Protein AF-0000000070118672 (afdb_homodimer)

Radius of gyration: 28.62 Å; Cα contacts (8 Å, |Δi|>4): 640; chains: 2; bounding box: 71×83×108 Å

InterPro domains:
  IPR000462 CDP-alcohol phosphatidyltransferase [PF01066] (76-223)
  IPR043130 CDP-alcohol phosphatidyltransferase, transmembrane domain [G3DSA:1.20.120.1760] (70-243)
  IPR048254 CDP-alcohol phosphatidyltransferase, conserved site [PS00379] (115-137)

Solvent-accessible surface area (backbone atoms only — not comparable to full-atom values): 31379 Å² total; per-residue (Å²): 139,83,81,76,79,78,76,77,76,77,78,76,77,72,78,74,76,73,74,79,69,78,72,79,78,81,70,87,67,77,70,75,74,67,85,78,58,77,68,66,70,72,69,71,68,62,79,86,73,78,71,71,72,79,75,78,73,63,64,62,79,73,81,89,44,71,66,57,50,50,53,40,48,51,32,49,46,33,39,50,48,20,31,45,30,13,53,47,16,41,55,35,20,54,72,71,36,26,46,64,15,19,52,30,44,50,51,23,53,53,28,54,57,45,24,57,52,45,21,60,75,68,69,51,70,32,70,36,54,52,40,39,46,52,49,26,44,42,42,27,34,21,43,26,37,33,50,25,49,39,47,48,38,55,73,56,78,36,59,61,69,61,42,50,50,34,29,42,44,30,28,52,26,34,44,53,37,52,20,51,58,71,65,41,75,80,69,79,78,74,66,63,22,51,53,52,64,57,54,26,46,54,52,24,47,42,50,51,64,54,55,96,57,60,41,68,57,51,49,50,49,48,40,51,53,21,52,42,22,62,30,76,37,52,43,79,52,68,66,53,61,66,64,42,62,68,73,65,54,44,52,52,51,53,32,38,72,75,40,43,54,61,30,49,52,49,53,49,51,50,55,61,49,45,14,60,51,48,38,53,50,53,65,71,94,138,85,82,76,78,77,77,78,76,76,77,74,77,73,75,72,78,73,72,79,69,78,73,80,77,82,69,88,69,78,70,75,75,68,87,77,60,76,69,64,71,72,68,70,68,60,79,85,74,77,72,71,73,78,76,77,75,64,66,62,80,72,81,89,43,72,67,56,50,51,52,41,49,50,32,50,48,33,39,48,47,20,30,44,30,13,54,47,16,42,56,36,20,55,72,73,35,27,46,64,16,19,52,30,43,50,51,23,55,53,29,54,56,44,25,58,53,46,22,61,74,70,68,53,72,31,71,37,55,52,40,40,46,53,48,26,44,42,43,28,34,20,43,25,36,33,50,28,49,37,46,47,38,57,71,54,77,34,60,60,69,60,43,49,50,34,28,41,44,30,27,50,27,33,43,53,37,52,19,51,57,71,65,41,74,82,69,80,78,76,67,63,23,50,54,53,65,58,54,26,46,54,53,26,47,43,49,52,66,53,55,95,57,59,42,66,58,51,47,52,50,48,38,50,51,21,52,42,22,61,30,74,38,51,44,78,53,68,66,55,60,66,64,41,62,69,72,64,56,46,50,53,50,53,30,39,73,74,39,44,57,60,30,47,53,50,52,50,51,51,56,62,49,43,14,60,52,48,38,53,50,53,66,70,96

pLDDT: mean 72.66, std 26.88, range [19.74, 98.78]

Structure (mmCIF, N/CA/C/O backbone):
data_AF-0000000070118672-model_v1
#
loop_
_entity.id
_entity.type
_entity.pdbx_description
1 polymer 'CDP-diacylglycerol--serine O-phosphatidyltransferase'
#
loop_
_atom_site.group_PDB
_atom_site.id
_atom_site.type_symbol
_atom_site.label_atom_id
_atom_site.label_alt_id
_atom_site.label_comp_id
_atom_site.label_asym_id
_atom_site.label_entity_id
_atom_site.label_seq_id
_atom_site.pdbx_PDB_ins_code
_atom_site.Cartn_x
_atom_site.Cartn_y
_atom_site.Cartn_z
_atom_site.occupancy
_atom_site.B_iso_or_equiv
_atom_site.auth_seq_id
_atom_site.auth_comp_id
_atom_site.auth_asym_id
_atom_site.auth_atom_id
_atom_site.pdbx_PDB_model_num
ATOM 1 N N . MET A 1 1 ? -29.368 8.472 68.771 1 24.08 1 MET A N 1
ATOM 2 C CA . MET A 1 1 ? -28.007 8.943 68.526 1 24.08 1 MET A CA 1
ATOM 3 C C . MET A 1 1 ? -27.726 9.04 67.03 1 24.08 1 MET A C 1
ATOM 5 O O . MET A 1 1 ? -27.89 8.062 66.298 1 24.08 1 MET A O 1
ATOM 9 N N . GLY A 1 2 ? -27.858 10.247 66.351 1 26.93 2 GLY A N 1
ATOM 10 C CA . GLY A 1 2 ? -28.009 10.871 65.047 1 26.93 2 GLY A CA 1
ATOM 11 C C . GLY A 1 2 ? -26.738 10.839 64.219 1 26.93 2 GLY A C 1
ATOM 12 O O . GLY A 1 2 ? -25.72 11.413 64.613 1 26.93 2 GLY A O 1
ATOM 13 N N . ARG A 1 3 ? -26.344 9.704 63.585 1 30.65 3 ARG A N 1
ATOM 14 C CA . ARG A 1 3 ? -25.136 9.368 62.838 1 30.65 3 ARG A CA 1
ATOM 15 C C . ARG A 1 3 ? -24.852 10.408 61.759 1 30.65 3 ARG A C 1
ATOM 17 O O . ARG A 1 3 ? -25.649 10.586 60.836 1 30.65 3 ARG A O 1
ATOM 24 N N . ARG A 1 4 ? -24.224 11.55 62.179 1 28.44 4 ARG A N 1
ATOM 25 C CA . ARG A 1 4 ? -23.786 12.702 61.398 1 28.44 4 ARG A CA 1
ATOM 26 C C . ARG A 1 4 ? -22.956 12.265 60.195 1 28.44 4 ARG A C 1
ATOM 28 O O . ARG A 1 4 ? -21.974 11.534 60.344 1 28.44 4 ARG A O 1
ATOM 35 N N . SER A 1 5 ? -23.577 12.098 59.038 1 27.58 5 SER A N 1
ATOM 36 C CA . SER A 1 5 ? -23.085 11.779 57.702 1 27.58 5 SER A CA 1
ATOM 37 C C . SER A 1 5 ? -22.001 12.758 57.263 1 27.58 5 SER A C 1
ATOM 39 O O . SER A 1 5 ? -22.251 13.96 57.153 1 27.58 5 SER A O 1
ATOM 41 N N . ALA A 1 6 ? -20.736 12.649 57.811 1 25.91 6 ALA A N 1
ATOM 42 C CA . ALA A 1 6 ? -19.555 13.472 57.566 1 25.91 6 ALA A CA 1
ATOM 43 C C . ALA A 1 6 ? -19.308 13.646 56.07 1 25.91 6 ALA A C 1
ATOM 45 O O . ALA A 1 6 ? -19.171 12.663 55.339 1 25.91 6 ALA A O 1
ATOM 46 N N . GLU A 1 7 ? -19.86 14.674 55.406 1 24.67 7 GLU A N 1
ATOM 47 C CA . GLU A 1 7 ? -19.735 15.202 54.05 1 24.67 7 GLU A CA 1
ATOM 48 C C . GLU A 1 7 ? -18.288 15.568 53.732 1 24.67 7 GLU A C 1
ATOM 50 O O . GLU A 1 7 ? -17.735 16.5 54.318 1 24.67 7 GLU A O 1
ATOM 55 N N . THR A 1 8 ? -17.315 14.66 53.814 1 23.3 8 THR A N 1
ATOM 56 C CA . THR A 1 8 ? -15.922 14.978 53.519 1 23.3 8 THR A CA 1
ATOM 57 C C . THR A 1 8 ? -15.805 15.718 52.19 1 23.3 8 THR A C 1
ATOM 59 O O . THR A 1 8 ? -16.222 15.205 51.149 1 23.3 8 THR A O 1
ATOM 62 N N . SER A 1 9 ? -15.825 17.031 52.175 1 22.62 9 SER A N 1
ATOM 63 C CA . SER A 1 9 ? -15.643 18.019 51.117 1 22.62 9 SER A CA 1
ATOM 64 C C . SER A 1 9 ? -14.308 17.827 50.405 1 22.62 9 SER A C 1
ATOM 66 O O . SER A 1 9 ? -13.247 17.974 51.015 1 22.62 9 SER A O 1
ATOM 68 N N . ARG A 1 10 ? -14.098 16.735 49.646 1 23.12 10 ARG A N 1
ATOM 69 C CA . ARG A 1 10 ? -12.876 16.475 48.892 1 23.12 10 ARG A CA 1
ATOM 70 C C . ARG A 1 10 ? -12.467 17.696 48.074 1 23.12 10 ARG A C 1
ATOM 72 O O . ARG A 1 10 ? -13.249 18.197 47.264 1 23.12 10 ARG A O 1
ATOM 79 N N . ALA A 1 11 ? -11.658 18.544 48.621 1 22.66 11 ALA A N 1
ATOM 80 C CA . ALA A 1 11 ? -10.996 19.742 48.11 1 22.66 11 ALA A CA 1
ATOM 81 C C . ALA A 1 11 ? -10.363 19.48 46.747 1 22.66 11 ALA A C 1
ATOM 83 O O . ALA A 1 11 ? -9.537 18.576 46.602 1 22.66 11 ALA A O 1
ATOM 84 N N . ALA A 1 12 ? -11.068 19.595 45.682 1 23.49 12 ALA A N 1
ATOM 85 C CA . ALA A 1 12 ? -10.657 19.51 44.283 1 23.49 12 ALA A CA 1
ATOM 86 C C . ALA A 1 12 ? -9.537 20.502 43.979 1 23.49 12 ALA A C 1
ATOM 88 O O . ALA A 1 12 ? -9.739 21.716 44.05 1 23.49 12 ALA A O 1
ATOM 89 N N . THR A 1 13 ? -8.405 20.265 44.475 1 19.74 13 THR A N 1
ATOM 90 C CA . THR A 1 13 ? -7.258 21.117 44.184 1 19.74 13 THR A CA 1
ATOM 91 C C . THR A 1 13 ? -7.12 21.346 42.682 1 19.74 13 THR A C 1
ATOM 93 O O . THR A 1 13 ? -6.934 20.396 41.918 1 19.74 13 THR A O 1
ATOM 96 N N . ALA A 1 14 ? -7.777 22.212 42.116 1 22.31 14 ALA A N 1
ATOM 97 C CA . ALA A 1 14 ? -7.723 22.679 40.733 1 22.31 14 ALA A CA 1
ATOM 98 C C . ALA A 1 14 ? -6.35 23.258 40.403 1 22.31 14 ALA A C 1
ATOM 100 O O . ALA A 1 14 ? -5.958 24.291 40.95 1 22.31 14 ALA A O 1
ATOM 101 N N . THR A 1 15 ? -5.358 22.426 40.338 1 20.83 15 THR A N 1
ATOM 102 C CA . THR A 1 15 ? -4.039 22.926 39.965 1 20.83 15 THR A CA 1
ATOM 103 C C . THR A 1 15 ? -4.126 23.807 38.722 1 20.83 15 THR A C 1
ATOM 105 O O . THR A 1 15 ? -4.616 23.371 37.679 1 20.83 15 THR A O 1
ATOM 108 N N . ARG A 1 16 ? -4.237 25.051 38.865 1 21.9 16 ARG A N 1
ATOM 109 C CA . ARG A 1 16 ? -4.224 26.131 37.883 1 21.9 16 ARG A CA 1
ATOM 110 C C . ARG A 1 16 ? -2.989 26.046 36.992 1 21.9 16 ARG A C 1
ATOM 112 O O . ARG A 1 16 ? -1.859 26.12 37.479 1 21.9 16 ARG A O 1
ATOM 119 N N . ALA A 1 17 ? -3.025 25.194 36.023 1 21.96 17 ALA A N 1
ATOM 120 C CA . ALA A 1 17 ? -1.924 25.196 35.064 1 21.96 17 ALA A CA 1
ATOM 121 C C . ALA A 1 17 ? -1.626 26.609 34.572 1 21.96 17 ALA A C 1
ATOM 123 O O . ALA A 1 17 ? -2.512 27.291 34.051 1 21.96 17 ALA A O 1
ATOM 124 N N . GLU A 1 18 ? -0.852 27.351 35.274 1 20.96 18 GLU A N 1
ATOM 125 C CA . GLU A 1 18 ? -0.297 28.65 34.904 1 20.96 18 GLU A CA 1
ATOM 126 C C . GLU A 1 18 ? 0.214 28.642 33.466 1 20.96 18 GLU A C 1
ATOM 128 O O . GLU A 1 18 ? 1.06 27.82 33.107 1 20.96 18 GLU A O 1
ATOM 133 N N . VAL A 1 19 ? -0.593 28.855 32.588 1 23.08 19 VAL A N 1
ATOM 134 C CA . VAL A 1 19 ? -0.236 29.141 31.202 1 23.08 19 VAL A CA 1
ATOM 135 C C . VAL A 1 19 ? 0.861 30.202 31.16 1 23.08 19 VAL A C 1
ATOM 137 O O . VAL A 1 19 ? 0.662 31.329 31.619 1 23.08 19 VAL A O 1
ATOM 140 N N . LEU A 1 20 ? 2.115 29.831 31.394 1 21.81 20 LEU A N 1
ATOM 141 C CA . LEU A 1 20 ? 3.228 30.769 31.29 1 21.81 20 LEU A CA 1
ATOM 142 C C . LEU A 1 20 ? 3.102 31.623 30.033 1 21.81 20 LEU A C 1
ATOM 144 O O . LEU A 1 20 ? 3.125 31.1 28.917 1 21.81 20 LEU A O 1
ATOM 148 N N . TYR A 1 21 ? 2.327 32.629 30.079 1 22.49 21 TYR A N 1
ATOM 149 C CA . TYR A 1 21 ? 2.279 33.746 29.142 1 22.49 21 TYR A C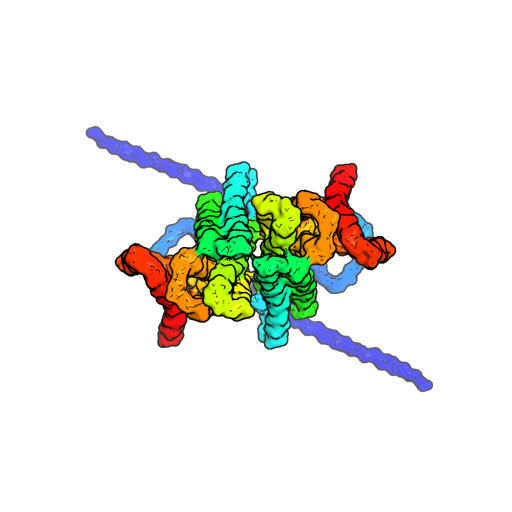A 1
ATOM 150 C C . TYR A 1 21 ? 3.659 34.366 28.961 1 22.49 21 TYR A C 1
ATOM 152 O O . TYR A 1 21 ? 4.213 34.947 29.898 1 22.49 21 TYR A O 1
ATOM 160 N N . THR A 1 22 ? 4.549 33.665 28.318 1 24.46 22 THR A N 1
ATOM 161 C CA . THR A 1 22 ? 5.793 34.386 28.069 1 24.46 22 THR A CA 1
ATOM 162 C C . THR A 1 22 ? 5.508 35.795 27.555 1 24.46 22 THR A C 1
ATOM 164 O O . THR A 1 22 ? 4.635 35.987 26.706 1 24.46 22 THR A O 1
ATOM 167 N N . GLY A 1 23 ? 5.704 36.779 28.264 1 22.53 23 GLY A N 1
ATOM 168 C CA . GLY A 1 23 ? 5.668 38.229 28.156 1 22.53 23 GLY A CA 1
ATOM 169 C C . GLY A 1 23 ? 6.225 38.743 26.842 1 22.53 23 GLY A C 1
ATOM 170 O O . GLY A 1 23 ? 7.006 38.055 26.181 1 22.53 23 GLY A O 1
ATOM 171 N N . SER A 1 24 ? 5.562 39.708 26.204 1 24.92 24 SER A N 1
ATOM 172 C CA . SER A 1 24 ? 5.686 40.526 25.002 1 24.92 24 SER A CA 1
ATOM 173 C C . SER A 1 24 ? 7.054 41.195 24.927 1 24.92 24 SER A C 1
ATOM 175 O O . SER A 1 24 ? 7.21 42.349 25.333 1 24.92 24 SER A O 1
ATOM 177 N N . GLU A 1 25 ? 8.156 40.6 25.311 1 27.49 25 GLU A N 1
ATOM 178 C CA . GLU A 1 25 ? 9.208 41.592 25.109 1 27.49 25 GLU A CA 1
ATOM 179 C C . GLU A 1 25 ? 9.159 42.169 23.697 1 27.49 25 GLU A C 1
ATOM 181 O O . GLU A 1 25 ? 8.962 41.434 22.727 1 27.49 25 GLU A O 1
ATOM 186 N N . PRO A 1 26 ? 8.909 43.476 23.357 1 28.42 26 PRO A N 1
ATOM 187 C CA . PRO A 1 26 ? 8.616 44.308 22.188 1 28.42 26 PRO A CA 1
ATOM 188 C C . PRO A 1 26 ? 9.553 44.028 21.015 1 28.42 26 PRO A C 1
ATOM 190 O O . PRO A 1 26 ? 9.19 44.265 19.86 1 28.42 26 PRO A O 1
ATOM 193 N N . GLY A 1 27 ? 10.818 43.978 21.174 1 26.04 27 GLY A N 1
ATOM 194 C CA . GLY A 1 27 ? 11.814 44.496 20.25 1 26.04 27 GLY A CA 1
ATOM 195 C C . GLY A 1 27 ? 11.945 43.667 18.987 1 26.04 27 GLY A C 1
ATOM 196 O O . GLY A 1 27 ? 12.097 44.214 17.892 1 26.04 27 GLY A O 1
ATOM 197 N N . LEU A 1 28 ? 12.443 42.382 19.095 1 27.79 28 LEU A N 1
ATOM 198 C CA . LEU A 1 28 ? 13.195 41.935 17.928 1 27.79 28 LEU A CA 1
ATOM 199 C C . LEU A 1 28 ? 12.254 41.508 16.806 1 27.79 28 LEU A C 1
ATOM 201 O O . LEU A 1 28 ? 11.616 40.457 16.891 1 27.79 28 LEU A O 1
ATOM 205 N N . SER A 1 29 ? 11.481 42.428 16.289 1 26.11 29 SER A N 1
ATOM 206 C CA . SER A 1 29 ? 10.673 42.337 15.077 1 26.11 29 SER A CA 1
ATOM 207 C C . SER A 1 29 ? 11.448 41.671 13.945 1 26.11 29 SER A C 1
ATOM 209 O O . SER A 1 29 ? 12.262 42.316 13.28 1 26.11 29 SER A O 1
ATOM 211 N N . ARG A 1 30 ? 11.942 40.495 14.084 1 29.78 30 ARG A N 1
ATOM 212 C CA . ARG A 1 30 ? 12.694 39.997 12.937 1 29.78 30 ARG A CA 1
ATOM 213 C C . ARG A 1 30 ? 11.823 39.958 11.685 1 29.78 30 ARG A C 1
ATOM 215 O O . ARG A 1 30 ? 10.866 39.185 11.613 1 29.78 30 ARG A O 1
ATOM 222 N N . THR A 1 31 ? 11.646 41.146 11.072 1 27.23 31 THR A N 1
ATOM 223 C CA . THR A 1 31 ? 11.036 41.369 9.766 1 27.23 31 THR A CA 1
ATOM 224 C C . THR A 1 31 ? 11.615 40.411 8.728 1 27.23 31 THR A C 1
ATOM 226 O O . THR A 1 31 ? 12.826 40.397 8.497 1 27.23 31 THR A O 1
ATOM 229 N N . ILE A 1 32 ? 11.051 39.36 8.648 1 27.38 32 ILE A N 1
ATOM 230 C CA . ILE A 1 32 ? 11.558 38.485 7.597 1 27.38 32 ILE A CA 1
ATOM 231 C C . ILE A 1 32 ? 11.507 39.209 6.253 1 27.38 32 ILE A C 1
ATOM 233 O O . ILE A 1 32 ? 10.446 39.678 5.834 1 27.38 32 ILE A O 1
ATOM 237 N N . PRO A 1 33 ? 12.579 39.741 5.782 1 26.98 33 PRO A N 1
ATOM 238 C CA . PRO A 1 33 ? 12.662 40.632 4.622 1 26.98 33 PRO A CA 1
ATOM 239 C C . PRO A 1 33 ? 11.903 40.097 3.411 1 26.98 33 PRO A C 1
ATOM 241 O O . PRO A 1 33 ? 11.705 38.885 3.287 1 26.98 33 PRO A O 1
ATOM 244 N N . ALA A 1 34 ? 11.226 40.934 2.806 1 26.04 34 ALA A N 1
ATOM 245 C CA . ALA A 1 34 ? 10.417 40.786 1.598 1 26.04 34 ALA A CA 1
ATOM 246 C C . ALA A 1 34 ? 11.221 40.133 0.477 1 26.04 34 ALA A C 1
ATOM 248 O O . ALA A 1 34 ? 12.416 40.398 0.325 1 26.04 34 ALA A O 1
ATOM 249 N N . PRO A 1 35 ? 10.924 39.138 -0.188 1 25.59 35 PRO A N 1
ATOM 250 C CA . PRO A 1 35 ? 11.77 38.305 -1.046 1 25.59 35 PRO A CA 1
ATOM 251 C C . PRO A 1 35 ? 12.437 39.099 -2.167 1 25.59 35 PRO A C 1
ATOM 253 O O . PRO A 1 35 ? 13.138 38.524 -3.003 1 25.59 35 PRO A O 1
ATOM 256 N N . GLY A 1 36 ? 12.049 40.308 -2.484 1 27.54 36 GLY A N 1
ATOM 257 C CA . GLY A 1 36 ? 12.633 40.954 -3.648 1 27.54 36 GLY A CA 1
ATOM 258 C C . GLY A 1 36 ? 14.098 41.302 -3.465 1 27.54 36 GLY A C 1
ATOM 259 O O . GLY A 1 36 ? 14.675 42.031 -4.275 1 27.54 36 GLY A O 1
ATOM 260 N N . VAL A 1 37 ? 14.421 41.632 -2.251 1 28.38 37 VAL A N 1
ATOM 261 C CA . VAL A 1 37 ? 15.724 42.27 -2.097 1 28.38 37 VAL A CA 1
ATOM 262 C C . VAL A 1 37 ? 16.817 41.352 -2.641 1 28.38 37 VAL A C 1
ATOM 264 O O . VAL A 1 37 ? 16.763 40.134 -2.455 1 28.38 37 VAL A O 1
ATOM 267 N N . PRO A 1 38 ? 17.68 41.912 -3.536 1 27.62 38 PRO A N 1
ATOM 268 C CA . PRO A 1 38 ? 18.822 41.164 -4.066 1 27.62 38 PRO A CA 1
ATOM 269 C C . PRO A 1 38 ? 19.6 40.425 -2.978 1 27.62 38 PRO A C 1
ATOM 271 O O . PRO A 1 38 ? 20.007 41.033 -1.985 1 27.62 38 PRO A O 1
ATOM 274 N N . LEU A 1 39 ? 19.079 39.31 -2.616 1 26.74 39 LEU A N 1
ATOM 275 C CA . LEU A 1 39 ? 19.885 38.664 -1.586 1 26.74 39 LEU A CA 1
ATOM 276 C C . LEU A 1 39 ? 21.373 38.813 -1.886 1 26.74 39 LEU A C 1
ATOM 278 O O . LEU A 1 39 ? 21.827 38.473 -2.98 1 26.74 39 LEU A O 1
ATOM 282 N N . ASP A 1 40 ? 21.836 39.835 -1.39 1 27.9 40 ASP A N 1
ATOM 283 C CA . ASP A 1 40 ? 23.289 39.956 -1.46 1 27.9 40 ASP A CA 1
ATOM 284 C C . ASP A 1 40 ? 23.964 38.603 -1.244 1 27.9 40 ASP A C 1
ATOM 286 O O . ASP A 1 40 ? 23.83 38 -0.178 1 27.9 40 ASP A O 1
ATOM 290 N N . THR A 1 41 ? 24.077 37.791 -2.293 1 28.51 41 THR A N 1
ATOM 291 C CA . THR A 1 41 ? 24.725 36.493 -2.45 1 28.51 41 THR A CA 1
ATOM 292 C C . THR A 1 41 ? 26.058 36.461 -1.708 1 28.51 41 THR A C 1
ATOM 294 O O . THR A 1 41 ? 26.77 35.456 -1.744 1 28.51 41 THR A O 1
ATOM 297 N N . THR A 1 42 ? 26.532 37.631 -1.365 1 29.33 42 THR A N 1
ATOM 298 C CA . THR A 1 42 ? 27.849 37.696 -0.742 1 29.33 42 THR A CA 1
ATOM 299 C C . THR A 1 42 ? 27.823 37.061 0.646 1 29.33 42 THR A C 1
ATOM 301 O O . THR A 1 42 ? 28.869 36.694 1.186 1 29.33 42 THR A O 1
ATOM 304 N N . ALA A 1 43 ? 26.677 37.267 1.368 1 31.18 43 ALA A N 1
ATOM 305 C CA . ALA A 1 43 ? 26.691 36.791 2.749 1 31.18 43 ALA A CA 1
ATOM 306 C C . ALA A 1 43 ? 26.521 35.276 2.808 1 31.18 43 ALA A C 1
ATOM 308 O O . ALA A 1 43 ? 26.336 34.707 3.886 1 31.18 43 ALA A O 1
ATOM 309 N N . PHE A 1 44 ? 26.341 34.59 1.743 1 28.47 44 PHE A N 1
ATOM 310 C CA . PHE A 1 44 ? 26.296 33.14 1.592 1 28.47 44 PHE A CA 1
ATOM 311 C C . PHE A 1 44 ? 27.584 32.503 2.099 1 28.47 44 PHE A C 1
ATOM 313 O O . PHE A 1 44 ? 27.727 31.279 2.078 1 28.47 44 PHE A O 1
ATOM 320 N N . ASP A 1 45 ? 28.616 33.223 2.17 1 28.57 45 ASP A N 1
ATOM 321 C CA . ASP A 1 45 ? 29.959 32.73 2.458 1 28.57 45 ASP A CA 1
ATOM 322 C C . ASP A 1 45 ? 30.106 32.367 3.934 1 28.57 45 ASP A C 1
ATOM 324 O O . ASP A 1 45 ? 31.184 31.965 4.376 1 28.57 45 ASP A O 1
ATOM 328 N N . GLN A 1 46 ? 29.368 33.077 4.856 1 30.73 46 GLN A N 1
ATOM 329 C CA . GLN A 1 46 ? 29.773 32.68 6.2 1 30.73 46 GLN A CA 1
ATOM 330 C C . GLN A 1 46 ? 29.195 31.316 6.568 1 30.73 46 GLN A C 1
ATOM 332 O O . GLN A 1 46 ? 28.024 31.039 6.298 1 30.73 46 GLN A O 1
ATOM 337 N N . PRO A 1 47 ? 29.928 30.209 6.914 1 31.35 47 PRO A N 1
ATOM 338 C CA . PRO A 1 47 ? 29.598 28.867 7.4 1 31.35 47 PRO A CA 1
ATOM 339 C C . PRO A 1 47 ? 28.521 28.88 8.482 1 31.35 47 PRO A C 1
ATOM 341 O O . PRO A 1 47 ? 28.733 29.436 9.563 1 31.35 47 PRO A O 1
ATOM 344 N N . VAL A 1 48 ? 27.326 29.35 8.255 1 34.37 48 VAL A N 1
ATOM 345 C CA . VAL A 1 48 ? 26.404 29.315 9.386 1 34.37 48 VAL A CA 1
ATOM 346 C C . VAL A 1 48 ? 26.499 27.963 10.089 1 34.37 48 VAL A C 1
ATOM 348 O O . VAL A 1 48 ? 26.035 26.949 9.562 1 34.37 48 VAL A O 1
ATOM 351 N N . LEU A 1 49 ? 27.567 27.492 10.766 1 32.91 49 LEU A N 1
ATOM 352 C CA . LEU A 1 49 ? 28.055 26.42 11.627 1 32.91 49 LEU A CA 1
ATOM 353 C C . LEU A 1 49 ? 26.936 25.885 12.516 1 32.91 49 LEU A C 1
ATOM 355 O O . LEU A 1 49 ? 26.737 24.672 12.608 1 32.91 49 LEU A O 1
ATOM 359 N N . ASP A 1 50 ? 26.614 26.542 13.702 1 31.38 50 ASP A N 1
ATOM 360 C CA . ASP A 1 50 ? 26.119 26.038 14.98 1 31.38 50 ASP A CA 1
ATOM 361 C C . ASP A 1 50 ? 24.6 25.891 14.961 1 31.38 50 ASP A C 1
ATOM 363 O O . ASP A 1 50 ? 23.946 26.015 15.999 1 31.38 50 ASP A O 1
ATOM 367 N N . GLU A 1 51 ? 23.869 26.274 13.957 1 37.07 51 GLU A N 1
ATOM 368 C CA . GLU A 1 51 ? 22.444 26.113 14.234 1 37.07 51 GLU A CA 1
ATOM 369 C C . GLU A 1 51 ? 22.119 24.677 14.634 1 37.07 51 GLU A C 1
ATOM 371 O O . GLU A 1 51 ? 22.553 23.73 13.975 1 37.07 51 GLU A O 1
ATOM 376 N N . PRO A 1 52 ? 21.738 24.427 15.923 1 36.85 52 PRO A N 1
ATOM 377 C CA . PRO A 1 52 ? 21.509 23.073 16.431 1 36.85 52 PRO A CA 1
ATOM 378 C C . PRO A 1 52 ? 20.787 22.179 15.426 1 36.85 52 PRO A C 1
ATOM 380 O O . PRO A 1 52 ? 20.082 22.679 14.545 1 36.85 52 PRO A O 1
ATOM 383 N N . ALA A 1 53 ? 21.283 21.074 15.105 1 39.04 53 ALA A N 1
ATOM 384 C CA . ALA A 1 53 ? 20.676 19.977 14.357 1 39.04 53 ALA A CA 1
ATOM 385 C C . ALA A 1 53 ? 19.154 20.026 14.45 1 39.04 53 ALA A C 1
ATOM 387 O O . ALA A 1 53 ? 18.598 20.238 15.53 1 39.04 53 ALA A O 1
ATOM 388 N N . PRO A 1 54 ? 18.416 20.563 13.536 1 42.07 54 PRO A N 1
ATOM 389 C CA . PRO A 1 54 ? 16.96 20.598 13.686 1 42.07 54 PRO A CA 1
ATOM 390 C C . PRO A 1 54 ? 16.427 19.451 14.542 1 42.07 54 PRO A C 1
ATOM 392 O O . PRO A 1 54 ? 16.936 18.33 14.465 1 42.07 54 PRO A O 1
ATOM 395 N N . ALA A 1 55 ? 15.901 19.626 15.685 1 43.23 55 ALA A N 1
ATOM 396 C CA . ALA A 1 55 ? 15.391 18.69 16.683 1 43.23 55 ALA A CA 1
ATOM 397 C C . ALA A 1 55 ? 14.476 17.65 16.043 1 43.23 55 ALA A C 1
ATOM 399 O O . ALA A 1 55 ? 13.678 17.975 15.16 1 43.23 55 ALA A O 1
ATOM 400 N N . SER A 1 56 ? 14.858 16.365 15.89 1 53.02 56 SER A N 1
ATOM 401 C CA . SER A 1 56 ? 14.053 15.212 15.501 1 53.02 56 SER A CA 1
ATOM 402 C C . SER A 1 56 ? 12.633 15.32 16.046 1 53.02 56 SER A C 1
ATOM 404 O O . SER A 1 56 ? 12.437 15.535 17.244 1 53.02 56 SER A O 1
ATOM 406 N N . ILE A 1 57 ? 11.639 15.805 15.311 1 58.38 57 ILE A N 1
ATOM 407 C CA . ILE A 1 57 ? 10.261 15.826 15.788 1 58.38 57 ILE A CA 1
ATOM 408 C C . ILE A 1 57 ? 9.891 14.459 16.359 1 58.38 57 ILE A C 1
ATOM 410 O O . ILE A 1 57 ? 10.008 13.441 15.674 1 58.38 57 ILE A O 1
ATOM 414 N N . PRO A 1 58 ? 9.606 14.457 17.561 1 70.69 58 PRO A N 1
ATOM 415 C CA . PRO A 1 58 ? 9.246 13.177 18.176 1 70.69 58 PRO A CA 1
ATOM 416 C C . PRO A 1 58 ? 8.068 12.498 17.48 1 70.69 58 PRO A C 1
ATOM 418 O O . PRO A 1 58 ? 7.11 13.168 17.085 1 70.69 58 PRO A O 1
ATOM 421 N N . LEU A 1 59 ? 8.177 11.345 17.139 1 75.49 59 LEU A N 1
ATOM 422 C CA . LEU A 1 59 ? 7.14 10.529 16.518 1 75.49 59 LEU A CA 1
ATOM 423 C C . LEU A 1 59 ? 5.885 10.494 17.383 1 75.49 59 LEU A C 1
ATOM 425 O O . LEU A 1 59 ? 4.776 10.328 16.87 1 75.49 59 LEU A O 1
ATOM 429 N N . LEU A 1 60 ? 6.097 10.58 18.728 1 78.44 60 LEU A N 1
ATOM 430 C CA . LEU A 1 60 ? 5.011 10.612 19.701 1 78.44 60 LEU A CA 1
ATOM 431 C C . LEU A 1 60 ? 4.996 11.938 20.455 1 78.44 60 LEU A C 1
ATOM 433 O O . LEU A 1 60 ? 5.836 12.172 21.326 1 78.44 60 LEU A O 1
ATOM 437 N N . PRO A 1 61 ? 4.054 12.817 20.06 1 72.31 61 PRO A N 1
ATOM 438 C CA . PRO A 1 61 ? 4.001 14.09 20.783 1 72.31 61 PRO A CA 1
ATOM 439 C C . PRO A 1 61 ? 3.548 13.926 22.232 1 72.31 61 PRO A C 1
ATOM 441 O O . PRO A 1 61 ? 2.745 13.041 22.536 1 72.31 61 PRO A O 1
ATOM 444 N N . GLY A 1 62 ? 4.138 14.705 23.078 1 75.91 62 GLY A N 1
ATOM 445 C CA . GLY A 1 62 ? 3.747 14.696 24.478 1 75.91 62 GLY A CA 1
ATOM 446 C C . GLY A 1 62 ? 4.872 14.284 25.409 1 75.91 62 GLY A C 1
ATOM 447 O O . GLY A 1 62 ? 6.049 14.435 25.074 1 75.91 62 GLY A O 1
ATOM 448 N N . GLU A 1 63 ? 4.418 13.825 26.599 1 77.42 63 GLU A N 1
ATOM 449 C CA . GLU A 1 63 ? 5.371 13.441 27.636 1 77.42 63 GLU A CA 1
ATOM 450 C C . GLU A 1 63 ? 6.177 12.214 27.218 1 77.42 63 GLU A C 1
ATOM 452 O O . GLU A 1 63 ? 5.638 11.292 26.602 1 77.42 63 GLU A O 1
ATOM 457 N N . ARG A 1 64 ? 7.395 12.232 27.449 1 83.15 64 ARG A N 1
ATOM 458 C CA . ARG A 1 64 ? 8.28 11.131 27.085 1 83.15 64 ARG A CA 1
ATOM 459 C C . ARG A 1 64 ? 8.499 10.19 28.265 1 83.15 64 ARG A C 1
ATOM 461 O O . ARG A 1 64 ? 9.479 10.325 29 1 83.15 64 ARG A O 1
ATOM 468 N N . THR A 1 65 ? 7.458 9.366 28.502 1 88.34 65 THR A N 1
ATOM 469 C CA . THR A 1 65 ? 7.582 8.333 29.524 1 88.34 65 THR A CA 1
ATOM 470 C C . THR A 1 65 ? 7.797 6.964 28.885 1 88.34 65 THR A C 1
ATOM 472 O O . THR A 1 65 ? 7.429 6.748 27.728 1 88.34 65 THR A O 1
ATOM 475 N N . MET A 1 66 ? 8.489 6.172 29.585 1 90.02 66 MET A N 1
ATOM 476 C CA . MET A 1 66 ? 8.74 4.824 29.084 1 90.02 66 MET A CA 1
ATOM 477 C C . MET A 1 66 ? 7.431 4.08 28.841 1 90.02 66 MET A C 1
ATOM 479 O O . MET A 1 66 ? 7.314 3.318 27.88 1 90.02 66 MET A O 1
ATOM 483 N N . ALA A 1 67 ? 6.472 4.296 29.674 1 91.28 67 ALA A N 1
ATOM 484 C CA . ALA A 1 67 ? 5.176 3.637 29.536 1 91.28 67 ALA A CA 1
ATOM 485 C C . ALA A 1 67 ? 4.489 4.044 28.236 1 91.28 67 ALA A C 1
ATOM 487 O O . ALA A 1 67 ? 3.921 3.202 27.536 1 91.28 67 ALA A O 1
ATOM 488 N N . ARG A 1 68 ? 4.527 5.296 27.959 1 91.83 68 ARG A N 1
ATOM 489 C CA . ARG A 1 68 ? 3.896 5.795 26.742 1 91.83 68 ARG A CA 1
ATOM 490 C C . ARG A 1 68 ? 4.614 5.276 25.5 1 91.83 68 ARG A C 1
ATOM 492 O O . ARG A 1 68 ? 3.976 4.967 24.492 1 91.83 68 ARG A O 1
ATOM 499 N N . ARG A 1 69 ? 5.868 5.15 25.633 1 92.33 69 ARG A N 1
ATOM 500 C CA . ARG A 1 69 ? 6.663 4.626 24.526 1 92.33 69 ARG A CA 1
ATOM 501 C C . ARG A 1 69 ? 6.332 3.161 24.261 1 92.33 69 ARG A C 1
ATOM 503 O O . ARG A 1 69 ? 6.249 2.737 23.106 1 92.33 69 ARG A O 1
ATOM 510 N N . VAL A 1 70 ? 6.175 2.466 25.304 1 93.67 70 VAL A N 1
ATOM 511 C CA . VAL A 1 70 ? 5.839 1.051 25.184 1 93.67 70 VAL A CA 1
ATOM 512 C C . VAL A 1 70 ? 4.444 0.9 24.582 1 93.67 70 VAL A C 1
ATOM 514 O O . VAL A 1 70 ? 4.225 0.055 23.711 1 93.67 70 VAL A O 1
ATOM 517 N N . ARG A 1 71 ? 3.535 1.708 25.019 1 94.52 71 ARG A N 1
ATOM 518 C CA . ARG A 1 71 ? 2.181 1.678 24.477 1 94.52 71 ARG A CA 1
ATOM 519 C C . ARG A 1 71 ? 2.175 2.05 22.998 1 94.52 71 ARG A C 1
ATOM 521 O O . ARG A 1 71 ? 1.475 1.425 22.198 1 94.52 71 ARG A O 1
ATOM 528 N N . PHE A 1 72 ? 2.981 3.05 22.688 1 94.51 72 PHE A N 1
ATOM 529 C CA . PHE A 1 72 ? 3.124 3.473 21.3 1 94.51 72 PHE A CA 1
ATOM 530 C C . PHE A 1 72 ? 3.705 2.35 20.449 1 94.51 72 PHE A C 1
ATOM 532 O O . PHE A 1 72 ? 3.238 2.103 19.335 1 94.51 72 PHE A O 1
ATOM 539 N N . GLY A 1 73 ? 4.648 1.663 20.958 1 94.75 73 GLY A N 1
ATOM 540 C CA . GLY A 1 73 ? 5.246 0.525 20.278 1 94.75 73 GLY A CA 1
ATOM 541 C C . GLY A 1 73 ? 4.274 -0.62 20.063 1 94.75 73 GLY A C 1
ATOM 542 O O . GLY A 1 73 ? 4.284 -1.26 19.01 1 94.75 73 GLY A O 1
ATOM 543 N N . LEU A 1 74 ? 3.47 -0.825 20.991 1 95.28 74 LEU A N 1
ATOM 544 C CA . LEU A 1 74 ? 2.485 -1.898 20.915 1 95.28 74 LEU A CA 1
ATOM 545 C C . LEU A 1 74 ? 1.459 -1.618 19.821 1 95.28 74 LEU A C 1
ATOM 547 O O . LEU A 1 74 ? 1.116 -2.51 19.043 1 95.28 74 LEU A O 1
ATOM 551 N N . VAL A 1 75 ? 0.977 -0.384 19.809 1 96.05 75 VAL A N 1
ATOM 552 C CA . VAL A 1 75 ? -0.028 -0.003 18.821 1 96.05 75 VAL A CA 1
ATOM 553 C C . VAL A 1 75 ? 0.562 -0.107 17.417 1 96.05 75 VAL A C 1
ATOM 555 O O . VAL A 1 75 ? -0.067 -0.66 16.512 1 96.05 75 VAL A O 1
ATOM 558 N N . ASN A 1 76 ? 1.769 0.345 17.265 1 95.81 76 ASN A N 1
ATOM 559 C CA . ASN A 1 76 ? 2.409 0.279 15.955 1 95.81 76 ASN A CA 1
ATOM 560 C C . ASN A 1 76 ? 2.744 -1.158 15.567 1 95.81 76 ASN A C 1
ATOM 562 O O . ASN A 1 76 ? 2.752 -1.5 14.383 1 95.81 76 ASN A O 1
ATOM 566 N N . ALA A 1 77 ? 3.004 -1.958 16.549 1 96.15 77 ALA A N 1
ATOM 567 C CA . ALA A 1 77 ? 3.219 -3.376 16.275 1 96.15 77 ALA A CA 1
ATOM 568 C C . ALA A 1 77 ? 1.955 -4.025 15.717 1 96.15 77 ALA A C 1
ATOM 570 O O . ALA A 1 77 ? 2.03 -4.905 14.856 1 96.15 77 ALA A O 1
ATOM 571 N N . CYS A 1 78 ? 0.854 -3.601 16.234 1 96.64 78 CYS A N 1
ATOM 572 C CA . CYS A 1 78 ? -0.416 -4.093 15.712 1 96.64 78 CYS A CA 1
ATOM 573 C C . CYS A 1 78 ? -0.599 -3.691 14.253 1 96.64 78 CYS A C 1
ATOM 575 O O . CYS A 1 78 ? -1.001 -4.511 13.425 1 96.64 78 CYS A O 1
ATOM 577 N N . THR A 1 79 ? -0.298 -2.457 13.983 1 97.74 79 THR A N 1
ATOM 578 C CA . THR A 1 79 ? -0.388 -1.963 12.614 1 97.74 79 THR A CA 1
ATOM 579 C C . THR A 1 79 ? 0.559 -2.732 11.698 1 97.74 79 THR A C 1
ATOM 581 O O . THR A 1 79 ? 0.168 -3.158 10.609 1 97.74 79 THR A O 1
ATOM 584 N N . LEU A 1 80 ? 1.78 -3.008 12.168 1 97.54 80 LEU A N 1
ATOM 585 C CA . LEU A 1 80 ? 2.771 -3.744 11.39 1 97.54 80 LEU A CA 1
ATOM 586 C C . LEU A 1 80 ? 2.341 -5.193 11.194 1 97.54 80 LEU A C 1
ATOM 588 O O . LEU A 1 80 ? 2.642 -5.801 10.164 1 97.54 80 LEU A O 1
ATOM 592 N N . SER A 1 81 ? 1.685 -5.714 12.184 1 97.66 81 SER A N 1
ATOM 593 C CA . SER A 1 81 ? 1.168 -7.071 12.049 1 97.66 81 SER A CA 1
ATOM 594 C C . SER A 1 81 ? 0.135 -7.16 10.93 1 97.66 81 SER A C 1
ATOM 596 O O . SER A 1 81 ? 0.124 -8.127 10.165 1 97.66 81 SER A O 1
ATOM 598 N N . SER A 1 82 ? -0.743 -6.162 10.889 1 97.83 82 SER A N 1
ATOM 599 C CA . SER A 1 82 ? -1.709 -6.126 9.796 1 97.83 82 SER A CA 1
ATOM 600 C C . SER A 1 82 ? -1.01 -6.072 8.441 1 97.83 82 SER A C 1
ATOM 602 O O . SER A 1 82 ? -1.388 -6.79 7.513 1 97.83 82 SER A O 1
ATOM 604 N N . LEU A 1 83 ? -0.008 -5.256 8.317 1 98.08 83 LEU A N 1
ATOM 605 C CA . LEU A 1 83 ? 0.775 -5.141 7.092 1 98.08 83 LEU A CA 1
ATOM 606 C C . LEU A 1 83 ? 1.434 -6.471 6.741 1 98.08 83 LEU A C 1
ATOM 608 O O . LEU A 1 83 ? 1.369 -6.917 5.593 1 98.08 83 LEU A O 1
ATOM 612 N N . GLY A 1 84 ? 2.058 -7.115 7.726 1 98.14 84 GLY A N 1
ATOM 613 C CA . GLY A 1 84 ? 2.692 -8.408 7.52 1 98.14 84 GLY A CA 1
ATOM 614 C C . GLY A 1 84 ? 1.719 -9.487 7.085 1 98.14 84 GLY A C 1
ATOM 615 O O . GLY A 1 84 ? 2.042 -10.314 6.23 1 98.14 84 GLY A O 1
ATOM 616 N N . LEU A 1 85 ? 0.563 -9.472 7.712 1 98.21 85 LEU A N 1
ATOM 617 C CA . LEU A 1 85 ? -0.471 -10.431 7.339 1 98.21 85 LEU A CA 1
ATOM 618 C C . LEU A 1 85 ? -0.936 -10.2 5.906 1 98.21 85 LEU A C 1
ATOM 620 O O . LEU A 1 85 ? -1.242 -11.153 5.186 1 98.21 85 LEU A O 1
ATOM 624 N N . GLY A 1 86 ? -1.088 -8.913 5.541 1 98.47 86 GLY A N 1
ATOM 625 C CA . GLY A 1 86 ? -1.406 -8.613 4.154 1 98.47 86 GLY A CA 1
ATOM 626 C C . GLY A 1 86 ? -0.393 -9.174 3.174 1 98.47 86 GLY A C 1
ATOM 627 O O . GLY A 1 86 ? -0.764 -9.773 2.163 1 98.47 86 GLY A O 1
ATOM 628 N N . LEU A 1 87 ? 0.853 -8.986 3.445 1 98.61 87 LEU A N 1
ATOM 629 C CA . LEU A 1 87 ? 1.912 -9.524 2.6 1 98.61 87 LEU A CA 1
ATOM 630 C C . LEU A 1 87 ? 1.875 -11.048 2.585 1 98.61 87 LEU A C 1
ATOM 632 O O . LEU A 1 87 ? 2.042 -11.668 1.532 1 98.61 87 LEU A O 1
ATOM 636 N N . LEU A 1 88 ? 1.67 -11.63 3.742 1 98.41 88 LEU A N 1
ATOM 637 C CA . LEU A 1 88 ? 1.543 -13.081 3.824 1 98.41 88 LEU A CA 1
ATOM 638 C C . LEU A 1 88 ? 0.385 -13.575 2.963 1 98.41 88 LEU A C 1
ATOM 640 O O . LEU A 1 88 ? 0.494 -14.612 2.304 1 98.41 88 LEU A O 1
ATOM 644 N N . ALA A 1 89 ? -0.696 -12.839 3.013 1 98.77 89 ALA A N 1
ATOM 645 C CA . ALA A 1 89 ? -1.837 -13.196 2.175 1 98.77 89 ALA A CA 1
ATOM 646 C C . ALA A 1 89 ? -1.439 -13.261 0.704 1 98.77 89 ALA A C 1
ATOM 648 O O . ALA A 1 89 ? -1.864 -14.164 -0.022 1 98.77 89 ALA A O 1
ATOM 649 N N . ILE A 1 90 ? -0.632 -12.364 0.261 1 98.78 90 ILE A N 1
ATOM 650 C CA . ILE A 1 90 ? -0.172 -12.344 -1.123 1 98.78 90 ILE A CA 1
ATOM 651 C C . ILE A 1 90 ? 0.683 -13.579 -1.401 1 98.78 90 ILE A C 1
ATOM 653 O O . ILE A 1 90 ? 0.497 -14.255 -2.415 1 98.78 90 ILE A O 1
ATOM 657 N N . PHE A 1 91 ? 1.606 -13.943 -0.493 1 98.5 91 PHE A N 1
ATOM 658 C CA . PHE A 1 91 ? 2.475 -15.099 -0.677 1 98.5 91 PHE A CA 1
ATOM 659 C C . PHE A 1 91 ? 1.66 -16.385 -0.734 1 98.5 91 PHE A C 1
ATOM 661 O O . PHE A 1 91 ? 1.935 -17.265 -1.553 1 98.5 91 PHE A O 1
ATOM 668 N N . VAL A 1 92 ? 0.66 -16.465 0.119 1 98.15 92 VAL A N 1
ATOM 669 C CA . VAL A 1 92 ? -0.189 -17.651 0.162 1 98.15 92 VAL A CA 1
ATOM 670 C C . VAL A 1 92 ? -1.029 -17.731 -1.111 1 98.15 92 VAL A C 1
ATOM 672 O O . VAL A 1 92 ? -1.231 -18.816 -1.661 1 98.15 92 VAL A O 1
ATOM 675 N N . ALA A 1 93 ? -1.491 -16.586 -1.566 1 98.18 93 ALA A N 1
ATOM 676 C CA . ALA A 1 93 ? -2.216 -16.55 -2.834 1 98.18 93 ALA A CA 1
ATOM 677 C C . ALA A 1 93 ? -1.322 -16.992 -3.989 1 98.18 93 ALA A C 1
ATOM 679 O O . ALA A 1 93 ? -1.772 -17.697 -4.895 1 98.18 93 ALA A O 1
ATOM 680 N N . MET A 1 94 ? -0.076 -16.596 -3.99 1 97.09 94 MET A N 1
ATOM 681 C CA . MET A 1 94 ? 0.895 -16.981 -5.01 1 97.09 94 MET A CA 1
ATOM 682 C C . MET A 1 94 ? 1.101 -18.492 -5.023 1 97.09 94 MET A C 1
ATOM 684 O O . MET A 1 94 ? 1.45 -19.066 -6.056 1 97.09 94 MET A O 1
ATOM 688 N N . ALA A 1 95 ? 0.9 -19.116 -3.886 1 95.92 95 ALA A N 1
ATOM 689 C CA . ALA A 1 95 ? 1.063 -20.562 -3.757 1 95.92 95 ALA A CA 1
ATOM 690 C C . ALA A 1 95 ? -0.201 -21.297 -4.192 1 95.92 95 ALA A C 1
ATOM 692 O O . ALA A 1 95 ? -0.289 -22.521 -4.066 1 95.92 95 ALA A O 1
ATOM 693 N N . GLY A 1 96 ? -1.248 -20.566 -4.589 1 95.79 96 GLY A N 1
ATOM 694 C CA . GLY A 1 96 ? -2.448 -21.181 -5.133 1 95.79 96 GLY A CA 1
ATOM 695 C C . GLY A 1 96 ? -3.484 -21.508 -4.073 1 95.79 96 GLY A C 1
ATOM 696 O O . GLY A 1 96 ? -4.3 -22.414 -4.254 1 95.79 96 GLY A O 1
ATOM 697 N N . LYS A 1 97 ? -3.389 -20.793 -2.89 1 97.46 97 LYS A N 1
ATOM 698 C CA . LYS A 1 97 ? -4.321 -21.053 -1.796 1 97.46 97 LYS A CA 1
ATOM 699 C C . LYS A 1 97 ? -5.08 -19.788 -1.407 1 97.46 97 LYS A C 1
ATOM 701 O O . LYS A 1 97 ? -4.954 -19.303 -0.281 1 97.46 97 LYS A O 1
ATOM 706 N N . PRO A 1 98 ? -5.985 -19.342 -2.254 1 97.4 98 PRO A N 1
ATOM 707 C CA . PRO A 1 98 ? -6.65 -18.059 -2.014 1 97.4 98 PRO A CA 1
ATOM 708 C C . PRO A 1 98 ? -7.563 -18.089 -0.79 1 97.4 98 PRO A C 1
ATOM 710 O O . PRO A 1 98 ? -7.749 -17.063 -0.129 1 97.4 98 PRO A O 1
ATOM 713 N N . GLN A 1 99 ? -8.166 -19.233 -0.46 1 97.16 99 GLN A N 1
ATOM 714 C CA . GLN A 1 99 ? -9.036 -19.293 0.71 1 97.16 99 GLN A CA 1
ATOM 715 C C . GLN A 1 99 ? -8.246 -19.068 1.996 1 97.16 99 GLN A C 1
ATOM 717 O O . GLN A 1 99 ? -8.699 -18.353 2.892 1 97.16 99 GLN A O 1
ATOM 722 N N . ILE A 1 100 ? -7.055 -19.69 2.083 1 98.13 100 ILE A N 1
ATOM 723 C CA . ILE A 1 100 ? -6.192 -19.471 3.238 1 98.13 100 ILE A CA 1
ATOM 724 C C . ILE A 1 100 ? -5.723 -18.018 3.264 1 98.13 100 ILE A C 1
ATOM 726 O O . ILE A 1 100 ? -5.626 -17.408 4.332 1 98.13 100 ILE A O 1
ATOM 730 N N . ALA A 1 101 ? -5.43 -17.534 2.074 1 98.69 101 ALA A N 1
ATOM 731 C CA . ALA A 1 101 ? -5.054 -16.127 1.966 1 98.69 101 ALA A CA 1
ATOM 732 C C . ALA A 1 101 ? -6.166 -15.221 2.487 1 98.69 101 ALA A C 1
ATOM 734 O O . ALA A 1 101 ? -5.896 -14.208 3.136 1 98.69 101 ALA A O 1
ATOM 735 N N . ALA A 1 102 ? -7.4 -15.57 2.217 1 97.71 102 ALA A N 1
ATOM 736 C CA . ALA A 1 102 ? -8.551 -14.791 2.667 1 97.71 102 ALA A CA 1
ATOM 737 C C . ALA A 1 102 ? -8.644 -14.781 4.19 1 97.71 102 ALA A C 1
ATOM 739 O O . ALA A 1 102 ? -9.073 -13.79 4.786 1 97.71 102 ALA A O 1
ATOM 740 N N . VAL A 1 103 ? -8.262 -15.854 4.857 1 97.51 103 VAL A N 1
ATOM 741 C CA . VAL A 1 103 ? -8.227 -15.903 6.315 1 97.51 103 VAL A CA 1
ATOM 742 C C . VAL A 1 103 ? -7.258 -14.849 6.845 1 97.51 103 VAL A C 1
ATOM 744 O O . VAL A 1 103 ? -7.558 -14.154 7.819 1 97.51 103 VAL A O 1
ATOM 747 N N . CYS A 1 104 ? -6.119 -14.725 6.177 1 98.52 104 CYS A N 1
ATOM 748 C CA . CYS A 1 104 ? -5.146 -13.706 6.554 1 98.52 104 CYS A CA 1
ATOM 749 C C . CYS A 1 104 ? -5.742 -12.309 6.426 1 98.52 104 CYS A C 1
ATOM 751 O O . CYS A 1 104 ? -5.506 -11.449 7.276 1 98.52 104 CYS A O 1
ATOM 753 N N . LEU A 1 105 ? -6.533 -12.118 5.391 1 97.93 105 LEU A N 1
ATOM 754 C CA . LEU A 1 105 ? -7.141 -10.81 5.173 1 97.93 105 LEU A CA 1
ATOM 755 C C . LEU A 1 105 ? -8.167 -10.5 6.257 1 97.93 105 LEU A C 1
ATOM 757 O O . LEU A 1 105 ? -8.278 -9.356 6.705 1 97.93 105 LEU A O 1
ATOM 761 N N . VAL A 1 106 ? -8.917 -11.494 6.642 1 95.46 106 VAL A N 1
ATOM 762 C CA . VAL A 1 106 ? -9.872 -11.304 7.729 1 95.46 106 VAL A CA 1
ATOM 763 C C . VAL A 1 106 ? -9.131 -10.92 9.008 1 95.46 106 VAL A C 1
ATOM 765 O O . VAL A 1 106 ? -9.579 -10.047 9.754 1 95.46 106 VAL A O 1
ATOM 768 N N . ALA A 1 107 ? -8.023 -11.549 9.251 1 97.54 107 ALA A N 1
ATOM 769 C CA . ALA A 1 107 ? -7.187 -11.198 10.396 1 97.54 107 ALA A CA 1
ATOM 770 C C . ALA A 1 107 ? -6.685 -9.761 10.288 1 97.54 107 ALA A C 1
ATOM 772 O O . ALA A 1 107 ? -6.566 -9.061 11.297 1 97.54 107 ALA A O 1
ATOM 773 N N . CYS A 1 108 ? -6.361 -9.303 9.096 1 97.85 108 CYS A N 1
ATOM 774 C CA . CYS A 1 108 ? -5.958 -7.917 8.883 1 97.85 108 CYS A CA 1
ATOM 775 C C . CYS A 1 108 ? -7.047 -6.956 9.344 1 97.85 108 CYS A C 1
ATOM 777 O O . CYS A 1 108 ? -6.756 -5.939 9.976 1 97.85 108 CYS A O 1
ATOM 779 N N . VAL A 1 109 ? -8.295 -7.279 8.971 1 93.62 109 VAL A N 1
ATOM 780 C CA . VAL A 1 109 ? -9.422 -6.435 9.353 1 93.62 109 VAL A CA 1
ATOM 781 C C . VAL A 1 109 ? -9.502 -6.336 10.875 1 93.62 109 VAL A C 1
ATOM 783 O O . VAL A 1 109 ? -9.708 -5.251 11.423 1 93.62 109 VAL A O 1
ATOM 786 N N . ALA A 1 110 ? -9.285 -7.417 11.553 1 93.74 110 ALA A N 1
ATOM 787 C CA . ALA A 1 110 ? -9.3 -7.447 13.013 1 93.74 110 ALA A CA 1
ATOM 788 C C . ALA A 1 110 ? -8.188 -6.577 13.591 1 93.74 110 ALA A C 1
ATOM 790 O O . ALA A 1 110 ? -8.422 -5.787 14.508 1 93.74 110 ALA A O 1
ATOM 791 N N . PHE A 1 111 ? -7.003 -6.633 13.077 1 96.16 111 PHE A N 1
ATOM 792 C CA . PHE A 1 111 ? -5.861 -5.876 13.578 1 96.16 111 PHE A CA 1
ATOM 793 C C . PHE A 1 111 ? -6.022 -4.391 13.277 1 96.16 111 PHE A C 1
ATOM 795 O O . PHE A 1 111 ? -5.563 -3.544 14.046 1 96.16 111 PHE A O 1
ATOM 802 N N . ASP A 1 112 ? -6.58 -4.134 12.14 1 93.12 112 ASP A N 1
ATOM 803 C CA . ASP A 1 112 ? -6.854 -2.743 11.794 1 93.12 112 ASP A CA 1
ATOM 804 C C . ASP A 1 112 ? -7.79 -2.098 12.813 1 93.12 112 ASP A C 1
ATOM 806 O O . ASP A 1 112 ? -7.545 -0.978 13.267 1 93.12 112 ASP A O 1
ATOM 810 N N . GLY A 1 113 ? -8.868 -2.761 13.134 1 89.43 113 GLY A N 1
ATOM 811 C CA . GLY A 1 113 ? -9.773 -2.27 14.161 1 89.43 113 GLY A CA 1
ATOM 812 C C . GLY A 1 113 ? -9.124 -2.168 15.529 1 89.43 113 GLY A C 1
ATOM 813 O O . GLY A 1 113 ? -9.371 -1.214 16.27 1 89.43 113 GLY A O 1
ATOM 814 N N . LEU A 1 114 ? -8.261 -3.043 15.819 1 92.93 114 LEU A N 1
ATOM 815 C CA . LEU A 1 114 ? -7.613 -3.119 17.124 1 92.93 114 LEU A CA 1
ATOM 816 C C . LEU A 1 114 ? -6.619 -1.977 17.305 1 92.93 114 LEU A C 1
ATOM 818 O O . LEU A 1 114 ? -6.569 -1.354 18.368 1 92.93 114 LEU A O 1
ATOM 822 N N . ASP A 1 115 ? -5.827 -1.698 16.331 1 93.05 115 ASP A N 1
ATOM 823 C CA . ASP A 1 115 ? -4.799 -0.677 16.506 1 93.05 115 ASP A CA 1
ATOM 824 C C . ASP A 1 115 ? -5.424 0.705 16.684 1 93.05 115 ASP A C 1
ATOM 826 O O . ASP A 1 115 ? -4.961 1.5 17.506 1 93.05 115 ASP A O 1
ATOM 830 N N . GLY A 1 116 ? -6.478 0.995 15.966 1 89.03 116 GLY A N 1
ATOM 831 C CA . GLY A 1 116 ? -7.181 2.252 16.168 1 89.03 116 GLY A CA 1
ATOM 832 C C . GLY A 1 116 ? -7.795 2.377 17.55 1 89.03 116 GLY A C 1
ATOM 833 O O . GLY A 1 116 ? -7.654 3.411 18.206 1 89.03 116 GLY A O 1
ATOM 834 N N . ALA A 1 117 ? -8.423 1.325 17.995 1 89.79 117 ALA A N 1
ATOM 835 C CA . ALA A 1 117 ? -9.058 1.315 19.311 1 89.79 117 ALA A CA 1
ATOM 836 C C . ALA A 1 117 ? -8.018 1.432 20.422 1 89.79 117 ALA A C 1
ATOM 838 O O . ALA A 1 117 ? -8.211 2.18 21.384 1 89.79 117 ALA A O 1
ATOM 839 N N . LEU A 1 118 ? -6.941 0.761 20.238 1 93.72 118 LEU A N 1
ATOM 840 C CA . LEU A 1 118 ? -5.885 0.768 21.243 1 93.72 118 LEU A CA 1
ATOM 841 C C . LEU A 1 118 ? -5.205 2.132 21.308 1 93.72 118 LEU A C 1
ATOM 843 O O . LEU A 1 118 ? -4.851 2.603 22.391 1 93.72 118 LEU A O 1
ATOM 847 N N . ALA A 1 119 ? -4.997 2.789 20.19 1 92.64 119 ALA A N 1
ATOM 848 C CA . ALA A 1 119 ? -4.366 4.106 20.157 1 92.64 119 ALA A CA 1
ATOM 849 C C . ALA A 1 119 ? -5.187 5.127 20.939 1 92.64 119 ALA A C 1
ATOM 851 O O . ALA A 1 119 ? -4.633 5.948 21.674 1 92.64 119 ALA A O 1
ATOM 852 N N . ARG A 1 120 ? -6.451 5.016 20.779 1 89.99 120 ARG A N 1
ATOM 853 C CA . ARG A 1 120 ? -7.351 5.925 21.481 1 89.99 120 ARG A CA 1
ATOM 854 C C . ARG A 1 120 ? -7.419 5.59 22.967 1 89.99 120 ARG A C 1
ATOM 856 O O . ARG A 1 120 ? -7.321 6.481 23.814 1 89.99 120 ARG A O 1
ATOM 863 N N . LYS A 1 121 ? -7.534 4.385 23.282 1 93.81 121 LYS A N 1
ATOM 864 C CA . LYS A 1 121 ? -7.684 3.934 24.662 1 93.81 121 LYS A CA 1
ATOM 865 C C . LYS A 1 121 ? -6.422 4.215 25.472 1 93.81 121 LYS A C 1
ATOM 867 O O . LYS A 1 121 ? -6.501 4.587 26.645 1 93.81 121 LYS A O 1
ATOM 872 N N . LEU A 1 122 ? -5.288 4.061 24.81 1 94.52 122 LEU A N 1
ATOM 873 C CA . LEU A 1 122 ? -4.023 4.193 25.524 1 94.52 122 LEU A CA 1
ATOM 874 C C . LEU A 1 122 ? -3.495 5.621 25.435 1 94.52 122 LEU A C 1
ATOM 876 O O . LEU A 1 122 ? -2.434 5.931 25.982 1 94.52 122 LEU A O 1
ATOM 880 N N . GLY A 1 123 ? -4.145 6.492 24.674 1 92.39 123 GLY A N 1
ATOM 881 C CA . GLY A 1 123 ? -3.791 7.9 24.581 1 92.39 123 GLY A CA 1
ATOM 882 C C . GLY A 1 123 ? -2.512 8.143 23.803 1 92.39 123 GLY A C 1
ATOM 883 O O . GLY A 1 123 ? -1.708 9.002 24.172 1 92.39 123 GLY A O 1
ATOM 884 N N . VAL A 1 124 ? -2.261 7.368 22.82 1 92.5 124 VAL A N 1
ATOM 885 C CA . VAL A 1 124 ? -1.002 7.519 22.097 1 92.5 124 VAL A CA 1
ATOM 886 C C . VAL A 1 124 ? -1.283 7.795 20.621 1 92.5 124 VAL A C 1
ATOM 888 O O . VAL A 1 124 ? -0.457 7.489 19.758 1 92.5 124 VAL A O 1
ATOM 891 N N . ALA A 1 125 ? -2.464 8.263 20.364 1 91.09 125 ALA A N 1
ATOM 892 C CA . ALA A 1 125 ? -2.748 8.697 18.998 1 91.09 125 ALA A CA 1
ATOM 893 C C . ALA A 1 125 ? -1.764 9.773 18.549 1 91.09 125 ALA A C 1
ATOM 895 O O . ALA A 1 125 ? -1.424 10.674 19.32 1 91.09 125 ALA A O 1
ATOM 896 N N . SER A 1 126 ? -1.191 9.641 17.354 1 91.26 126 SER A N 1
ATOM 897 C CA . SER A 1 126 ? -0.16 10.545 16.853 1 91.26 126 SER A CA 1
ATOM 898 C C . SER A 1 126 ? -0.251 10.702 15.339 1 91.26 126 SER A C 1
ATOM 900 O O . SER A 1 126 ? -0.838 9.861 14.656 1 91.26 126 SER A O 1
ATOM 902 N N . PRO A 1 127 ? 0.295 11.727 14.813 1 90.2 127 PRO A N 1
ATOM 903 C CA . PRO A 1 127 ? 0.353 11.878 13.357 1 90.2 127 PRO A CA 1
ATOM 904 C C . PRO A 1 127 ? 1.118 10.745 12.677 1 90.2 127 PRO A C 1
ATOM 906 O O . PRO A 1 127 ? 0.729 10.295 11.596 1 90.2 127 PRO A O 1
ATOM 909 N N . PHE A 1 128 ? 2.188 10.305 13.304 1 92.82 128 PHE A N 1
ATOM 910 C CA . PHE A 1 128 ? 2.942 9.18 12.764 1 92.82 128 PHE A CA 1
ATOM 911 C C . PHE A 1 128 ? 2.069 7.934 12.679 1 92.82 128 PHE A C 1
ATOM 913 O O . PHE A 1 128 ? 2.055 7.247 11.655 1 92.82 128 PHE A O 1
ATOM 920 N N . GLY A 1 129 ? 1.387 7.68 13.773 1 94.14 129 GLY A N 1
ATOM 921 C CA . GLY A 1 129 ? 0.501 6.528 13.805 1 94.14 129 GLY A CA 1
ATOM 922 C C . GLY A 1 129 ? -0.584 6.58 12.746 1 94.14 129 GLY A C 1
ATOM 923 O O . GLY A 1 129 ? -0.953 5.551 12.177 1 94.14 129 GLY A O 1
ATOM 924 N N . ALA A 1 130 ? -1.077 7.742 12.478 1 92.89 130 ALA A N 1
ATOM 925 C CA . ALA A 1 130 ? -2.107 7.917 11.457 1 92.89 130 ALA A CA 1
ATOM 926 C C . ALA A 1 130 ? -1.563 7.594 10.068 1 92.89 130 ALA A C 1
ATOM 928 O O . ALA A 1 130 ? -2.243 6.956 9.261 1 92.89 130 ALA A O 1
ATOM 929 N N . GLN A 1 131 ? -0.34 8.028 9.834 1 94.53 131 GLN A N 1
ATOM 930 C CA . GLN A 1 131 ? 0.299 7.718 8.559 1 94.53 131 GLN A CA 1
ATOM 931 C C . GLN A 1 131 ? 0.554 6.22 8.421 1 94.53 131 GLN A C 1
ATOM 933 O O . GLN A 1 131 ? 0.286 5.633 7.371 1 94.53 131 GLN A O 1
ATOM 938 N N . MET A 1 132 ? 1.017 5.638 9.501 1 96.48 132 MET A N 1
ATOM 939 C CA . MET A 1 132 ? 1.28 4.202 9.505 1 96.48 132 MET A CA 1
ATOM 940 C C . MET A 1 132 ? 0.006 3.415 9.218 1 96.48 132 MET A C 1
ATOM 942 O O . MET A 1 132 ? 0.027 2.448 8.453 1 96.48 132 MET A O 1
ATOM 946 N N . ASP A 1 133 ? -1.01 3.864 9.847 1 95.84 133 ASP A N 1
ATOM 947 C CA . ASP A 1 133 ? -2.301 3.203 9.683 1 95.84 133 ASP A CA 1
ATOM 948 C C . ASP A 1 133 ? -2.775 3.276 8.233 1 95.84 133 ASP A C 1
ATOM 950 O O . ASP A 1 133 ? -3.211 2.272 7.666 1 95.84 133 ASP A O 1
ATOM 954 N N . SER A 1 134 ? -2.673 4.426 7.64 1 96.17 134 SER A N 1
ATOM 955 C CA . SER A 1 134 ? -3.094 4.627 6.258 1 96.17 134 SER A CA 1
ATOM 956 C C . SER A 1 134 ? -2.278 3.766 5.3 1 96.17 134 SER A C 1
ATOM 958 O O . SER A 1 134 ? -2.828 3.166 4.374 1 96.17 134 SER A O 1
ATOM 960 N N . LEU A 1 135 ? -0.998 3.658 5.463 1 97.72 135 LEU A N 1
ATOM 961 C CA . LEU A 1 135 ? -0.114 2.868 4.613 1 97.72 135 LEU A CA 1
ATOM 962 C C . LEU A 1 135 ? -0.412 1.379 4.755 1 97.72 135 LEU A C 1
ATOM 964 O O . LEU A 1 135 ? -0.429 0.648 3.762 1 97.72 135 LEU A O 1
ATOM 968 N N . ALA A 1 136 ? -0.628 0.982 5.988 1 97.93 136 ALA A N 1
ATOM 969 C CA . ALA A 1 136 ? -0.975 -0.415 6.234 1 97.93 136 ALA A CA 1
ATOM 970 C C . ALA A 1 136 ? -2.308 -0.772 5.583 1 97.93 136 ALA A C 1
ATOM 972 O O . ALA A 1 136 ? -2.456 -1.854 5.009 1 97.93 136 ALA A O 1
ATOM 973 N N . ASP A 1 137 ? -3.254 0.139 5.724 1 97.03 137 ASP A N 1
ATOM 974 C CA . ASP A 1 137 ? -4.556 -0.074 5.1 1 97.03 137 ASP A CA 1
ATOM 975 C C . ASP A 1 137 ? -4.419 -0.246 3.589 1 97.03 137 ASP A C 1
ATOM 977 O O . ASP A 1 137 ? -5.064 -1.113 2.996 1 97.03 137 ASP A O 1
ATOM 981 N N . MET A 1 138 ? -3.638 0.574 2.984 1 98 138 MET A N 1
ATOM 982 C CA . MET A 1 138 ? -3.432 0.466 1.542 1 98 138 MET A CA 1
ATOM 983 C C . MET A 1 138 ? -2.82 -0.884 1.18 1 98 138 MET A C 1
ATOM 985 O O . MET A 1 138 ? -3.208 -1.499 0.186 1 98 138 MET A O 1
ATOM 989 N N . CYS A 1 139 ? -1.911 -1.38 1.953 1 98.09 139 CYS A N 1
ATOM 990 C CA . CYS A 1 139 ? -1.245 -2.655 1.709 1 98.09 139 CYS A CA 1
ATOM 991 C C . CYS A 1 139 ? -2.222 -3.816 1.852 1 98.09 139 CYS A C 1
ATOM 993 O O . CYS A 1 139 ? -2.336 -4.651 0.953 1 98.09 139 CYS A O 1
ATOM 995 N N . SER A 1 140 ? -2.925 -3.837 2.963 1 98.26 140 SER A N 1
ATOM 996 C CA . SER A 1 140 ? -3.764 -4.982 3.301 1 98.26 140 SER A CA 1
ATOM 997 C C . SER A 1 140 ? -5.067 -4.965 2.509 1 98.26 140 SER A C 1
ATOM 999 O O . SER A 1 140 ? -5.49 -5.994 1.977 1 98.26 140 SER A O 1
ATOM 1001 N N . PHE A 1 141 ? -5.628 -3.785 2.389 1 97.6 141 PHE A N 1
ATOM 1002 C CA . PHE A 1 141 ? -6.979 -3.718 1.847 1 97.6 141 PHE A CA 1
ATOM 1003 C C . PHE A 1 141 ? -6.965 -3.179 0.421 1 97.6 141 P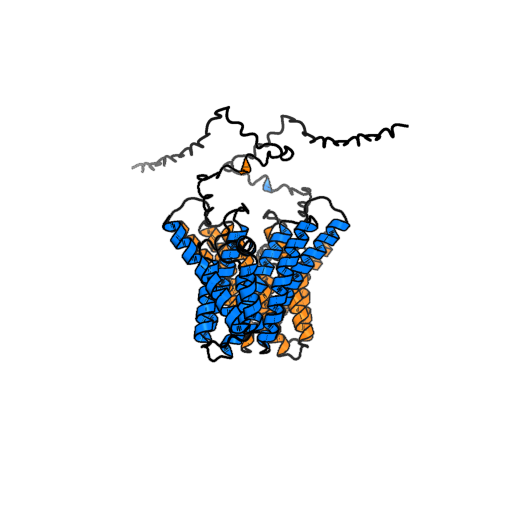HE A C 1
ATOM 1005 O O . PHE A 1 141 ? -7.813 -3.544 -0.395 1 97.6 141 PHE A O 1
ATOM 1012 N N . GLY A 1 142 ? -6.044 -2.383 0.107 1 97.65 142 GLY A N 1
ATOM 1013 C CA . GLY A 1 142 ? -5.966 -1.797 -1.221 1 97.65 142 GLY A CA 1
ATOM 1014 C C . GLY A 1 142 ? -5.218 -2.666 -2.214 1 97.65 142 GLY A C 1
ATOM 1015 O O . GLY A 1 142 ? -5.465 -2.593 -3.42 1 97.65 142 GLY A O 1
ATOM 1016 N N . LEU A 1 143 ? -4.327 -3.481 -1.706 1 98.52 143 LEU A N 1
ATOM 1017 C CA . LEU A 1 143 ? -3.508 -4.266 -2.624 1 98.52 143 LEU A CA 1
ATOM 1018 C C . LEU A 1 143 ? -3.675 -5.758 -2.36 1 98.52 143 LEU A C 1
ATOM 1020 O O . LEU A 1 143 ? -4.012 -6.52 -3.27 1 98.52 143 LEU A O 1
ATOM 1024 N N . ALA A 1 144 ? -3.461 -6.2 -1.122 1 98.76 144 ALA A N 1
ATOM 1025 C CA . ALA A 1 144 ? -3.527 -7.626 -0.815 1 98.76 144 ALA A CA 1
ATOM 1026 C C . ALA A 1 144 ? -4.909 -8.192 -1.13 1 98.76 144 ALA A C 1
ATOM 1028 O O . ALA A 1 144 ? -5.027 -9.291 -1.676 1 98.76 144 ALA A O 1
ATOM 1029 N N . ALA A 1 145 ? -5.96 -7.466 -0.774 1 98.48 145 ALA A N 1
ATOM 1030 C CA . ALA A 1 145 ? -7.32 -7.951 -0.997 1 98.48 145 ALA A CA 1
ATOM 1031 C C . ALA A 1 145 ? -7.582 -8.189 -2.481 1 98.48 145 ALA A C 1
ATOM 1033 O O . ALA A 1 145 ? -7.979 -9.286 -2.88 1 98.48 145 ALA A O 1
ATOM 1034 N N . PRO A 1 146 ? -7.317 -7.226 -3.33 1 98.56 146 PRO A N 1
ATOM 1035 C CA . PRO A 1 146 ? -7.565 -7.508 -4.746 1 98.56 146 PRO A CA 1
ATOM 1036 C C . PRO A 1 146 ? -6.639 -8.586 -5.304 1 98.56 146 PRO A C 1
ATOM 1038 O O . PRO A 1 146 ? -7.021 -9.32 -6.219 1 98.56 146 PRO A O 1
ATOM 1041 N N . VAL A 1 147 ? -5.445 -8.787 -4.828 1 98.76 147 VAL A N 1
ATOM 1042 C CA . VAL A 1 147 ? -4.552 -9.846 -5.286 1 98.76 147 VAL A CA 1
ATOM 1043 C C . VAL A 1 147 ? -5.152 -11.209 -4.951 1 98.76 147 VAL A C 1
ATOM 1045 O O . VAL A 1 147 ? -5.127 -12.125 -5.777 1 98.76 147 VAL A O 1
ATOM 1048 N N . VAL A 1 148 ? -5.693 -11.338 -3.735 1 98.51 148 VAL A N 1
ATOM 1049 C CA . VAL A 1 148 ? -6.306 -12.594 -3.315 1 98.51 148 VAL A CA 1
ATOM 1050 C C . VAL A 1 148 ? -7.546 -12.873 -4.162 1 98.51 148 VAL A C 1
ATOM 1052 O O . VAL A 1 148 ? -7.782 -14.012 -4.572 1 98.51 148 VAL A O 1
ATOM 1055 N N . VAL A 1 149 ? -8.313 -11.836 -4.428 1 97.8 149 VAL A N 1
ATOM 1056 C CA . VAL A 1 149 ? -9.491 -11.971 -5.28 1 97.8 149 VAL A CA 1
ATOM 1057 C C . VAL A 1 149 ? -9.068 -12.402 -6.682 1 97.8 149 VAL A C 1
ATOM 1059 O O . VAL A 1 149 ? -9.689 -13.283 -7.282 1 97.8 149 VAL A O 1
ATOM 1062 N N . TYR A 1 150 ? -8.029 -11.782 -7.222 1 98.22 150 TYR A N 1
ATOM 1063 C CA . TYR A 1 150 ? -7.489 -12.145 -8.527 1 98.22 150 TYR A CA 1
ATOM 1064 C C . TYR A 1 150 ? -7.129 -13.625 -8.577 1 98.22 150 TYR A C 1
ATOM 1066 O O . TYR A 1 150 ? -7.479 -14.324 -9.531 1 98.22 150 TYR A O 1
ATOM 1074 N N . ALA A 1 151 ? -6.425 -14.095 -7.539 1 97.55 151 ALA A N 1
ATOM 1075 C CA . ALA A 1 151 ? -6.027 -15.499 -7.472 1 97.55 151 ALA A CA 1
ATOM 1076 C C . ALA A 1 151 ? -7.246 -16.416 -7.495 1 97.55 151 ALA A C 1
ATOM 1078 O O . ALA A 1 151 ? -7.232 -17.46 -8.151 1 97.55 151 ALA A O 1
ATOM 1079 N N . SER A 1 152 ? -8.293 -16.014 -6.775 1 96.18 152 SER A N 1
ATOM 1080 C CA . SER A 1 152 ? -9.511 -16.817 -6.719 1 96.18 152 SER A CA 1
ATOM 1081 C C . SER A 1 152 ? -10.232 -16.82 -8.063 1 96.18 152 SER A C 1
ATOM 1083 O O . SER A 1 152 ? -10.661 -17.873 -8.541 1 96.18 152 SER A O 1
ATOM 1085 N N . LEU A 1 153 ? -10.318 -15.661 -8.731 1 95.78 153 LEU A N 1
ATOM 1086 C CA . LEU A 1 153 ? -11.046 -15.511 -9.986 1 95.78 153 LEU A CA 1
ATOM 1087 C C . LEU A 1 153 ? -10.35 -16.268 -11.112 1 95.78 153 LEU A C 1
ATOM 1089 O O . LEU A 1 153 ? -11.01 -16.825 -11.992 1 95.78 153 LEU A O 1
ATOM 1093 N N . THR A 1 154 ? -9.047 -16.263 -11.114 1 93.35 154 THR A N 1
ATOM 1094 C CA . THR A 1 154 ? -8.303 -16.878 -12.208 1 93.35 154 THR A CA 1
ATOM 1095 C C . THR A 1 154 ? -8.351 -18.4 -12.106 1 93.35 154 THR A C 1
ATOM 1097 O O . THR A 1 154 ? -8.052 -19.102 -13.074 1 93.35 154 THR A O 1
ATOM 1100 N N . GLN A 1 155 ? -8.76 -18.848 -10.941 1 90.92 155 GLN A N 1
ATOM 1101 C CA . GLN A 1 155 ? -9.001 -20.279 -10.796 1 90.92 155 GLN A CA 1
ATOM 1102 C C . GLN A 1 155 ? -10.374 -20.664 -11.341 1 90.92 155 GLN A C 1
ATOM 1104 O O . GLN A 1 155 ? -10.626 -21.835 -11.632 1 90.92 155 GLN A O 1
ATOM 1109 N N . GLU A 1 156 ? -11.434 -19.684 -11.444 1 84.89 156 GLU A N 1
ATOM 1110 C CA . GLU A 1 156 ? -12.813 -19.92 -11.861 1 84.89 156 GLU A CA 1
ATOM 1111 C C . GLU A 1 156 ? -13.013 -19.565 -13.331 1 84.89 156 GLU A C 1
ATOM 1113 O O . GLU A 1 156 ? -14.128 -19.253 -13.753 1 84.89 156 GLU A O 1
ATOM 1118 N N . ALA A 1 157 ? -12.131 -19.604 -14.249 1 84.05 157 ALA A N 1
ATOM 1119 C CA . ALA A 1 157 ? -12.201 -19.427 -15.697 1 84.05 157 ALA A CA 1
ATOM 1120 C C . ALA A 1 157 ? -12.51 -17.977 -16.057 1 84.05 157 ALA A C 1
ATOM 1122 O O . ALA A 1 157 ? -13.146 -17.707 -17.079 1 84.05 157 ALA A O 1
ATOM 1123 N N . VAL A 1 158 ? -12.403 -17.068 -15.205 1 92.12 158 VAL A N 1
ATOM 1124 C CA . VAL A 1 158 ? -12.464 -15.652 -15.555 1 92.12 158 VAL A CA 1
ATOM 1125 C C . VAL A 1 158 ? -11.204 -15.254 -16.32 1 92.12 158 VAL A C 1
ATOM 1127 O O . VAL A 1 158 ? -10.091 -15.602 -15.921 1 92.12 158 VAL A O 1
ATOM 1130 N N . PRO A 1 159 ? -11.465 -14.543 -17.505 1 94.91 159 PRO A N 1
ATOM 1131 C CA . PRO A 1 159 ? -10.277 -14.108 -18.242 1 94.91 159 PRO A CA 1
ATOM 1132 C C . PRO A 1 159 ? -9.328 -13.269 -17.39 1 94.91 159 PRO A C 1
ATOM 1134 O O . PRO A 1 159 ? -9.768 -12.361 -16.68 1 94.91 159 PRO A O 1
ATOM 1137 N N . GLN A 1 160 ? -8.065 -13.577 -17.45 1 95.7 160 GLN A N 1
ATOM 1138 C CA . GLN A 1 160 ? -7.042 -12.977 -16.6 1 95.7 160 GLN A CA 1
ATOM 1139 C C . GLN A 1 160 ? -7.015 -11.459 -16.76 1 95.7 160 GLN A C 1
ATOM 1141 O O . GLN A 1 160 ? -6.976 -10.726 -15.77 1 95.7 160 GLN A O 1
ATOM 1146 N N . PRO A 1 161 ? -7.09 -10.905 -18.002 1 96.25 161 PRO A N 1
ATOM 1147 C CA . PRO A 1 161 ? -7.039 -9.448 -18.145 1 96.25 161 PRO A CA 1
ATOM 1148 C C . PRO A 1 161 ? -8.231 -8.749 -17.494 1 96.25 161 PRO A C 1
ATOM 1150 O O . PRO A 1 161 ? -8.085 -7.652 -16.948 1 96.25 161 PRO A O 1
ATOM 1153 N N . ALA A 1 162 ? -9.414 -9.346 -17.584 1 96.91 162 ALA A N 1
ATOM 1154 C CA . ALA A 1 162 ? -10.601 -8.765 -16.963 1 96.91 162 ALA A CA 1
ATOM 1155 C C . ALA A 1 162 ? -10.475 -8.754 -15.443 1 96.91 162 ALA A C 1
ATOM 1157 O O . ALA A 1 162 ? -10.808 -7.76 -14.793 1 96.91 162 ALA A O 1
ATOM 1158 N N . ALA A 1 163 ? -10.003 -9.847 -14.938 1 97.52 163 ALA A N 1
ATOM 1159 C CA . ALA A 1 163 ? -9.787 -9.932 -13.496 1 97.52 163 ALA A CA 1
ATOM 1160 C C . ALA A 1 163 ? -8.756 -8.907 -13.035 1 97.52 163 ALA A C 1
ATOM 1162 O O . ALA A 1 163 ? -8.945 -8.243 -12.012 1 97.52 163 ALA A O 1
ATOM 1163 N N . ALA A 1 164 ? -7.692 -8.788 -13.793 1 97.75 164 ALA A N 1
ATOM 1164 C CA . ALA A 1 164 ? -6.627 -7.845 -13.463 1 97.75 164 ALA A CA 1
ATOM 1165 C C . ALA A 1 164 ? -7.146 -6.41 -13.463 1 97.75 164 ALA A C 1
ATOM 1167 O O . ALA A 1 164 ? -6.813 -5.623 -12.574 1 97.75 164 ALA A O 1
ATOM 1168 N N . LEU A 1 165 ? -7.943 -6.113 -14.423 1 97.15 165 LEU A N 1
ATOM 1169 C CA . LEU A 1 165 ? -8.485 -4.764 -14.543 1 97.15 165 LEU A CA 1
ATOM 1170 C C . LEU A 1 165 ? -9.414 -4.445 -13.376 1 97.15 165 LEU A C 1
ATOM 1172 O O . LEU A 1 165 ? -9.358 -3.35 -12.813 1 97.15 165 LEU A O 1
ATOM 1176 N N . ALA A 1 166 ? -10.279 -5.354 -13.048 1 97.31 166 ALA A N 1
ATOM 1177 C CA . ALA A 1 166 ? -11.194 -5.153 -11.928 1 97.31 166 ALA A CA 1
ATOM 1178 C C . ALA A 1 166 ? -10.429 -4.969 -10.62 1 97.31 166 ALA A C 1
ATOM 1180 O O . ALA A 1 166 ? -10.782 -4.118 -9.801 1 97.31 166 ALA A O 1
ATOM 1181 N N . CYS A 1 167 ? -9.41 -5.739 -10.449 1 97.96 167 CYS A N 1
ATOM 1182 C CA . CYS A 1 167 ? -8.606 -5.66 -9.234 1 97.96 167 CYS A CA 1
ATOM 1183 C C . CYS A 1 167 ? -7.799 -4.368 -9.198 1 97.96 167 CYS A C 1
ATOM 1185 O O . CYS A 1 167 ? -7.609 -3.78 -8.132 1 97.96 167 CYS A O 1
ATOM 1187 N N . ALA A 1 168 ? -7.345 -3.928 -10.364 1 97.93 168 ALA A N 1
ATOM 1188 C CA . ALA A 1 168 ? -6.664 -2.638 -10.452 1 97.93 168 ALA A CA 1
ATOM 1189 C C . ALA A 1 168 ? -7.607 -1.495 -10.088 1 97.93 168 ALA A C 1
ATOM 1191 O O . ALA A 1 168 ? -7.19 -0.511 -9.472 1 97.93 168 ALA A O 1
ATOM 1192 N N . LEU A 1 169 ? -8.839 -1.634 -10.477 1 97.28 169 LEU A N 1
ATOM 1193 C CA . LEU A 1 169 ? -9.848 -0.642 -10.121 1 97.28 169 LEU A CA 1
ATOM 1194 C C . LEU A 1 169 ? -10.028 -0.569 -8.609 1 97.28 169 LEU A C 1
ATOM 1196 O O . LEU A 1 169 ? -10.128 0.522 -8.043 1 97.28 169 LEU A O 1
ATOM 1200 N N . VAL A 1 170 ? -10.056 -1.69 -7.975 1 97.74 170 VAL A N 1
ATOM 1201 C CA . VAL A 1 170 ? -10.189 -1.736 -6.523 1 97.74 170 VAL A CA 1
ATOM 1202 C C . VAL A 1 170 ? -9.003 -1.026 -5.873 1 97.74 170 VAL A C 1
ATOM 1204 O O . VAL A 1 170 ? -9.183 -0.191 -4.983 1 97.74 170 VAL A O 1
ATOM 1207 N N . ALA A 1 171 ? -7.805 -1.314 -6.342 1 98.43 171 ALA A N 1
ATOM 1208 C CA . ALA A 1 171 ? -6.597 -0.713 -5.784 1 98.43 171 ALA A CA 1
ATOM 1209 C C . ALA A 1 171 ? -6.6 0.802 -5.974 1 98.43 171 ALA A C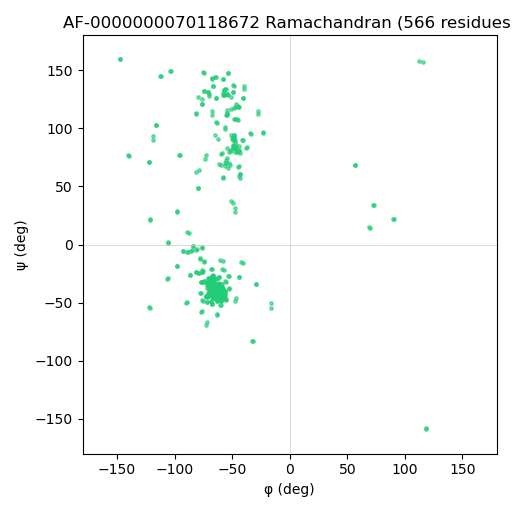 1
ATOM 1211 O O . ALA A 1 171 ? -6.298 1.551 -5.043 1 98.43 171 ALA A O 1
ATOM 1212 N N . GLY A 1 172 ? -6.928 1.217 -7.18 1 97.72 172 GLY A N 1
ATOM 1213 C CA . GLY A 1 172 ? -6.973 2.643 -7.463 1 97.72 172 GLY A CA 1
ATOM 1214 C C . GLY A 1 172 ? -8.012 3.382 -6.64 1 97.72 172 GLY A C 1
ATOM 1215 O O . GLY A 1 172 ? -7.731 4.449 -6.09 1 97.72 172 GLY A O 1
ATOM 1216 N N . CYS A 1 173 ? -9.201 2.862 -6.523 1 96.19 173 CYS A N 1
ATOM 1217 C CA . CYS A 1 173 ? -10.277 3.496 -5.768 1 96.19 173 CYS A CA 1
ATOM 1218 C C . CYS A 1 173 ? -9.958 3.517 -4.278 1 96.19 173 CYS A C 1
ATOM 1220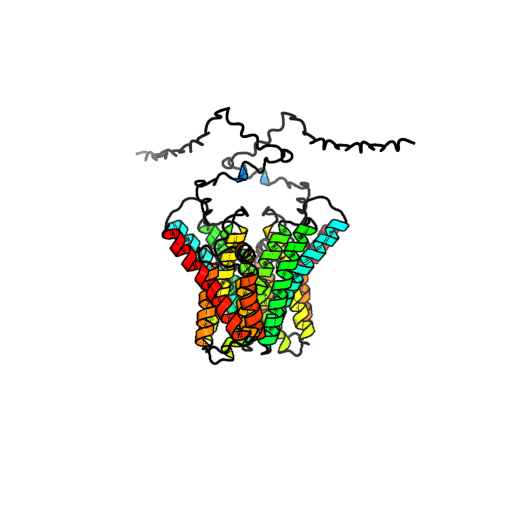 O O . CYS A 1 173 ? -10.321 4.462 -3.575 1 96.19 173 CYS A O 1
ATOM 1222 N N . ALA A 1 174 ? -9.333 2.47 -3.837 1 96.94 174 ALA A N 1
ATOM 1223 C CA . ALA A 1 174 ? -8.903 2.452 -2.441 1 96.94 174 ALA A CA 1
ATOM 1224 C C . ALA A 1 174 ? -7.906 3.573 -2.161 1 96.94 174 ALA A C 1
ATOM 1226 O O . ALA A 1 174 ? -7.998 4.252 -1.136 1 96.94 174 ALA A O 1
ATOM 1227 N N . ALA A 1 175 ? -6.941 3.748 -3.076 1 97.28 175 ALA A N 1
ATOM 1228 C CA . ALA A 1 175 ? -5.95 4.808 -2.916 1 97.28 175 ALA A CA 1
ATOM 1229 C C . ALA A 1 175 ? -6.615 6.181 -2.89 1 97.28 175 ALA A C 1
ATOM 1231 O O . ALA A 1 175 ? -6.284 7.022 -2.05 1 97.28 175 ALA A O 1
ATOM 1232 N N . ILE A 1 176 ? -7.515 6.388 -3.763 1 94.95 176 ILE A N 1
ATOM 1233 C CA . ILE A 1 176 ? -8.218 7.663 -3.847 1 94.95 176 ILE A CA 1
ATOM 1234 C C . ILE A 1 176 ? -9.012 7.9 -2.565 1 94.95 176 ILE A C 1
ATOM 1236 O O . ILE A 1 176 ? -8.963 8.989 -1.989 1 94.95 176 ILE A O 1
ATOM 1240 N N . ARG A 1 177 ? -9.688 6.924 -2.12 1 92.68 177 ARG A N 1
ATOM 1241 C CA . ARG A 1 177 ? -10.499 7.049 -0.914 1 92.68 177 ARG A CA 1
ATOM 1242 C C . ARG A 1 177 ? -9.63 7.353 0.302 1 92.68 177 ARG A C 1
ATOM 1244 O O . ARG A 1 177 ? -9.958 8.232 1.102 1 92.68 177 ARG A O 1
ATOM 1251 N N . LEU A 1 178 ? -8.611 6.628 0.481 1 94.07 178 LEU A N 1
ATOM 1252 C CA . LEU A 1 178 ? -7.725 6.82 1.624 1 94.07 178 LEU A CA 1
ATOM 1253 C C . LEU A 1 178 ? -7.071 8.197 1.579 1 94.07 178 LEU A C 1
ATOM 1255 O O . LEU A 1 178 ? -6.932 8.857 2.611 1 94.07 178 LEU A O 1
ATOM 1259 N N . ALA A 1 179 ? -6.635 8.596 0.383 1 94.01 179 ALA A N 1
ATOM 1260 C CA . ALA A 1 179 ? -6.029 9.917 0.236 1 94.01 179 ALA A CA 1
ATOM 1261 C C . ALA A 1 179 ? -7.011 11.017 0.628 1 94.01 179 ALA A C 1
ATOM 1263 O O . ALA A 1 179 ? -6.644 11.964 1.329 1 94.01 179 ALA A O 1
ATOM 1264 N N . ARG A 1 180 ? -8.257 10.9 0.2 1 89.83 180 ARG A N 1
ATOM 1265 C CA . ARG A 1 180 ? -9.294 11.866 0.548 1 89.83 180 ARG A CA 1
ATOM 1266 C C . ARG A 1 180 ? -9.543 11.885 2.052 1 89.83 180 ARG A C 1
ATOM 1268 O O . ARG A 1 180 ? -9.695 12.953 2.648 1 89.83 180 ARG A O 1
ATOM 1275 N N . PHE A 1 181 ? -9.551 10.797 2.613 1 86.35 181 PHE A N 1
ATOM 1276 C CA . PHE A 1 181 ? -9.786 10.669 4.046 1 86.35 181 PHE A CA 1
ATOM 1277 C C . PHE A 1 181 ? -8.668 11.336 4.839 1 86.35 181 PHE A C 1
ATOM 1279 O O . PHE A 1 181 ? -8.922 11.971 5.865 1 86.35 181 PHE A O 1
ATOM 1286 N N . ASN A 1 182 ? -7.489 11.19 4.359 1 88.35 182 ASN A N 1
ATOM 1287 C CA . ASN A 1 182 ? -6.324 11.713 5.065 1 88.35 182 ASN A CA 1
ATOM 1288 C C . ASN A 1 182 ? -6.285 13.238 5.028 1 88.35 182 ASN A C 1
ATOM 1290 O O . ASN A 1 182 ? -5.685 13.869 5.9 1 88.35 182 ASN A O 1
ATOM 1294 N N . VAL A 1 183 ? -6.831 13.843 4.01 1 86.75 183 VAL A N 1
ATOM 1295 C CA . VAL A 1 183 ? -6.717 15.292 3.883 1 86.75 183 VAL A CA 1
ATOM 1296 C C . VAL A 1 183 ? -7.985 15.959 4.412 1 86.75 183 VAL A C 1
ATOM 1298 O O . VAL A 1 183 ? -8.005 17.169 4.65 1 86.75 183 VAL A O 1
ATOM 1301 N N . SER A 1 184 ? -9.025 15.249 4.519 1 77.96 184 SER A N 1
ATOM 1302 C CA . SER A 1 184 ? -10.282 15.823 4.987 1 77.96 184 SER A CA 1
ATOM 1303 C C . SER A 1 184 ? -10.249 16.075 6.491 1 77.96 184 SER A C 1
ATOM 1305 O O . SER A 1 184 ? -9.704 15.271 7.249 1 77.96 184 SER A O 1
ATOM 1307 N N . PRO A 1 185 ? -10.685 17.298 6.74 1 61.3 185 PRO A N 1
ATOM 1308 C CA . PRO A 1 185 ? -10.78 17.536 8.182 1 61.3 185 PRO A CA 1
ATOM 1309 C C . PRO A 1 185 ? -11.634 16.492 8.898 1 61.3 185 PRO A C 1
ATOM 1311 O O . PRO A 1 185 ? -12.622 16.008 8.339 1 61.3 185 PRO A O 1
ATOM 1314 N N . LYS A 1 186 ? -11.074 15.718 9.692 1 56 186 LYS A N 1
ATOM 1315 C CA . LYS A 1 186 ? -11.782 14.676 10.43 1 56 186 LYS A CA 1
ATOM 1316 C C . LYS A 1 186 ? -13.045 15.228 11.084 1 56 186 LYS A C 1
ATOM 1318 O O . LYS A 1 186 ? -13.63 14.584 11.958 1 56 186 LYS A O 1
ATOM 1323 N N . ASP A 1 187 ? -13.72 16.23 10.497 1 48.62 187 ASP A N 1
ATOM 1324 C CA . ASP A 1 187 ? -14.976 16.659 11.104 1 48.62 187 ASP A CA 1
ATOM 1325 C C . ASP A 1 187 ? -16.044 15.575 10.982 1 48.62 187 ASP A C 1
ATOM 1327 O O . ASP A 1 187 ? -15.981 14.733 10.084 1 48.62 187 ASP A O 1
ATOM 1331 N N . GLY A 1 188 ? -16.552 14.886 11.889 1 43.72 188 GLY A N 1
ATOM 1332 C CA . GLY A 1 188 ? -17.469 13.804 12.21 1 43.72 188 GLY A CA 1
ATOM 1333 C C . GLY A 1 188 ? -18.412 13.463 11.072 1 43.72 188 GLY A C 1
ATOM 1334 O O . GLY A 1 188 ? -19.252 12.57 11.201 1 43.72 188 GLY A O 1
ATOM 1335 N N . ARG A 1 189 ? -19.098 14.376 10.474 1 38.37 189 ARG A N 1
ATOM 1336 C CA . ARG A 1 189 ? -20.461 14.034 10.082 1 38.37 189 ARG A CA 1
ATOM 1337 C C . ARG A 1 189 ? -20.469 13.155 8.835 1 38.37 189 ARG A C 1
ATOM 1339 O O . ARG A 1 189 ? -21.318 12.273 8.697 1 38.37 189 ARG A O 1
ATOM 1346 N N . PHE A 1 190 ? -19.939 13.456 7.638 1 43.45 190 PHE A N 1
ATOM 1347 C CA . PHE A 1 190 ? -20.319 12.632 6.496 1 43.45 190 PHE A CA 1
ATOM 1348 C C . PHE A 1 190 ? -19.101 11.933 5.904 1 43.45 190 PHE A C 1
ATOM 1350 O O . PHE A 1 190 ? -18.057 12.558 5.701 1 43.45 190 PHE A O 1
ATOM 1357 N N . PHE A 1 191 ? -18.851 10.774 6.326 1 50.24 191 PHE A N 1
ATOM 1358 C CA . PHE A 1 191 ? -17.906 9.984 5.545 1 50.24 191 PHE A CA 1
ATOM 1359 C C . PHE A 1 191 ? -18.456 9.706 4.151 1 50.24 191 PHE A C 1
ATOM 1361 O O . PHE A 1 191 ? -19.571 9.2 4.007 1 50.24 191 PHE A O 1
ATOM 1368 N N . SER A 1 192 ? -18.015 10.332 3.047 1 53.61 192 SER A N 1
ATOM 1369 C CA . SER A 1 192 ? -18.488 9.961 1.717 1 53.61 192 SER A CA 1
ATOM 1370 C C . SER A 1 192 ? -17.748 8.738 1.187 1 53.61 192 SER A C 1
ATOM 1372 O O . SER A 1 192 ? -16.517 8.683 1.232 1 53.61 192 SER A O 1
ATOM 1374 N N . GLY A 1 193 ? -18.4 7.544 0.992 1 61.05 193 GLY A N 1
ATOM 1375 C CA . GLY A 1 193 ? -17.989 6.326 0.313 1 61.05 193 GLY A CA 1
ATOM 1376 C C . GLY A 1 193 ? -17.782 5.157 1.257 1 61.05 193 GLY A C 1
ATOM 1377 O O . GLY A 1 193 ? -17.656 5.346 2.469 1 61.05 193 GLY A O 1
ATOM 1378 N N . VAL A 1 194 ? -17.843 3.923 0.804 1 72.15 194 VAL A N 1
ATOM 1379 C CA . VAL A 1 194 ? -17.62 2.705 1.576 1 72.15 194 VAL A CA 1
ATOM 1380 C C . VAL A 1 194 ? -16.175 2.663 2.07 1 72.15 194 VAL A C 1
ATOM 1382 O O . VAL A 1 194 ? -15.239 2.833 1.286 1 72.15 194 VAL A O 1
ATOM 1385 N N . PRO A 1 195 ? -16.061 2.491 3.328 1 85.2 195 PRO A N 1
ATOM 1386 C CA . PRO A 1 195 ? -14.689 2.381 3.83 1 85.2 195 PRO A CA 1
ATOM 1387 C C . PRO A 1 195 ? -13.913 1.239 3.178 1 85.2 195 PRO A C 1
ATOM 1389 O O . PRO A 1 195 ? -14.486 0.188 2.881 1 85.2 195 PRO A O 1
ATOM 1392 N N . THR A 1 196 ? -12.639 1.471 2.928 1 91.27 196 THR A N 1
ATOM 1393 C CA . THR A 1 196 ? -11.755 0.513 2.274 1 91.27 196 THR A CA 1
ATOM 1394 C C . THR A 1 196 ? -11.707 -0.798 3.053 1 91.27 196 THR A C 1
ATOM 1396 O O . THR A 1 196 ? -11.717 -1.88 2.461 1 91.27 196 THR A O 1
ATOM 1399 N N . THR A 1 197 ? -11.707 -0.726 4.383 1 91.7 197 THR A N 1
ATOM 1400 C CA . THR A 1 197 ? -11.657 -1.907 5.238 1 91.7 197 THR A CA 1
ATOM 1401 C C . THR A 1 197 ? -12.893 -2.778 5.03 1 91.7 197 THR A C 1
ATOM 1403 O O . THR A 1 197 ? -12.788 -4.003 4.941 1 91.7 197 THR A O 1
ATOM 1406 N N . MET A 1 198 ? -14.032 -2.187 4.943 1 87.88 198 MET A N 1
ATOM 1407 C CA . MET A 1 198 ? -15.28 -2.915 4.731 1 87.88 198 MET A CA 1
ATOM 1408 C C . MET A 1 198 ? -15.301 -3.572 3.355 1 87.88 198 MET A C 1
ATOM 1410 O O . MET A 1 198 ? -15.726 -4.72 3.217 1 87.88 198 MET A O 1
ATOM 1414 N N . ALA A 1 199 ? -14.91 -2.828 2.363 1 92.22 199 ALA A N 1
ATOM 1415 C CA . ALA A 1 199 ? -14.831 -3.399 1.02 1 92.22 199 ALA A CA 1
ATOM 1416 C C . ALA A 1 199 ? -13.921 -4.623 0.997 1 92.22 199 ALA A C 1
ATOM 1418 O O . ALA A 1 199 ? -14.267 -5.651 0.41 1 92.22 199 ALA A O 1
ATOM 1419 N N . ALA A 1 200 ? -12.789 -4.53 1.635 1 95 200 ALA A N 1
ATOM 1420 C CA . ALA A 1 200 ? -11.844 -5.642 1.688 1 95 200 ALA A CA 1
ATOM 1421 C C . ALA A 1 200 ? -12.433 -6.827 2.449 1 95 200 ALA A C 1
ATOM 1423 O O . ALA A 1 200 ? -12.205 -7.982 2.083 1 95 200 ALA A O 1
ATOM 1424 N N . ALA A 1 201 ? -13.144 -6.529 3.523 1 91.9 201 ALA A N 1
ATOM 1425 C CA . ALA A 1 201 ? -13.786 -7.591 4.293 1 91.9 201 ALA A CA 1
ATOM 1426 C C . ALA A 1 201 ? -14.791 -8.357 3.439 1 91.9 201 ALA A C 1
ATOM 1428 O O . ALA A 1 201 ? -14.836 -9.589 3.476 1 91.9 201 ALA A O 1
ATOM 1429 N N . VAL A 1 202 ? -15.588 -7.627 2.708 1 91.22 202 VAL A N 1
ATOM 1430 C CA . VAL A 1 202 ? -16.573 -8.24 1.824 1 91.22 202 VAL A CA 1
ATOM 1431 C C . VAL A 1 202 ? -15.868 -9.122 0.796 1 91.22 202 VAL A C 1
ATOM 1433 O O . VAL A 1 202 ? -16.273 -10.264 0.566 1 91.22 202 VAL A O 1
ATOM 1436 N N . LEU A 1 203 ? -14.839 -8.649 0.205 1 95.21 203 LEU A N 1
ATOM 1437 C CA . LEU A 1 203 ? -14.088 -9.4 -0.795 1 95.21 203 LEU A CA 1
ATOM 1438 C C . LEU A 1 203 ? -13.448 -10.639 -0.178 1 95.21 203 LEU A C 1
ATOM 1440 O O . LEU A 1 203 ? -13.509 -11.727 -0.754 1 95.21 203 LEU A O 1
ATOM 1444 N N . ALA A 1 204 ? -12.812 -10.463 0.973 1 95.26 204 ALA A N 1
ATOM 1445 C CA . ALA A 1 204 ? -12.153 -11.572 1.658 1 95.26 204 ALA A CA 1
ATOM 1446 C C . ALA A 1 204 ? -13.153 -12.67 2.012 1 95.26 204 ALA A C 1
ATOM 1448 O O . ALA A 1 204 ? -12.886 -13.854 1.797 1 95.26 204 ALA A O 1
ATOM 1449 N N . LEU A 1 205 ? -14.275 -12.298 2.538 1 90.76 205 LEU A N 1
ATOM 1450 C CA . LEU A 1 205 ? -15.287 -13.269 2.939 1 90.76 205 LEU A CA 1
ATOM 1451 C C . LEU A 1 205 ? -15.876 -13.975 1.722 1 90.76 205 LEU A C 1
ATOM 1453 O O . LEU A 1 205 ? -16.195 -15.164 1.782 1 90.76 205 LEU A O 1
ATOM 1457 N N . ALA A 1 206 ? -16.069 -13.216 0.646 1 91.64 206 ALA A N 1
ATOM 1458 C CA . ALA A 1 206 ? -16.551 -13.829 -0.589 1 91.64 206 ALA A CA 1
ATOM 1459 C C . ALA A 1 206 ? -15.625 -14.956 -1.039 1 91.64 206 ALA A C 1
ATOM 1461 O O . ALA A 1 206 ? -16.089 -16.02 -1.456 1 91.64 206 ALA A O 1
ATOM 1462 N N . VAL A 1 207 ? -14.323 -14.743 -0.956 1 94.49 207 VAL A N 1
ATOM 1463 C CA . VAL A 1 207 ? -13.344 -15.756 -1.336 1 94.49 207 VAL A CA 1
ATOM 1464 C C . VAL A 1 207 ? -13.356 -16.894 -0.318 1 94.49 207 VAL A C 1
ATOM 1466 O O . VAL A 1 207 ? -13.302 -18.069 -0.69 1 94.49 207 VAL A O 1
ATOM 1469 N N . LEU A 1 208 ? -13.456 -16.52 0.967 1 92.4 208 LEU A N 1
ATOM 1470 C CA . LEU A 1 208 ? -13.381 -17.488 2.055 1 92.4 208 LEU A CA 1
ATOM 1471 C C . LEU A 1 208 ? -14.538 -18.479 1.982 1 92.4 208 LEU A C 1
ATOM 1473 O O . LEU A 1 208 ? -14.34 -19.684 2.152 1 92.4 208 LEU A O 1
ATOM 1477 N N . ILE A 1 209 ? -15.743 -17.997 1.675 1 88.2 209 ILE A N 1
ATOM 1478 C CA . ILE A 1 209 ? -16.933 -18.84 1.699 1 88.2 209 ILE A CA 1
ATOM 1479 C C . ILE A 1 209 ? -17.126 -19.499 0.335 1 88.2 209 ILE A C 1
ATOM 1481 O O . ILE A 1 209 ? -18.032 -20.317 0.156 1 88.2 209 ILE A O 1
ATOM 1485 N N . ASP A 1 210 ? -16.287 -19.097 -0.615 1 87.22 210 ASP A N 1
ATOM 1486 C CA . ASP A 1 210 ? -16.373 -19.669 -1.955 1 87.22 210 ASP A CA 1
ATOM 1487 C C . ASP A 1 210 ? -17.771 -19.487 -2.541 1 87.22 210 ASP A C 1
ATOM 1489 O O . ASP A 1 210 ? -18.451 -20.466 -2.853 1 87.22 210 ASP A O 1
ATOM 1493 N N . LEU A 1 211 ? -18.063 -18.264 -2.803 1 81.53 211 LEU A N 1
ATOM 1494 C CA . LEU A 1 211 ? -19.39 -17.902 -3.29 1 81.53 211 LEU A CA 1
ATOM 1495 C C . LEU A 1 211 ? -19.753 -18.712 -4.53 1 81.53 211 LEU A C 1
ATOM 1497 O O . LEU A 1 211 ? -18.95 -18.827 -5.459 1 81.53 211 LEU A O 1
ATOM 1501 N N . PRO A 1 212 ? -20.95 -19.298 -4.46 1 81.82 212 PRO A N 1
ATOM 1502 C CA . PRO A 1 212 ? -21.4 -20.115 -5.589 1 81.82 212 PRO A CA 1
ATOM 1503 C C . PRO A 1 212 ? -21.946 -19.278 -6.743 1 81.82 212 PRO A C 1
ATOM 1505 O O . PRO A 1 212 ? -23.113 -19.421 -7.116 1 81.82 212 PRO A O 1
ATOM 1508 N N . LEU A 1 213 ? -21.256 -18.28 -7.154 1 85.46 213 LEU A N 1
ATOM 1509 C CA . LEU A 1 213 ? -21.627 -17.428 -8.278 1 85.46 213 LEU A CA 1
ATOM 1510 C C . LEU A 1 213 ? -20.646 -17.595 -9.434 1 85.46 213 LEU A C 1
ATOM 1512 O O . LEU A 1 213 ? -19.474 -17.915 -9.218 1 85.46 213 LEU A O 1
ATOM 1516 N N . PRO A 1 214 ? -21.31 -17.487 -10.619 1 88.98 214 PRO A N 1
ATOM 1517 C CA . PRO A 1 214 ? -20.395 -17.503 -11.762 1 88.98 214 PRO A CA 1
ATOM 1518 C C . PRO A 1 214 ? -19.284 -16.462 -11.644 1 88.98 214 PRO A C 1
ATOM 1520 O O . PRO A 1 214 ? -19.502 -15.381 -11.091 1 88.98 214 PRO A O 1
ATOM 1523 N N . GLY A 1 215 ? -18.16 -16.752 -12.154 1 90.4 215 GLY A N 1
ATOM 1524 C CA . GLY A 1 215 ? -16.986 -15.897 -12.081 1 90.4 215 GLY A CA 1
ATOM 1525 C C . GLY A 1 215 ? -17.247 -14.483 -12.566 1 90.4 215 GLY A C 1
ATOM 1526 O O . GLY A 1 215 ? -16.761 -13.518 -11.973 1 90.4 215 GLY A O 1
ATOM 1527 N N . MET A 1 216 ? -18.053 -14.413 -13.604 1 92.2 216 MET A N 1
ATOM 1528 C CA . MET A 1 216 ? -18.33 -13.104 -14.188 1 92.2 216 MET A CA 1
ATOM 1529 C C . MET A 1 216 ? -19.191 -12.262 -13.252 1 92.2 216 MET A C 1
ATOM 1531 O O . MET A 1 216 ? -19.062 -11.037 -13.218 1 92.2 216 MET A O 1
ATOM 1535 N N . ALA A 1 217 ? -20.073 -12.9 -12.511 1 91.06 217 ALA A N 1
ATOM 1536 C CA . ALA A 1 217 ? -20.887 -12.195 -11.525 1 91.06 217 ALA A CA 1
ATOM 1537 C C . ALA A 1 217 ? -20.027 -11.666 -10.381 1 91.06 217 ALA A C 1
ATOM 1539 O O . ALA A 1 217 ? -20.229 -10.543 -9.913 1 91.06 217 ALA A O 1
ATOM 1540 N N . VAL A 1 218 ? -19.128 -12.481 -9.977 1 91.76 218 VAL A N 1
ATOM 1541 C CA . VAL A 1 218 ? -18.208 -12.057 -8.926 1 91.76 218 VAL A CA 1
ATOM 1542 C C . VAL A 1 218 ? -17.365 -10.884 -9.42 1 91.76 218 VAL A C 1
ATOM 1544 O O . VAL A 1 218 ? -17.166 -9.905 -8.696 1 91.76 218 VAL A O 1
ATOM 1547 N N . LEU A 1 219 ? -16.928 -10.983 -10.647 1 94.81 219 LEU A N 1
ATOM 1548 C CA . LEU A 1 219 ? -16.149 -9.916 -11.266 1 94.81 219 LEU A CA 1
ATOM 1549 C C . LEU A 1 219 ? -16.926 -8.604 -11.261 1 94.81 219 LEU A C 1
ATOM 1551 O O . LEU A 1 219 ? -16.374 -7.553 -10.929 1 94.81 219 LEU A O 1
ATOM 1555 N N . ALA A 1 220 ? -18.152 -8.681 -11.629 1 93.2 220 ALA A N 1
ATOM 1556 C CA . ALA A 1 220 ? -19.011 -7.499 -11.623 1 93.2 220 ALA A CA 1
ATOM 1557 C C . ALA A 1 220 ? -19.15 -6.93 -10.215 1 93.2 220 ALA A C 1
ATOM 1559 O O . ALA A 1 220 ? -19.136 -5.711 -10.027 1 93.2 220 ALA A O 1
ATOM 1560 N N . GLY A 1 221 ? -19.319 -7.82 -9.251 1 92.3 221 GLY A N 1
ATOM 1561 C CA . GLY A 1 221 ? -19.4 -7.392 -7.864 1 92.3 221 GLY A CA 1
ATOM 1562 C C . GLY A 1 221 ? -18.15 -6.677 -7.386 1 92.3 221 GLY A C 1
ATOM 1563 O O . GLY A 1 221 ? -18.234 -5.688 -6.656 1 92.3 221 GLY A O 1
ATOM 1564 N N . VAL A 1 222 ? -16.998 -7.167 -7.799 1 95.19 222 VAL A N 1
ATOM 1565 C CA . VAL A 1 222 ? -15.721 -6.558 -7.442 1 95.19 222 VAL A CA 1
ATOM 1566 C C . VAL A 1 222 ? -15.649 -5.14 -8.005 1 95.19 222 VAL A C 1
ATOM 1568 O O . VAL A 1 222 ? -15.285 -4.201 -7.294 1 95.19 222 VAL A O 1
ATOM 1571 N N . ALA A 1 223 ? -16.009 -4.975 -9.236 1 94.75 223 ALA A N 1
ATOM 1572 C CA . ALA A 1 223 ? -15.998 -3.666 -9.884 1 94.75 223 ALA A CA 1
ATOM 1573 C C . ALA A 1 223 ? -16.971 -2.709 -9.202 1 94.75 223 ALA A C 1
ATOM 1575 O O . ALA A 1 223 ? -16.644 -1.542 -8.969 1 94.75 223 ALA A O 1
ATOM 1576 N N . LEU A 1 224 ? -18.102 -3.2 -8.856 1 91.05 224 LEU A N 1
ATOM 1577 C CA . LEU A 1 224 ? -19.117 -2.38 -8.203 1 91.05 224 LEU A CA 1
ATOM 1578 C C . LEU A 1 224 ? -18.636 -1.906 -6.836 1 91.05 224 LEU A C 1
ATOM 1580 O O . LEU A 1 224 ? -18.859 -0.753 -6.46 1 91.05 224 LEU A O 1
ATOM 1584 N N . LEU A 1 225 ? -18.031 -2.79 -6.152 1 91.8 225 LEU A N 1
ATOM 1585 C CA . LEU A 1 225 ? -17.503 -2.439 -4.839 1 91.8 225 LEU A CA 1
ATOM 1586 C C . LEU A 1 225 ? -16.421 -1.37 -4.956 1 91.8 225 LEU A C 1
ATOM 1588 O O . LEU A 1 225 ? -16.332 -0.476 -4.112 1 91.8 225 LEU A O 1
ATOM 1592 N N . ALA A 1 226 ? -15.586 -1.479 -5.984 1 94.66 226 ALA A N 1
ATOM 1593 C CA . ALA A 1 226 ? -14.554 -0.476 -6.231 1 94.66 226 ALA A CA 1
ATOM 1594 C C . ALA A 1 226 ? -15.169 0.906 -6.43 1 94.66 226 ALA A C 1
ATOM 1596 O O . ALA A 1 226 ? -14.75 1.877 -5.795 1 94.66 226 ALA A O 1
ATOM 1597 N N . PHE A 1 227 ? -16.175 1.016 -7.17 1 90.41 227 PHE A N 1
ATOM 1598 C CA . PHE A 1 227 ? -16.812 2.295 -7.457 1 90.41 227 PHE A CA 1
ATOM 1599 C C . PHE A 1 227 ? -17.543 2.824 -6.23 1 90.41 227 PHE A C 1
ATOM 1601 O O . PHE A 1 227 ? -17.606 4.036 -6.012 1 90.41 227 PHE A O 1
ATOM 1608 N N . ALA A 1 228 ? -18.062 1.915 -5.442 1 87.1 228 ALA A N 1
ATOM 1609 C CA . ALA A 1 228 ? -18.77 2.312 -4.228 1 87.1 228 ALA A CA 1
ATOM 1610 C C . ALA A 1 228 ? -17.832 3.016 -3.252 1 87.1 228 ALA A C 1
ATOM 1612 O O . ALA A 1 228 ? -18.261 3.878 -2.482 1 87.1 228 ALA A O 1
ATOM 1613 N N . MET A 1 229 ? -16.582 2.714 -3.25 1 88.8 229 MET A N 1
ATOM 1614 C CA . MET A 1 229 ? -15.608 3.311 -2.34 1 88.8 229 MET A CA 1
ATOM 1615 C C . MET A 1 229 ? -15.403 4.789 -2.656 1 88.8 229 MET A C 1
ATOM 1617 O O . MET A 1 229 ? -15.088 5.581 -1.766 1 88.8 229 MET A O 1
ATOM 1621 N N . VAL A 1 230 ? -15.54 5.163 -3.946 1 87.37 230 VAL A N 1
ATOM 1622 C CA . VAL A 1 230 ? -15.251 6.54 -4.332 1 87.37 230 VAL A CA 1
ATOM 1623 C C . VAL A 1 230 ? -16.556 7.287 -4.598 1 87.37 230 VAL A C 1
ATOM 1625 O O . VAL A 1 230 ? -16.541 8.461 -4.975 1 87.37 230 VAL A O 1
ATOM 1628 N N . SER A 1 231 ? -17.594 6.654 -4.415 1 80.03 231 SER A N 1
ATOM 1629 C CA . SER A 1 231 ? -18.884 7.299 -4.64 1 80.03 231 SER A CA 1
ATOM 1630 C C . SER A 1 231 ? -19.221 8.268 -3.512 1 80.03 231 SER A C 1
ATOM 1632 O O . SER A 1 231 ? -18.673 8.165 -2.413 1 80.03 231 SER A O 1
ATOM 1634 N N . SER A 1 232 ? -19.917 9.271 -3.878 1 65.91 232 SER A N 1
ATOM 1635 C CA . SER A 1 232 ? -20.354 10.274 -2.912 1 65.91 232 SER A CA 1
ATOM 1636 C C . SER A 1 232 ? -21.697 9.898 -2.295 1 65.91 232 SER A C 1
ATOM 1638 O O . SER A 1 232 ? -22.344 10.727 -1.651 1 65.91 232 SER A O 1
ATOM 1640 N N . PHE A 1 233 ? -22.035 8.697 -2.596 1 62.3 233 PHE A N 1
ATOM 1641 C CA . PHE A 1 233 ? -23.311 8.307 -2.007 1 62.3 233 PHE A CA 1
ATOM 1642 C C . PHE A 1 233 ? -23.186 8.153 -0.496 1 62.3 233 PHE A C 1
ATOM 1644 O O . PHE A 1 233 ? -22.195 7.611 -0.002 1 62.3 233 PHE A O 1
ATOM 1651 N N . PRO A 1 234 ? -24.113 8.811 0.189 1 54.5 234 PRO A N 1
ATOM 1652 C CA . PRO A 1 234 ? -24.063 8.676 1.647 1 54.5 234 PRO A CA 1
ATOM 1653 C C . PRO A 1 234 ? -24.328 7.248 2.116 1 54.5 234 PRO A C 1
ATOM 1655 O O . PRO A 1 234 ? -25.312 6.63 1.702 1 54.5 234 PRO A O 1
ATOM 1658 N N . TYR A 1 235 ? -23.455 6.468 2.328 1 55.55 235 TYR A N 1
ATOM 1659 C CA . TYR A 1 235 ? -23.693 5.154 2.915 1 55.55 235 TYR A CA 1
ATOM 1660 C C . TYR A 1 235 ? -23.849 5.252 4.428 1 55.55 235 TYR A C 1
ATOM 1662 O O . TYR A 1 235 ? -23.231 6.106 5.068 1 55.55 235 TYR A O 1
ATOM 1670 N N . ALA A 1 236 ? -25.02 4.662 4.958 1 47.92 236 ALA A N 1
ATOM 1671 C CA . ALA A 1 236 ? -25.281 4.702 6.395 1 47.92 236 ALA A CA 1
ATOM 1672 C C . ALA A 1 236 ? -24.04 4.304 7.189 1 47.92 236 ALA A C 1
ATOM 1674 O O . ALA A 1 236 ? -23.291 3.414 6.778 1 47.92 236 ALA A O 1
ATOM 1675 N N . LYS A 1 237 ? -23.605 5.238 8.023 1 46.22 237 LYS A N 1
ATOM 1676 C CA . LYS A 1 237 ? -22.511 4.893 8.926 1 46.22 237 LYS A CA 1
ATOM 1677 C C . LYS A 1 237 ? -22.742 3.532 9.576 1 46.22 237 LYS A C 1
ATOM 1679 O O . LYS A 1 237 ? -23.886 3.137 9.811 1 46.22 237 LYS A O 1
ATOM 1684 N N . LEU A 1 238 ? -21.867 2.581 9.346 1 45.29 238 LEU A N 1
ATOM 1685 C CA . LEU A 1 238 ? -21.95 1.319 10.073 1 45.29 238 LEU A CA 1
ATOM 1686 C C . LEU A 1 238 ? -22.568 1.526 11.452 1 45.29 238 LEU A C 1
ATOM 1688 O O . LEU A 1 238 ? -23.348 0.692 11.918 1 45.29 238 LEU A O 1
ATOM 1692 N N . ALA A 1 239 ? -22.309 2.616 12.031 1 42.21 239 ALA A N 1
ATOM 1693 C CA . ALA A 1 239 ? -22.814 2.908 13.37 1 42.21 239 ALA A CA 1
ATOM 1694 C C . ALA A 1 239 ? -24.336 3.017 13.371 1 42.21 239 ALA A C 1
ATOM 1696 O O . ALA A 1 239 ? -24.989 2.662 14.355 1 42.21 239 ALA A O 1
ATOM 1697 N N . ARG A 1 240 ? -24.834 3.498 12.397 1 45.43 240 ARG A N 1
ATOM 1698 C CA . ARG A 1 240 ? -26.289 3.605 12.388 1 45.43 240 ARG A CA 1
ATOM 1699 C C . ARG A 1 240 ? -26.936 2.25 12.119 1 45.43 240 ARG A C 1
ATOM 1701 O O . ARG A 1 240 ? -28.02 1.961 12.63 1 45.43 240 ARG A O 1
ATOM 1708 N N . VAL A 1 241 ? -26.24 1.507 11.368 1 50.46 241 VAL A N 1
ATOM 1709 C CA . VAL A 1 241 ? -26.743 0.156 11.139 1 50.46 241 VAL A CA 1
ATOM 1710 C C . VAL A 1 241 ? -26.716 -0.633 12.446 1 50.46 241 VAL A C 1
ATOM 1712 O O . VAL A 1 241 ? -27.613 -1.437 12.711 1 50.46 241 VAL A O 1
ATOM 1715 N N . VAL A 1 242 ? -25.693 -0.323 13.228 1 49.49 242 VAL A N 1
ATOM 1716 C CA . VAL A 1 242 ? -25.62 -0.967 14.535 1 49.49 242 VAL A CA 1
ATOM 1717 C C . VAL A 1 242 ? -26.773 -0.487 15.413 1 49.49 242 VAL A C 1
ATOM 1719 O O . VAL A 1 242 ? -27.221 -1.207 16.309 1 49.49 242 VAL A O 1
ATOM 1722 N N . LYS A 1 243 ? -27.193 0.663 15.106 1 48.24 243 LYS A N 1
ATOM 1723 C CA . LYS A 1 243 ? -28.305 1.177 15.9 1 48.24 243 LYS A CA 1
ATOM 1724 C C . LYS A 1 243 ? -29.635 0.609 15.415 1 48.24 243 LYS A C 1
ATOM 1726 O O . LYS A 1 243 ? -30.697 0.986 15.916 1 48.24 243 LYS A O 1
ATOM 1731 N N . LEU A 1 244 ? -29.533 -0.104 14.408 1 50.72 244 LEU A N 1
ATOM 1732 C CA . LEU A 1 244 ? -30.779 -0.73 13.978 1 50.72 244 LEU A CA 1
ATOM 1733 C C . LEU A 1 244 ? -31.286 -1.71 15.03 1 50.72 244 LEU A C 1
ATOM 1735 O O . LEU A 1 244 ? -30.497 -2.275 15.791 1 50.72 244 LEU A O 1
ATOM 1739 N N . PRO A 1 245 ? -32.563 -1.825 15.234 1 53.35 245 PRO A N 1
ATOM 1740 C CA . PRO A 1 245 ? -33.137 -2.744 16.219 1 53.35 245 PRO A CA 1
ATOM 1741 C C . PRO A 1 245 ? -32.568 -4.157 16.11 1 53.35 245 PRO A C 1
ATOM 1743 O O . PRO A 1 245 ? -32.235 -4.61 15.012 1 53.35 245 PRO A O 1
ATOM 1746 N N . PRO A 1 246 ? -32.177 -4.713 17.166 1 54.55 246 PRO A N 1
ATOM 1747 C CA . PRO A 1 246 ? -31.518 -6.016 17.279 1 54.55 246 PRO A CA 1
ATOM 1748 C C . PRO A 1 246 ? -32.182 -7.09 16.421 1 54.55 246 PRO A C 1
ATOM 1750 O O . PRO A 1 246 ? -31.515 -8.026 15.973 1 54.55 246 PRO A O 1
ATOM 1753 N N . TRP A 1 247 ? -33.442 -6.925 16.202 1 55.93 247 TRP A N 1
ATOM 1754 C CA . TRP A 1 247 ? -34.126 -7.977 15.457 1 55.93 247 TRP A CA 1
ATOM 1755 C C . TRP A 1 247 ? -33.642 -8.023 14.012 1 55.93 247 TRP A C 1
ATOM 1757 O O . TRP A 1 247 ? -33.697 -9.072 13.366 1 55.93 247 TRP A O 1
ATOM 1767 N N . LEU A 1 248 ? -33.109 -7.01 13.565 1 56.36 248 LEU A N 1
ATOM 1768 C CA . LEU A 1 248 ? -32.66 -6.967 12.178 1 56.36 248 LEU A CA 1
ATOM 1769 C C . LEU A 1 248 ? -31.323 -7.683 12.016 1 56.36 248 LEU A C 1
ATOM 1771 O O . LEU A 1 248 ? -31.037 -8.24 10.954 1 56.36 248 LEU A O 1
ATOM 1775 N N . TRP A 1 249 ? -30.712 -7.683 13.159 1 57.53 249 TRP A N 1
ATOM 1776 C CA . TRP A 1 249 ? -29.453 -8.42 13.118 1 57.53 249 TRP A CA 1
ATOM 1777 C C . TRP A 1 249 ? -29.701 -9.924 13.137 1 57.53 249 TRP A C 1
ATOM 1779 O O . TRP A 1 249 ? -28.805 -10.711 12.821 1 57.53 249 TRP A O 1
ATOM 1789 N N . LEU A 1 250 ? -30.803 -10.307 13.591 1 57.36 250 LEU A N 1
ATOM 1790 C CA . LEU A 1 250 ? -31.128 -11.728 13.661 1 57.36 250 LEU A CA 1
ATOM 1791 C C . LEU A 1 250 ? -31.149 -12.349 12.269 1 57.36 250 LEU A C 1
ATOM 1793 O O . LEU A 1 250 ? -30.741 -13.5 12.092 1 57.36 250 LEU A O 1
ATOM 1797 N N . LEU A 1 251 ? -31.546 -11.633 11.343 1 57.18 251 LEU A N 1
ATOM 1798 C CA . LEU A 1 251 ? -31.703 -12.217 10.015 1 57.18 251 LEU A CA 1
ATOM 1799 C C . LEU A 1 251 ? -30.348 -12.575 9.414 1 57.18 251 LE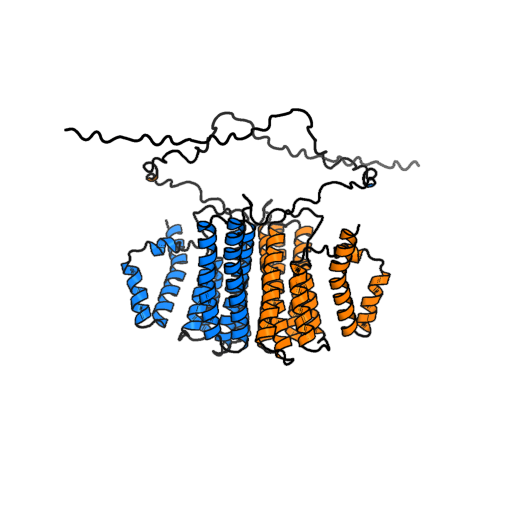U A C 1
ATOM 1801 O O . LEU A 1 251 ? -30.143 -13.704 8.963 1 57.18 251 LEU A O 1
ATOM 1805 N N . PRO A 1 252 ? -29.529 -11.684 9.482 1 59.41 252 PRO A N 1
ATOM 1806 C CA . PRO A 1 252 ? -28.249 -12.119 8.92 1 59.41 252 PRO A CA 1
ATOM 1807 C C . PRO A 1 252 ? -27.572 -13.2 9.76 1 59.41 252 PRO A C 1
ATOM 1809 O O . PRO A 1 252 ? -26.898 -14.078 9.216 1 59.41 252 PRO A O 1
ATOM 1812 N N . VAL A 1 253 ? -27.854 -13.208 11.019 1 57.47 253 VAL A N 1
ATOM 1813 C CA . VAL A 1 253 ? -27.235 -14.221 11.867 1 57.47 253 VAL A CA 1
ATOM 1814 C C . VAL A 1 253 ? -27.853 -15.586 11.577 1 57.47 253 VAL A C 1
ATOM 1816 O O . VAL A 1 253 ? -27.137 -16.577 11.415 1 57.47 253 VAL A O 1
ATOM 1819 N N . VAL A 1 254 ? -29.145 -15.601 11.58 1 56.92 254 VAL A N 1
ATOM 1820 C CA . VAL A 1 254 ? -29.83 -16.861 11.311 1 56.92 254 VAL A CA 1
ATOM 1821 C C . VAL A 1 254 ? -29.525 -17.323 9.888 1 56.92 254 VAL A C 1
ATOM 1823 O O . VAL A 1 254 ? -29.289 -18.51 9.651 1 56.92 254 VAL A O 1
ATOM 1826 N N . GLY A 1 255 ? -29.565 -16.37 9.024 1 58.56 255 GLY A N 1
ATOM 1827 C CA . GLY A 1 255 ? -29.239 -16.718 7.65 1 58.56 255 GLY A CA 1
ATOM 1828 C C . GLY A 1 255 ? -27.829 -17.256 7.49 1 58.56 255 GLY A C 1
ATOM 1829 O O . GLY A 1 255 ? -27.605 -18.213 6.746 1 58.56 255 GLY A O 1
ATOM 1830 N N . ALA A 1 256 ? -26.936 -16.673 8.266 1 61.11 256 ALA A N 1
ATOM 1831 C CA . ALA A 1 256 ? -25.54 -17.101 8.206 1 61.11 256 ALA A CA 1
ATOM 1832 C C . ALA A 1 256 ? -25.378 -18.52 8.742 1 61.11 256 ALA A C 1
ATOM 1834 O O . ALA A 1 256 ? -24.501 -19.263 8.295 1 61.11 256 ALA A O 1
ATOM 1835 N N . LEU A 1 257 ? -26.226 -18.885 9.653 1 60.65 257 LEU A N 1
ATOM 1836 C CA . LEU A 1 257 ? -26.169 -20.227 10.222 1 60.65 257 LEU A CA 1
ATOM 1837 C C . LEU A 1 257 ? -26.768 -21.25 9.262 1 60.65 257 LEU A C 1
ATOM 1839 O O . LEU A 1 257 ? -26.314 -22.395 9.206 1 60.65 257 LEU A O 1
ATOM 1843 N N . MET A 1 258 ? -27.753 -20.858 8.491 1 63.68 258 MET A N 1
ATOM 1844 C CA . MET A 1 258 ? -28.425 -21.815 7.617 1 63.68 258 MET A CA 1
ATOM 1845 C C . MET A 1 258 ? -27.735 -21.887 6.259 1 63.68 258 MET A C 1
ATOM 1847 O O . MET A 1 258 ? -27.511 -22.977 5.729 1 63.68 258 MET A O 1
ATOM 1851 N N . GLN A 1 259 ? -27.491 -20.713 5.639 1 74.44 259 GLN A N 1
ATOM 1852 C CA . GLN A 1 259 ? -26.828 -20.609 4.344 1 74.44 259 GLN A CA 1
ATOM 1853 C C . GLN A 1 259 ? -25.874 -19.418 4.308 1 74.44 259 GLN A C 1
ATOM 1855 O O . GLN A 1 259 ? -26.199 -18.373 3.742 1 74.44 259 GLN A O 1
ATOM 1860 N N . PRO A 1 260 ? -24.744 -19.66 4.944 1 72.57 260 PRO A N 1
ATOM 1861 C CA . PRO A 1 260 ? -23.815 -18.539 5.113 1 72.57 260 PRO A CA 1
ATOM 1862 C C . PRO A 1 260 ? -23.484 -17.845 3.794 1 72.57 260 PRO A C 1
ATOM 1864 O O . PRO A 1 260 ? -23.314 -16.623 3.761 1 72.57 260 PRO A O 1
ATOM 1867 N N . ARG A 1 261 ? -23.571 -18.543 2.761 1 77.8 261 ARG A N 1
ATOM 1868 C CA . ARG A 1 261 ? -23.187 -17.974 1.473 1 77.8 261 ARG A CA 1
ATOM 1869 C C . ARG A 1 261 ? -24.256 -17.017 0.956 1 77.8 261 ARG A C 1
ATOM 1871 O O . ARG A 1 261 ? -23.954 -15.879 0.591 1 77.8 261 ARG A O 1
ATOM 1878 N N . MET A 1 262 ? -25.472 -17.524 1.02 1 71.4 262 MET A N 1
ATOM 1879 C CA . MET A 1 262 ? -26.553 -16.691 0.501 1 71.4 262 MET A CA 1
ATOM 1880 C C . MET A 1 262 ? -26.792 -15.486 1.404 1 71.4 262 MET A C 1
ATOM 1882 O O . MET A 1 262 ? -27.078 -14.389 0.92 1 71.4 262 MET A O 1
ATOM 1886 N N . THR A 1 263 ? -26.677 -15.74 2.699 1 69.78 263 THR A N 1
ATOM 1887 C CA . THR A 1 263 ? -26.864 -14.644 3.642 1 69.78 263 THR A CA 1
ATOM 1888 C C . THR A 1 263 ? -25.817 -13.555 3.421 1 69.78 263 THR A C 1
ATOM 1890 O O . THR A 1 263 ? -26.139 -12.365 3.437 1 69.78 263 THR A O 1
ATOM 1893 N N . PHE A 1 264 ? -24.68 -14.014 3.178 1 74.84 264 PHE A N 1
ATOM 1894 C CA . PHE A 1 264 ? -23.602 -13.063 2.933 1 74.84 264 PHE A CA 1
ATOM 1895 C C . PHE A 1 264 ? -23.892 -12.223 1.695 1 74.84 264 PHE A C 1
ATOM 1897 O O . PHE A 1 264 ? -23.785 -10.996 1.732 1 74.84 264 PHE A O 1
ATOM 1904 N N . VAL A 1 265 ? -24.303 -12.84 0.642 1 72.83 265 VAL A N 1
ATOM 1905 C CA . VAL A 1 265 ? -24.584 -12.151 -0.612 1 72.83 265 VAL A CA 1
ATOM 1906 C C . VAL A 1 265 ? -25.708 -11.138 -0.405 1 72.83 265 VAL A C 1
ATOM 1908 O O . VAL A 1 265 ? -25.619 -9.999 -0.868 1 72.83 265 VAL A O 1
ATOM 1911 N N . LEU A 1 266 ? -26.641 -11.521 0.328 1 70.83 266 LEU A N 1
ATOM 1912 C CA . LEU A 1 266 ? -27.807 -10.668 0.529 1 70.83 266 LEU A CA 1
ATOM 1913 C C . LEU A 1 266 ? -27.451 -9.452 1.377 1 70.83 266 LEU A C 1
ATOM 1915 O O . LEU A 1 266 ? -27.887 -8.336 1.084 1 70.83 266 LEU A O 1
ATOM 1919 N N . VAL A 1 267 ? -26.691 -9.685 2.36 1 72.78 267 VAL A N 1
ATOM 1920 C CA . VAL A 1 267 ? -26.308 -8.606 3.264 1 72.78 267 VAL A CA 1
ATOM 1921 C C . VAL A 1 267 ? -25.455 -7.583 2.517 1 72.78 267 VAL A C 1
ATOM 1923 O O . VAL A 1 267 ? -25.677 -6.376 2.634 1 72.78 267 VAL A O 1
ATOM 1926 N N . VAL A 1 268 ? -24.618 -8.122 1.754 1 73.35 268 VAL A N 1
ATOM 1927 C CA . VAL A 1 268 ? -23.715 -7.245 1.017 1 73.35 268 VAL A CA 1
ATOM 1928 C C . VAL A 1 268 ? -24.492 -6.489 -0.059 1 73.35 268 VAL A C 1
ATOM 1930 O O . VAL A 1 268 ? -24.311 -5.282 -0.231 1 73.35 268 VAL A O 1
ATOM 1933 N N . ALA A 1 269 ? -25.318 -7.19 -0.725 1 72.97 269 ALA A N 1
ATOM 1934 C CA . ALA A 1 269 ? -26.127 -6.566 -1.769 1 72.97 269 ALA A CA 1
ATOM 1935 C C . ALA A 1 269 ? -27.015 -5.467 -1.191 1 72.97 269 ALA A C 1
ATOM 1937 O O . ALA A 1 269 ? -27.141 -4.39 -1.777 1 72.97 269 ALA A O 1
ATOM 1938 N N . THR A 1 270 ? -27.554 -5.736 -0.05 1 69.61 270 THR A N 1
ATOM 1939 C CA . THR A 1 270 ? -28.428 -4.769 0.605 1 69.61 270 THR A CA 1
ATOM 1940 C C . THR A 1 270 ? -27.64 -3.536 1.04 1 69.61 270 THR A C 1
ATOM 1942 O O . THR A 1 270 ? -28.104 -2.406 0.874 1 69.61 270 THR A O 1
ATOM 1945 N N . TYR A 1 271 ? -26.536 -3.803 1.519 1 70.09 271 TYR A N 1
ATOM 1946 C CA . TYR A 1 271 ? -25.688 -2.698 1.953 1 70.09 271 TYR A CA 1
ATOM 1947 C C . TYR A 1 271 ? -25.282 -1.826 0.77 1 70.09 271 TYR A C 1
ATOM 1949 O O . TYR A 1 271 ? -25.356 -0.597 0.843 1 70.09 271 TYR A O 1
ATOM 1957 N N . LEU A 1 272 ? -24.948 -2.463 -0.297 1 69.45 272 LEU A N 1
ATOM 1958 C CA . LEU A 1 272 ? -24.499 -1.735 -1.479 1 69.45 272 LEU A CA 1
ATOM 1959 C C . LEU A 1 272 ? -25.652 -0.963 -2.113 1 69.45 272 LEU A C 1
ATOM 1961 O O . LEU A 1 272 ? -25.452 0.127 -2.652 1 69.45 272 LEU A O 1
ATOM 1965 N N . ALA A 1 273 ? -26.736 -1.53 -2.044 1 70.21 273 ALA A N 1
ATOM 1966 C CA . ALA A 1 273 ? -27.91 -0.896 -2.639 1 70.21 273 ALA A CA 1
ATOM 1967 C C . ALA A 1 273 ? -28.424 0.241 -1.76 1 70.21 273 ALA A C 1
ATOM 1969 O O . ALA A 1 273 ? -29.129 1.132 -2.238 1 70.21 273 ALA A O 1
ATOM 1970 N N . SER A 1 274 ? -28.124 0.191 -0.504 1 67.63 274 SER A N 1
ATOM 1971 C CA . SER A 1 274 ? -28.64 1.177 0.441 1 67.63 274 SER A CA 1
ATOM 1972 C C . SER A 1 274 ? -28.084 2.567 0.148 1 67.63 274 SER A C 1
ATOM 1974 O O . SER A 1 274 ? -28.778 3.569 0.328 1 67.63 274 SER A O 1
ATOM 1976 N N . GLY A 1 275 ? -26.918 2.591 -0.367 1 64.35 275 GLY A N 1
ATOM 1977 C CA . GLY A 1 275 ? -26.324 3.88 -0.685 1 64.35 275 GLY A CA 1
ATOM 1978 C C . GLY A 1 275 ? -27.098 4.65 -1.738 1 64.35 275 GLY A C 1
ATOM 1979 O O . GLY A 1 275 ? -27.625 5.73 -1.462 1 64.35 275 GLY A O 1
ATOM 1980 N N . PRO A 1 276 ? -27.226 4.085 -2.871 1 66.82 276 PRO A N 1
ATOM 1981 C CA . PRO A 1 276 ? -27.974 4.754 -3.938 1 66.82 276 PRO A CA 1
ATOM 1982 C C . PRO A 1 276 ? -29.422 5.045 -3.552 1 66.82 276 PRO A C 1
ATOM 1984 O O . PRO A 1 276 ? -29.975 6.076 -3.944 1 66.82 276 PRO A O 1
ATOM 1987 N N . ILE A 1 277 ? -30.032 4.243 -2.798 1 67.07 277 ILE A N 1
ATOM 1988 C CA . ILE A 1 277 ? -31.428 4.421 -2.416 1 67.07 277 ILE A CA 1
ATOM 1989 C C . ILE A 1 277 ? -31.557 5.615 -1.473 1 67.07 277 ILE A C 1
ATOM 1991 O O . ILE A 1 277 ? -32.457 6.443 -1.629 1 67.07 277 ILE A O 1
ATOM 1995 N N . LEU A 1 278 ? -30.65 5.685 -0.571 1 63.16 278 LEU A N 1
ATOM 1996 C CA . LEU A 1 278 ? -30.67 6.803 0.366 1 63.16 278 LEU A CA 1
ATOM 1997 C C . LEU A 1 278 ? -30.352 8.114 -0.345 1 63.16 278 LEU A C 1
ATOM 1999 O O . LEU A 1 278 ? -30.931 9.155 -0.026 1 63.16 278 LEU A O 1
ATOM 2003 N N . TRP A 1 279 ? -29.484 7.982 -1.249 1 63.35 279 TRP A N 1
ATOM 2004 C CA . TRP A 1 279 ? -29.131 9.157 -2.039 1 63.35 279 TRP A CA 1
ATOM 2005 C C . TRP A 1 279 ? -30.323 9.64 -2.859 1 63.35 279 TRP A C 1
ATOM 2007 O O . TRP A 1 279 ? -30.598 10.841 -2.918 1 63.35 279 TRP A O 1
ATOM 2017 N N . MET A 1 280 ? -30.95 8.708 -3.478 1 63.93 280 MET A N 1
ATOM 2018 C CA . MET A 1 280 ? -32.114 9.05 -4.291 1 63.93 280 MET A CA 1
ATOM 2019 C C . MET A 1 280 ? -33.216 9.664 -3.434 1 63.93 280 MET A C 1
ATOM 2021 O O . MET A 1 280 ? -33.881 10.611 -3.856 1 63.93 280 MET A O 1
ATOM 2025 N N . ARG A 1 281 ? -33.336 9.156 -2.267 1 60.4 281 ARG A N 1
ATOM 2026 C CA . ARG A 1 281 ? -34.362 9.663 -1.361 1 60.4 281 ARG A CA 1
ATOM 2027 C C . ARG A 1 281 ? -34 11.051 -0.845 1 60.4 281 ARG A C 1
ATOM 2029 O O . ARG A 1 281 ? -34.871 11.911 -0.697 1 60.4 281 ARG A O 1
ATOM 2036 N N . ALA A 1 282 ? -32.792 11.183 -0.623 1 56.36 282 ALA A N 1
ATOM 2037 C CA . ALA A 1 282 ? -32.336 12.484 -0.141 1 56.36 282 ALA A CA 1
ATOM 2038 C C . ALA A 1 282 ? -32.452 13.544 -1.233 1 56.36 282 ALA A C 1
ATOM 2040 O O . ALA A 1 282 ? -32.737 14.709 -0.947 1 56.36 282 ALA A O 1
ATOM 2041 N N . LYS A 1 283 ? -32.222 13.118 -2.347 1 58.38 283 LYS A N 1
ATOM 2042 C CA . LYS A 1 283 ? -32.399 14.07 -3.44 1 58.38 283 LYS A CA 1
ATOM 2043 C C . LYS A 1 283 ? -33.877 14.365 -3.678 1 58.38 283 LYS A C 1
ATOM 2045 O O . LYS A 1 283 ? -34.237 15.472 -4.084 1 58.38 283 LYS A O 1
ATOM 2050 N N . ARG A 1 284 ? -34.638 13.428 -3.471 1 51.09 284 ARG A N 1
ATOM 2051 C CA . ARG A 1 284 ? -36.06 13.665 -3.699 1 51.09 284 ARG A CA 1
ATOM 2052 C C . ARG A 1 284 ? -36.68 14.437 -2.539 1 51.09 284 ARG A C 1
ATOM 2054 O O . ARG A 1 284 ? -37.698 15.111 -2.709 1 51.09 284 ARG A O 1
ATOM 2061 N N . ALA A 1 285 ? -36.004 14.555 -1.483 1 47.05 285 ALA A N 1
ATOM 2062 C CA . ALA A 1 285 ? -36.582 15.366 -0.414 1 47.05 285 ALA A CA 1
ATOM 2063 C C . ALA A 1 285 ? -36.067 16.801 -0.474 1 47.05 285 ALA A C 1
ATOM 2065 O O . ALA A 1 285 ? -34.933 17.043 -0.894 1 47.05 285 ALA A O 1
ATOM 2066 N N . MET B 1 1 ? 22.998 60.18 -39.462 1 23.57 1 MET B N 1
ATOM 2067 C CA . MET B 1 1 ? 21.605 60.06 -39.043 1 23.57 1 MET B CA 1
ATOM 2068 C C . MET B 1 1 ? 21.476 59.125 -37.845 1 23.57 1 MET B C 1
ATOM 2070 O O . MET B 1 1 ? 21.95 57.989 -37.885 1 23.57 1 MET B O 1
ATOM 2074 N N . GLY B 1 2 ? 21.336 59.639 -36.56 1 26.75 2 GLY B N 1
ATOM 2075 C CA . GLY B 1 2 ? 21.47 59.362 -35.139 1 26.75 2 GLY B CA 1
ATOM 2076 C C . GLY B 1 2 ? 20.385 58.447 -34.605 1 26.75 2 GLY B C 1
ATOM 2077 O O . GLY B 1 2 ? 19.207 58.81 -34.598 1 26.75 2 GLY B O 1
ATOM 2078 N N . ARG B 1 3 ? 20.371 57.108 -34.887 1 30.82 3 ARG B N 1
ATOM 2079 C CA . ARG B 1 3 ? 19.363 56.081 -34.65 1 30.82 3 ARG B CA 1
ATOM 2080 C C . ARG B 1 3 ? 18.954 56.043 -33.182 1 30.82 3 ARG B C 1
ATOM 2082 O O . ARG B 1 3 ? 19.783 55.786 -32.307 1 30.82 3 ARG B O 1
ATOM 2089 N N . ARG B 1 4 ? 17.993 56.953 -32.799 1 28.15 4 ARG B N 1
ATOM 2090 C CA . ARG B 1 4 ? 17.337 57.196 -31.518 1 28.15 4 ARG B CA 1
ATOM 2091 C C . ARG B 1 4 ? 16.805 55.898 -30.92 1 28.15 4 ARG B C 1
ATOM 2093 O O . ARG B 1 4 ? 16.001 55.204 -31.546 1 28.15 4 ARG B O 1
ATOM 2100 N N . SER B 1 5 ? 17.628 55.169 -30.199 1 27.47 5 SER B N 1
ATOM 2101 C CA . SER B 1 5 ? 17.38 53.915 -29.495 1 27.47 5 SER B CA 1
ATOM 2102 C C . SER B 1 5 ? 16.214 54.049 -28.522 1 27.47 5 SER B C 1
ATOM 2104 O O . SER B 1 5 ? 16.294 54.801 -27.548 1 27.47 5 SER B O 1
ATOM 2106 N N . ALA B 1 6 ? 14.939 54.134 -29.029 1 25.94 6 ALA B N 1
ATOM 2107 C CA . ALA B 1 6 ? 13.686 54.312 -28.301 1 25.94 6 ALA B CA 1
ATOM 2108 C C . ALA B 1 6 ? 13.585 53.332 -27.135 1 25.94 6 ALA B C 1
ATOM 2110 O O . ALA B 1 6 ? 13.699 52.119 -27.325 1 25.94 6 ALA B O 1
ATOM 2111 N N . GLU B 1 7 ? 14.013 53.685 -25.926 1 24.6 7 GLU B N 1
ATOM 2112 C CA . GLU B 1 7 ? 13.976 53.081 -24.597 1 24.6 7 GLU B CA 1
ATOM 2113 C C . GLU B 1 7 ? 12.542 52.796 -24.16 1 24.6 7 GLU B C 1
ATOM 2115 O O . GLU B 1 7 ? 11.763 53.723 -23.928 1 24.6 7 GLU B O 1
ATOM 2120 N N . THR B 1 8 ? 11.739 51.987 -24.899 1 23.59 8 THR B N 1
ATOM 2121 C CA . THR B 1 8 ? 10.353 51.712 -24.538 1 23.59 8 THR B CA 1
ATOM 2122 C C . THR B 1 8 ? 10.247 51.304 -23.072 1 23.59 8 THR B C 1
ATOM 2124 O O . THR B 1 8 ? 10.881 50.338 -22.643 1 23.59 8 THR B O 1
ATOM 2127 N N . SER B 1 9 ? 10.011 52.215 -22.159 1 22.57 9 SER B N 1
ATOM 2128 C CA . SER B 1 9 ? 9.76 52.182 -20.721 1 22.57 9 SER B CA 1
ATOM 2129 C C . SER B 1 9 ? 8.611 51.238 -20.382 1 22.57 9 SER B C 1
ATOM 2131 O O . SER B 1 9 ? 7.465 51.485 -20.763 1 22.57 9 SER B O 1
ATOM 2133 N N . ARG B 1 10 ? 8.76 49.92 -20.591 1 23.39 10 ARG B N 1
ATOM 2134 C CA . ARG B 1 10 ? 7.721 48.939 -20.295 1 23.39 10 ARG B CA 1
ATOM 2135 C C . ARG B 1 10 ? 7.175 49.129 -18.884 1 23.39 10 ARG B C 1
ATOM 2137 O O . ARG B 1 10 ? 7.93 49.099 -17.91 1 23.39 10 ARG B O 1
ATOM 2144 N N . ALA B 1 11 ? 6.154 49.912 -18.724 1 22.67 11 ALA B N 1
ATOM 2145 C CA . ALA B 1 11 ? 5.35 50.249 -17.552 1 22.67 11 ALA B CA 1
ATOM 2146 C C . ALA B 1 11 ? 4.944 48.994 -16.786 1 22.67 11 ALA B C 1
ATOM 2148 O O . ALA B 1 11 ? 4.307 48.097 -17.345 1 22.67 11 ALA B O 1
ATOM 2149 N N . ALA B 1 12 ? 5.749 48.479 -15.949 1 23.64 12 ALA B N 1
ATOM 2150 C CA . ALA B 1 12 ? 5.532 47.351 -15.046 1 23.64 12 ALA B CA 1
ATOM 2151 C C . ALA B 1 12 ? 4.317 47.589 -14.154 1 23.64 12 ALA B C 1
ATOM 2153 O O . ALA B 1 12 ? 4.316 48.504 -13.327 1 23.64 12 ALA B O 1
ATOM 2154 N N . THR B 1 13 ? 3.166 47.562 -14.715 1 19.92 13 THR B N 1
ATOM 2155 C CA . THR B 1 13 ? 1.942 47.723 -13.938 1 19.92 13 THR B CA 1
ATOM 2156 C C . THR B 1 13 ? 1.95 46.804 -12.72 1 19.92 13 THR B C 1
ATOM 2158 O O . THR B 1 13 ? 2.03 45.581 -12.859 1 19.92 13 THR B O 1
ATOM 2161 N N . ALA B 1 14 ? 2.495 47.146 -11.671 1 22.02 14 ALA B N 1
ATOM 2162 C CA . ALA B 1 14 ? 2.54 46.504 -10.36 1 22.02 14 ALA B CA 1
ATOM 2163 C C . ALA B 1 14 ? 1.137 46.331 -9.786 1 22.02 14 ALA B C 1
ATOM 2165 O O . ALA B 1 14 ? 0.457 47.314 -9.485 1 22.02 14 ALA B O 1
ATOM 2166 N N . THR B 1 15 ? 0.374 45.474 -10.402 1 20.6 15 THR B N 1
ATOM 2167 C CA . THR B 1 15 ? -0.966 45.251 -9.871 1 20.6 15 THR B CA 1
ATOM 2168 C C . THR B 1 15 ? -0.918 45.005 -8.365 1 20.6 15 THR B C 1
ATOM 2170 O O . THR B 1 15 ? -0.229 44.094 -7.902 1 20.6 15 THR B O 1
ATOM 2173 N N . ARG B 1 16 ? -1.089 45.963 -7.594 1 22.44 16 ARG B N 1
ATOM 2174 C CA . ARG B 1 16 ? -1.208 46.031 -6.142 1 22.44 16 ARG B CA 1
ATOM 2175 C C . ARG B 1 16 ? -2.253 45.045 -5.631 1 22.44 16 ARG B C 1
ATOM 2177 O O . ARG B 1 16 ? -3.428 45.133 -5.995 1 22.44 16 ARG B O 1
ATOM 2184 N N . ALA B 1 17 ? -1.883 43.818 -5.521 1 22.26 17 ALA B N 1
ATOM 2185 C CA . ALA B 1 17 ? -2.805 42.87 -4.902 1 22.26 17 ALA B CA 1
ATOM 2186 C C . ALA B 1 17 ? -3.36 43.421 -3.592 1 22.26 17 ALA B C 1
ATOM 2188 O O . ALA B 1 17 ? -2.601 43.742 -2.675 1 22.26 17 ALA B O 1
ATOM 2189 N N . GLU B 1 18 ? -4.375 44.234 -3.648 1 21.28 18 GLU B N 1
ATOM 2190 C CA . GLU B 1 18 ? -5.15 44.734 -2.516 1 21.28 18 GLU B CA 1
ATOM 2191 C C . GLU B 1 18 ? -5.467 43.615 -1.528 1 21.28 18 GLU B C 1
ATOM 2193 O O . GLU B 1 18 ? -6.085 42.613 -1.893 1 21.28 18 GLU B O 1
ATOM 2198 N N . VAL B 1 19 ? -4.588 43.286 -0.738 1 23.77 19 VAL B N 1
ATOM 2199 C CA . VAL B 1 19 ? -4.833 42.433 0.421 1 23.77 19 VAL B CA 1
ATOM 2200 C C . VAL B 1 19 ? -6.088 42.903 1.152 1 23.77 19 VAL B C 1
ATOM 2202 O O . VAL B 1 19 ? -6.145 44.036 1.637 1 23.77 19 VAL B O 1
ATOM 2205 N N . LEU B 1 20 ? -7.264 42.543 0.663 1 22.03 20 LEU B N 1
ATOM 2206 C CA . LEU B 1 20 ? -8.509 42.882 1.341 1 22.03 20 LEU B CA 1
ATOM 2207 C C . LEU B 1 20 ? -8.392 42.646 2.843 1 22.03 20 LEU B C 1
ATOM 2209 O O . LEU B 1 20 ? -8.199 41.511 3.284 1 22.03 20 LEU B O 1
ATOM 2213 N N . TYR B 1 21 ? -7.79 43.518 3.52 1 22.64 21 TYR B N 1
ATOM 2214 C CA . TYR B 1 21 ? -7.817 43.67 4.97 1 22.64 21 TYR B CA 1
ATOM 2215 C C . TYR B 1 21 ? -9.249 43.709 5.488 1 22.64 21 TYR B C 1
ATOM 2217 O O . TYR B 1 21 ? -9.99 44.656 5.211 1 22.64 21 TYR B O 1
ATOM 2225 N N . THR B 1 22 ? -9.932 42.588 5.395 1 24.47 22 THR B N 1
ATOM 2226 C CA . THR B 1 22 ? -11.242 42.663 6.032 1 24.47 22 THR B CA 1
ATOM 2227 C C . THR B 1 22 ? -11.141 43.334 7.399 1 24.47 22 THR B C 1
ATOM 2229 O O . THR B 1 22 ? -10.221 43.051 8.169 1 24.47 22 THR B O 1
ATOM 2232 N N . GLY B 1 23 ? -11.557 44.469 7.573 1 22.92 23 GLY B N 1
ATOM 2233 C CA . GLY B 1 23 ? -11.763 45.4 8.671 1 22.92 23 GLY B CA 1
ATOM 2234 C C . GLY B 1 23 ? -12.288 44.733 9.929 1 22.92 23 GLY B C 1
ATOM 2235 O O . GLY B 1 23 ? -12.887 43.657 9.863 1 22.92 23 GLY B O 1
ATOM 2236 N N . SER B 1 24 ? -11.726 45.043 11.105 1 25.12 24 SER B N 1
ATOM 2237 C CA . SER B 1 24 ? -11.881 44.746 12.525 1 25.12 24 SER B CA 1
ATOM 2238 C C . SER B 1 24 ? -13.332 44.906 12.968 1 25.12 24 SER B C 1
ATOM 2240 O O . SER B 1 24 ? -13.694 45.917 13.573 1 25.12 24 SER B O 1
ATOM 2242 N N . GLU B 1 25 ? -14.345 44.598 12.194 1 27.82 25 GLU B N 1
ATOM 2243 C CA . GLU B 1 25 ? -15.528 44.927 12.984 1 27.82 25 GLU B CA 1
ATOM 2244 C C . GLU B 1 25 ? -15.496 44.23 14.341 1 27.82 25 GLU B C 1
ATOM 2246 O O . GLU B 1 25 ? -15.143 43.053 14.433 1 27.82 25 GLU B O 1
ATOM 2251 N N . PRO B 1 26 ? -15.421 44.816 15.588 1 28.55 26 PRO B N 1
ATOM 2252 C CA . PRO B 1 26 ? -15.195 44.511 17.003 1 28.55 26 PRO B CA 1
ATOM 2253 C C . PRO B 1 26 ? -16.006 43.311 17.485 1 28.55 26 PRO B C 1
ATOM 2255 O O . PRO B 1 26 ? -15.637 42.667 18.471 1 28.55 26 PRO B O 1
ATOM 2258 N N . GLY B 1 27 ? -17.242 43.177 17.214 1 26.1 27 GLY B N 1
ATOM 2259 C CA . GLY B 1 27 ? -18.255 42.649 18.114 1 26.1 27 GLY B CA 1
ATOM 2260 C C . GLY B 1 27 ? -18.151 41.15 18.316 1 26.1 27 GLY B C 1
ATOM 2261 O O . GLY B 1 27 ? -18.283 40.658 19.439 1 26.1 27 GLY B O 1
ATOM 2262 N N . LEU B 1 28 ? -18.465 40.302 17.265 1 28.04 28 LEU B N 1
ATOM 2263 C CA . LEU B 1 28 ? -19.042 39.018 17.647 1 28.04 28 LEU B CA 1
ATOM 2264 C C . LEU B 1 28 ? -17.953 38.037 18.069 1 28.04 28 LEU B C 1
ATOM 2266 O O . LEU B 1 28 ? -17.214 37.523 17.227 1 28.04 28 LEU B O 1
ATOM 2270 N N . SER B 1 29 ? -17.227 38.342 19.125 1 26.2 29 SER B N 1
ATOM 2271 C CA . SER B 1 29 ? -16.287 37.483 19.838 1 26.2 29 SER B CA 1
ATOM 2272 C C . SER B 1 29 ? -16.863 36.086 20.045 1 26.2 29 SER B C 1
ATOM 2274 O O . SER B 1 29 ? -17.656 35.865 20.962 1 26.2 29 SER B O 1
ATOM 2276 N N . ARG B 1 30 ? -17.216 35.362 19.058 1 30.09 30 ARG B N 1
ATOM 2277 C CA . ARG B 1 30 ? -17.771 34.056 19.397 1 30.09 30 ARG B CA 1
ATOM 2278 C C . ARG B 1 30 ? -16.765 33.218 20.179 1 30.09 30 ARG B C 1
ATOM 2280 O O . ARG B 1 30 ? -15.74 32.802 19.634 1 30.09 30 ARG B O 1
ATOM 2287 N N . THR B 1 31 ? -16.629 33.54 21.488 1 27.23 31 THR B N 1
ATOM 2288 C CA . THR B 1 31 ? -15.896 32.787 22.5 1 27.23 31 THR B CA 1
ATOM 2289 C C . THR B 1 31 ? -16.263 31.307 22.444 1 27.23 31 THR B C 1
ATOM 2291 O O . THR B 1 31 ? -17.435 30.947 22.581 1 27.23 31 THR B O 1
ATOM 2294 N N . ILE B 1 32 ? -15.594 30.649 21.731 1 27.51 32 ILE B N 1
ATOM 2295 C CA . ILE B 1 32 ? -15.88 29.218 21.739 1 27.51 32 ILE B CA 1
ATOM 2296 C C . ILE B 1 32 ? -15.767 28.678 23.163 1 27.51 32 ILE B C 1
ATOM 2298 O O . ILE B 1 32 ? -14.729 28.833 23.812 1 27.51 32 ILE B O 1
ATOM 2302 N N . PRO B 1 33 ? -16.842 28.475 23.858 1 27.47 33 PRO B N 1
ATOM 2303 C CA . PRO B 1 33 ? -16.884 28.16 25.288 1 27.47 33 PRO B CA 1
ATOM 2304 C C . PRO B 1 33 ? -15.927 27.034 25.672 1 27.47 33 PRO B C 1
ATOM 2306 O O . PRO B 1 33 ? -15.581 26.199 24.832 1 27.47 33 PRO B O 1
ATOM 2309 N N . ALA B 1 34 ? -15.298 27.225 26.721 1 26.32 34 ALA B N 1
ATOM 2310 C CA . ALA B 1 34 ? -14.329 26.363 27.393 1 26.32 34 ALA B CA 1
ATOM 2311 C C . ALA B 1 34 ? -14.908 24.971 27.633 1 26.32 34 ALA B C 1
ATOM 2313 O O . ALA B 1 34 ? -16.089 24.831 27.957 1 26.32 34 ALA B O 1
ATOM 2314 N N . PRO B 1 35 ? -14.433 23.881 27.35 1 25.57 35 PRO B N 1
ATOM 2315 C CA . PRO B 1 35 ? -15.078 22.566 27.3 1 25.57 35 PRO B CA 1
ATOM 2316 C C . PRO B 1 35 ? -15.662 22.144 28.646 1 25.57 35 PRO B C 1
ATOM 2318 O O . PRO B 1 35 ? -16.188 21.036 28.775 1 25.57 35 PRO B O 1
ATOM 2321 N N . GLY B 1 36 ? -15.387 22.75 29.774 1 27.8 36 GLY B N 1
ATOM 2322 C CA . GLY B 1 36 ? -15.857 22.22 31.044 1 27.8 36 GLY B CA 1
ATOM 2323 C C . GLY B 1 36 ? -17.352 22.38 31.241 1 27.8 36 GLY B C 1
ATOM 2324 O O . GLY B 1 36 ? -17.867 22.151 32.338 1 27.8 36 GLY B O 1
ATOM 2325 N N . VAL B 1 37 ? -17.873 23.455 30.736 1 28.92 37 VAL B N 1
ATOM 2326 C CA . VAL B 1 37 ? -19.23 23.781 31.16 1 28.92 37 VAL B CA 1
ATOM 2327 C C . VAL B 1 37 ? -20.169 22.624 30.825 1 28.92 37 VAL B C 1
ATOM 2329 O O . VAL B 1 37 ? -20.04 21.998 29.771 1 28.92 37 VAL B O 1
ATOM 2332 N N . PRO B 1 38 ? -20.988 22.196 31.869 1 27.84 38 PRO B N 1
ATOM 2333 C CA . PRO B 1 38 ? -22.011 21.17 31.65 1 27.84 38 PRO B CA 1
ATOM 2334 C C . PRO B 1 38 ? -22.844 21.426 30.397 1 27.84 38 PRO B C 1
ATOM 2336 O O . PRO B 1 38 ? -23.404 22.514 30.235 1 27.84 38 PRO B O 1
ATOM 2339 N N . LEU B 1 39 ? -22.327 21.029 29.319 1 26.79 39 LEU B N 1
ATOM 2340 C CA . LEU B 1 39 ? -23.211 21.279 28.186 1 26.79 39 LEU B CA 1
ATOM 2341 C C . LEU B 1 39 ? -24.656 20.946 28.541 1 26.79 39 LEU B C 1
ATOM 2343 O O . LEU B 1 39 ? -24.945 19.846 29.02 1 26.79 39 LEU B O 1
ATOM 2347 N N . ASP B 1 40 ? -25.242 21.904 29.009 1 28.05 40 ASP B N 1
ATOM 2348 C CA . ASP B 1 40 ? -26.683 21.719 29.153 1 28.05 40 ASP B CA 1
ATOM 2349 C C . ASP B 1 40 ? -27.252 20.912 27.989 1 28.05 40 ASP B C 1
ATOM 2351 O O . ASP B 1 40 ? -27.216 21.358 26.84 1 28.05 40 ASP B O 1
ATOM 2355 N N . THR B 1 41 ? -27.18 19.593 28.062 1 28.54 41 THR B N 1
ATOM 2356 C CA . THR B 1 41 ? -27.684 18.552 27.173 1 28.54 41 THR B CA 1
ATOM 2357 C C . THR B 1 41 ? -29.093 18.886 26.692 1 28.54 41 THR B C 1
ATOM 2359 O O . THR B 1 41 ? -29.708 18.104 25.965 1 28.54 41 THR B O 1
ATOM 2362 N N . THR B 1 42 ? -29.701 19.813 27.346 1 29.56 42 THR B N 1
ATOM 2363 C CA . THR B 1 42 ? -31.077 20.135 26.986 1 29.56 42 THR B CA 1
ATOM 2364 C C . THR B 1 42 ? -31.139 20.779 25.604 1 29.56 42 THR B C 1
ATOM 2366 O O . THR B 1 42 ? -32.2 20.814 24.977 1 29.56 42 THR B O 1
ATOM 2369 N N . ALA B 1 43 ? -30.123 21.625 25.318 1 31.09 43 ALA B N 1
ATOM 2370 C CA . ALA B 1 43 ? -30.228 22.336 24.046 1 31.09 43 ALA B CA 1
ATOM 2371 C C . ALA B 1 43 ? -29.888 21.418 22.875 1 31.09 43 ALA B C 1
ATOM 2373 O O . ALA B 1 43 ? -29.775 21.874 21.735 1 31.09 43 ALA B O 1
ATOM 2374 N N . PHE B 1 44 ? -29.515 20.217 23.065 1 28.57 44 PHE B N 1
ATOM 2375 C CA . PHE B 1 44 ? -29.278 19.168 22.081 1 28.57 44 PHE B CA 1
ATOM 2376 C C . PHE B 1 44 ? -30.533 18.903 21.258 1 28.57 44 PHE B C 1
ATOM 2378 O O . PHE B 1 44 ? -30.526 18.059 20.36 1 28.57 44 PHE B O 1
ATOM 2385 N N . ASP B 1 45 ? -31.629 19.243 21.727 1 28.59 45 ASP B N 1
ATOM 2386 C CA . ASP B 1 45 ? -32.931 18.913 21.156 1 28.59 45 ASP B CA 1
ATOM 2387 C C . ASP B 1 45 ? -33.203 19.733 19.898 1 28.59 45 ASP B C 1
ATOM 2389 O O . ASP B 1 45 ? -34.269 19.613 19.29 1 28.59 45 ASP B O 1
ATOM 2393 N N . GLN B 1 46 ? -32.66 21.003 19.843 1 30.45 46 GLN B N 1
ATOM 2394 C CA . GLN B 1 46 ? -33.158 21.655 18.637 1 30.45 46 GLN B CA 1
ATOM 2395 C C . GLN B 1 46 ? -32.445 21.129 17.394 1 30.45 46 GLN B C 1
ATOM 2397 O O . GLN B 1 46 ? -31.225 20.956 17.398 1 30.45 46 GLN B O 1
ATOM 2402 N N . PRO B 1 47 ? -33.046 20.533 16.324 1 31.32 47 PRO B N 1
ATOM 2403 C CA . PRO B 1 47 ? -32.586 20.074 15.011 1 31.32 47 PRO B CA 1
ATOM 2404 C C . PRO B 1 47 ? -31.644 21.068 14.336 1 31.32 47 PRO B C 1
ATOM 2406 O O . PRO B 1 47 ? -32.044 22.194 14.03 1 31.32 47 PRO B O 1
ATOM 2409 N N . VAL B 1 48 ? -30.507 21.414 14.886 1 34.23 48 VAL B N 1
ATOM 2410 C CA . VAL B 1 48 ? -29.718 22.382 14.131 1 34.23 48 VAL B CA 1
ATOM 2411 C C . VAL B 1 48 ? -29.707 22.001 12.653 1 34.23 48 VAL B C 1
ATOM 2413 O O . VAL B 1 48 ? -29.059 21.028 12.261 1 34.23 48 VAL B O 1
ATOM 2416 N N . LEU B 1 49 ? -30.753 22.032 11.813 1 32.89 49 LEU B N 1
ATOM 2417 C CA . LEU B 1 49 ? -31.179 21.899 10.424 1 32.89 49 LEU B CA 1
ATOM 2418 C C . LEU B 1 49 ? -30.094 22.393 9.473 1 32.89 49 LEU B C 1
ATOM 2420 O O . LEU B 1 49 ? -29.749 21.706 8.508 1 32.89 49 LEU B O 1
ATOM 2424 N N . ASP B 1 50 ? -29.972 23.746 9.183 1 31.16 50 ASP B N 1
ATOM 2425 C CA . ASP B 1 50 ? -29.535 24.455 7.984 1 31.16 50 ASP B CA 1
ATOM 2426 C C . ASP B 1 50 ? -28.016 24.604 7.957 1 31.16 50 ASP B C 1
ATOM 2428 O O . ASP B 1 50 ? -27.492 25.565 7.389 1 31.16 50 ASP B O 1
ATOM 2432 N N . GLU B 1 51 ? -27.256 24.245 8.954 1 37.18 51 GLU B N 1
ATOM 2433 C CA . GLU B 1 51 ? -25.857 24.585 8.712 1 37.18 51 GLU B CA 1
ATOM 2434 C C . GLU B 1 51 ? -25.366 23.994 7.393 1 37.18 51 GLU B C 1
ATOM 2436 O O . GLU B 1 51 ? -25.593 22.816 7.112 1 37.18 51 GLU B O 1
ATOM 2441 N N . PRO B 1 52 ? -25.071 24.849 6.371 1 36.86 52 PRO B N 1
ATOM 2442 C CA . PRO B 1 52 ? -24.695 24.384 5.034 1 36.86 52 PRO B CA 1
ATOM 2443 C C . PRO B 1 52 ? -23.766 23.172 5.071 1 36.86 52 PRO B C 1
ATOM 2445 O O . PRO B 1 52 ? -23.067 22.955 6.065 1 36.86 52 PRO B O 1
ATOM 2448 N N . ALA B 1 53 ? -24.066 22.141 4.436 1 39.11 53 ALA B N 1
ATOM 2449 C CA . ALA B 1 53 ? -23.249 20.965 4.146 1 39.11 53 ALA B CA 1
ATOM 2450 C C . ALA B 1 53 ? -21.762 21.301 4.209 1 39.11 53 ALA B C 1
ATOM 2452 O O . ALA B 1 53 ? -21.327 22.324 3.674 1 39.11 53 ALA B O 1
ATOM 2453 N N . PRO B 1 54 ? -21.046 21.096 5.265 1 42.49 54 PRO B N 1
ATOM 2454 C CA . PRO B 1 54 ? -19.629 21.468 5.272 1 42.49 54 PRO B CA 1
ATOM 2455 C C . PRO B 1 54 ? -19.002 21.429 3.88 1 42.49 54 PRO B C 1
ATOM 2457 O O . PRO B 1 54 ? -19.36 20.578 3.062 1 42.49 54 PRO B O 1
ATOM 2460 N N . ALA B 1 55 ? -18.57 22.471 3.285 1 43.15 55 ALA B N 1
ATOM 2461 C CA . ALA B 1 55 ? -18.005 22.674 1.953 1 43.15 55 ALA B CA 1
ATOM 2462 C C . ALA B 1 55 ? -16.919 21.644 1.655 1 43.15 55 ALA B C 1
ATOM 2464 O O . ALA B 1 55 ? -16.112 21.313 2.527 1 43.15 55 ALA B O 1
ATOM 2465 N N . SER B 1 56 ? -17.106 20.63 0.784 1 53.22 56 SER B N 1
ATOM 2466 C CA . SER B 1 56 ? -16.131 19.697 0.228 1 53.22 56 SER B CA 1
ATOM 2467 C C . SER B 1 56 ? -14.777 20.369 0.024 1 53.22 56 SER B C 1
ATOM 2469 O O . SER B 1 56 ? -14.691 21.427 -0.602 1 53.22 56 SER B O 1
ATOM 2471 N N . ILE B 1 57 ? -13.814 20.285 0.937 1 58.44 57 ILE B N 1
ATOM 2472 C CA . ILE B 1 57 ? -12.487 20.846 0.711 1 58.44 57 ILE B CA 1
ATOM 2473 C C . ILE B 1 57 ? -11.977 20.429 -0.667 1 58.44 57 ILE B C 1
ATOM 2475 O O . ILE B 1 57 ? -11.918 19.238 -0.979 1 58.44 57 ILE B O 1
ATOM 2479 N N . PRO B 1 58 ? -11.765 21.354 -1.444 1 70.61 58 PRO B N 1
ATOM 2480 C CA . PRO B 1 58 ? -11.277 21.027 -2.786 1 70.61 58 PRO B CA 1
ATOM 2481 C C . PRO B 1 58 ? -9.98 20.222 -2.762 1 70.61 58 PRO B C 1
ATOM 2483 O O . PRO B 1 58 ? -9.092 20.5 -1.952 1 70.61 58 PRO B O 1
ATOM 2486 N N . LEU B 1 59 ? -9.919 19.209 -3.4 1 75.77 59 LEU B N 1
ATOM 2487 C CA . LEU B 1 59 ? -8.747 18.351 -3.539 1 75.77 59 LEU B CA 1
ATOM 2488 C C . LEU B 1 59 ? -7.553 19.141 -4.061 1 75.77 59 LEU B C 1
ATOM 2490 O O . LEU B 1 59 ? -6.403 18.798 -3.776 1 75.77 59 LEU B O 1
ATOM 2494 N N . LEU B 1 60 ? -7.863 20.168 -4.902 1 78.63 60 LEU B N 1
ATOM 2495 C CA . LEU B 1 60 ? -6.851 21.061 -5.455 1 78.63 60 LEU B CA 1
ATOM 2496 C C . LEU B 1 60 ? -7.056 22.489 -4.959 1 78.63 60 LEU B C 1
ATOM 2498 O O . LEU B 1 60 ? -7.972 23.181 -5.41 1 78.63 60 LEU B O 1
ATOM 2502 N N . PRO B 1 61 ? -6.212 22.893 -3.979 1 72.34 61 PRO B N 1
ATOM 2503 C CA . PRO B 1 61 ? -6.371 24.268 -3.499 1 72.34 61 PRO B CA 1
ATOM 2504 C C . PRO B 1 61 ? -5.991 25.308 -4.55 1 72.34 61 PRO B C 1
ATOM 2506 O O . PRO B 1 61 ? -5.098 25.068 -5.366 1 72.34 61 PRO B O 1
ATOM 2509 N N . GLY B 1 62 ? -6.732 26.375 -4.569 1 75.88 62 GLY B N 1
ATOM 2510 C CA . GLY B 1 62 ? -6.428 27.469 -5.478 1 75.88 62 GLY B CA 1
ATOM 2511 C C . GLY B 1 62 ? -7.54 27.744 -6.473 1 75.88 62 GLY B C 1
ATOM 2512 O O . GLY B 1 62 ? -8.703 27.428 -6.215 1 75.88 62 GLY B O 1
ATOM 2513 N N . GLU B 1 63 ? -7.102 28.406 -7.578 1 77.51 63 GLU B N 1
ATOM 2514 C CA . GLU B 1 63 ? -8.054 28.804 -8.61 1 77.51 63 GLU B CA 1
ATOM 2515 C C . GLU B 1 63 ? -8.65 27.585 -9.31 1 77.51 63 GLU B C 1
ATOM 2517 O O . GLU B 1 63 ? -7.95 26.602 -9.561 1 77.51 63 GLU B O 1
ATOM 2522 N N . ARG B 1 64 ? -9.874 27.598 -9.517 1 83.27 64 ARG B N 1
ATOM 2523 C CA . ARG B 1 64 ? -10.571 26.489 -10.162 1 83.27 64 ARG B CA 1
ATOM 2524 C C . ARG B 1 64 ? -10.727 26.737 -11.658 1 83.27 64 ARG B C 1
ATOM 2526 O O . ARG B 1 64 ? -11.76 27.241 -12.105 1 83.27 64 ARG B O 1
ATOM 2533 N N . THR B 1 65 ? -9.6 26.527 -12.366 1 88.49 65 THR B N 1
ATOM 2534 C CA . THR B 1 65 ? -9.645 26.606 -13.822 1 88.49 65 THR B CA 1
ATOM 2535 C C . THR B 1 65 ? -9.639 25.21 -14.439 1 88.49 65 THR B C 1
ATOM 2537 O O . THR B 1 65 ? -9.188 24.25 -13.811 1 88.49 65 THR B O 1
ATOM 2540 N N . MET B 1 66 ? -10.256 25.12 -15.546 1 90.02 66 MET B N 1
ATOM 2541 C CA . MET B 1 66 ? -10.297 23.836 -16.24 1 90.02 66 MET B CA 1
ATOM 2542 C C . MET B 1 66 ? -8.888 23.341 -16.552 1 90.02 66 MET B C 1
ATOM 2544 O O . MET B 1 66 ? -8.617 22.141 -16.482 1 90.02 66 MET B O 1
ATOM 2548 N N . ALA B 1 67 ? -8.015 24.241 -16.88 1 91.35 67 ALA B N 1
ATOM 2549 C CA . ALA B 1 67 ? -6.636 23.878 -17.199 1 91.35 67 ALA B CA 1
ATOM 2550 C C . ALA B 1 67 ? -5.94 23.257 -15.991 1 91.35 67 ALA B C 1
ATOM 2552 O O . ALA B 1 67 ? -5.225 22.261 -16.123 1 91.35 67 ALA B O 1
ATOM 2553 N N . ARG B 1 68 ? -6.131 23.843 -14.869 1 91.91 68 ARG B N 1
ATOM 2554 C CA . ARG B 1 68 ? -5.505 23.338 -13.652 1 91.91 68 ARG B CA 1
ATOM 2555 C C . ARG B 1 68 ? -6.077 21.978 -13.266 1 91.91 68 ARG B C 1
ATOM 2557 O O . ARG B 1 68 ? -5.348 21.105 -12.789 1 91.91 68 ARG B O 1
ATOM 2564 N N . ARG B 1 69 ? -7.308 21.835 -13.535 1 92.37 69 ARG B N 1
ATOM 2565 C CA . ARG B 1 69 ? -7.963 20.563 -13.247 1 92.37 69 ARG B CA 1
ATOM 2566 C C . ARG B 1 69 ? -7.424 19.455 -14.145 1 92.37 69 ARG B C 1
ATOM 2568 O O . ARG B 1 69 ? -7.219 18.327 -13.693 1 92.37 69 ARG B O 1
ATOM 2575 N N . VAL B 1 70 ? -7.235 19.801 -15.339 1 93.79 70 VAL B N 1
ATOM 2576 C CA . VAL B 1 70 ? -6.707 18.834 -16.296 1 93.79 70 VAL B CA 1
ATOM 2577 C C . VAL B 1 70 ? -5.273 18.467 -15.922 1 93.79 70 VAL B C 1
ATOM 2579 O O . VAL B 1 70 ? -4.895 17.294 -15.965 1 93.79 70 VAL B O 1
ATOM 2582 N N . ARG B 1 71 ? -4.509 19.441 -15.546 1 94.58 71 ARG B N 1
ATOM 2583 C CA . ARG B 1 71 ? -3.134 19.192 -15.125 1 94.58 71 ARG B CA 1
ATOM 2584 C C . ARG B 1 71 ? -3.093 18.331 -13.868 1 94.58 71 ARG B C 1
ATOM 2586 O O . ARG B 1 71 ? -2.272 17.417 -13.761 1 94.58 71 ARG B O 1
ATOM 2593 N N . PHE B 1 72 ? -4.006 18.645 -12.967 1 94.52 72 PHE B N 1
ATOM 2594 C CA . PHE B 1 72 ? -4.125 17.863 -11.742 1 94.52 72 PHE B CA 1
ATOM 2595 C C . PHE B 1 72 ? -4.499 16.419 -12.056 1 94.52 72 PHE B C 1
ATOM 2597 O O . PHE B 1 72 ? -3.941 15.487 -11.474 1 94.52 72 PHE B O 1
ATOM 2604 N N . GLY B 1 73 ? -5.365 16.225 -12.959 1 94.8 73 GLY B N 1
ATOM 2605 C CA . GLY B 1 73 ? -5.765 14.897 -13.397 1 94.8 73 GLY B CA 1
ATOM 2606 C C . GLY B 1 73 ? -4.638 14.12 -14.051 1 94.8 73 GLY B C 1
ATOM 2607 O O . GLY B 1 73 ? -4.497 12.915 -13.829 1 94.8 73 GLY B O 1
ATOM 2608 N N . LEU B 1 74 ? -3.863 14.782 -14.776 1 95.29 74 LEU B N 1
ATOM 2609 C CA . LEU B 1 74 ? -2.74 14.156 -15.467 1 95.29 74 LEU B CA 1
ATOM 2610 C C . LEU B 1 74 ? -1.699 13.657 -14.471 1 95.29 74 LEU B C 1
ATOM 2612 O O . LEU B 1 74 ? -1.192 12.541 -14.603 1 95.29 74 LEU B O 1
ATOM 2616 N N . VAL B 1 75 ? -1.395 14.516 -13.514 1 96.04 75 VAL B N 1
ATOM 2617 C CA . VAL B 1 75 ? -0.394 14.159 -12.515 1 96.04 75 VAL B CA 1
ATOM 2618 C C . VAL B 1 75 ? -0.881 12.964 -11.698 1 96.04 75 VAL B C 1
ATOM 2620 O O . VAL B 1 75 ? -0.131 12.012 -11.47 1 96.04 75 VAL B O 1
ATOM 2623 N N . ASN B 1 76 ? -2.124 12.984 -11.335 1 95.79 76 ASN B N 1
ATOM 2624 C CA . ASN B 1 76 ? -2.671 11.878 -10.557 1 95.79 76 ASN B CA 1
ATOM 2625 C C . ASN B 1 76 ? -2.789 10.608 -11.395 1 95.79 76 ASN B C 1
ATOM 2627 O O . ASN B 1 76 ? -2.676 9.499 -10.868 1 95.79 76 ASN B O 1
ATOM 2631 N N . ALA B 1 77 ? -2.993 10.787 -12.655 1 96.14 77 ALA B N 1
ATOM 2632 C CA . ALA B 1 77 ? -3.002 9.631 -13.547 1 96.14 77 ALA B CA 1
ATOM 2633 C C . ALA B 1 77 ? -1.632 8.959 -13.587 1 96.14 77 ALA B C 1
ATOM 2635 O O . ALA B 1 77 ? -1.538 7.733 -13.681 1 96.14 77 ALA B O 1
ATOM 2636 N N . CYS B 1 78 ? -0.635 9.769 -13.548 1 96.66 78 CYS B N 1
ATOM 2637 C CA . CYS B 1 78 ? 0.718 9.227 -13.495 1 96.66 78 CYS B CA 1
ATOM 2638 C C . CYS B 1 78 ? 0.934 8.421 -12.22 1 96.66 78 CYS B C 1
ATOM 2640 O O . CYS B 1 78 ? 1.491 7.323 -12.262 1 96.66 78 CYS B O 1
ATOM 2642 N N . THR B 1 79 ? 0.482 8.981 -11.131 1 97.72 79 THR B N 1
ATOM 2643 C CA . THR B 1 79 ? 0.589 8.289 -9.852 1 97.72 79 THR B CA 1
ATOM 2644 C C . THR B 1 79 ? -0.191 6.977 -9.879 1 97.72 79 THR B C 1
ATOM 2646 O O . THR B 1 79 ? 0.317 5.937 -9.455 1 97.72 79 THR B O 1
ATOM 2649 N N . LEU B 1 80 ? -1.39 6.989 -10.466 1 97.54 80 LEU B N 1
ATOM 2650 C CA . LEU B 1 80 ? -2.225 5.797 -10.562 1 97.54 80 LEU B CA 1
ATOM 2651 C C . LEU B 1 80 ? -1.595 4.764 -11.491 1 97.54 80 LEU B C 1
ATOM 2653 O O . LEU B 1 80 ? -1.749 3.559 -11.282 1 97.54 80 LEU B O 1
ATOM 2657 N N . SER B 1 81 ? -0.938 5.252 -12.5 1 97.66 81 SER B N 1
ATOM 2658 C CA . SER B 1 81 ? -0.238 4.336 -13.395 1 97.66 81 SER B CA 1
ATOM 2659 C C . SER B 1 81 ? 0.863 3.578 -12.66 1 97.66 81 SER B C 1
ATOM 2661 O O . SER B 1 81 ? 1.049 2.379 -12.877 1 97.66 81 SER B O 1
ATOM 2663 N N . SER B 1 82 ? 1.601 4.314 -11.835 1 97.84 82 SER B N 1
ATOM 2664 C CA . SER B 1 82 ? 2.618 3.648 -11.028 1 97.84 82 SER B CA 1
ATOM 2665 C C . SER B 1 82 ? 2.001 2.578 -10.133 1 97.84 82 SER B C 1
ATOM 2667 O O . SER B 1 82 ? 2.525 1.467 -10.032 1 97.84 82 SER B O 1
ATOM 2669 N N . LEU B 1 83 ? 0.908 2.885 -9.495 1 98.08 83 LEU B N 1
ATOM 2670 C CA . LEU B 1 83 ? 0.19 1.941 -8.645 1 98.08 83 LEU B CA 1
ATOM 2671 C C . LEU B 1 83 ? -0.265 0.726 -9.446 1 98.08 83 LEU B C 1
ATOM 2673 O O . LEU B 1 83 ? -0.071 -0.414 -9.017 1 98.08 83 LEU B O 1
ATOM 2677 N N . GLY B 1 84 ? -0.847 0.955 -10.621 1 98.17 84 GLY B N 1
ATOM 2678 C CA . GLY B 1 84 ? -1.292 -0.124 -11.488 1 98.17 84 GLY B CA 1
ATOM 2679 C C . GLY B 1 84 ? -0.161 -1.024 -11.95 1 98.17 84 GLY B C 1
ATOM 2680 O O . GLY B 1 84 ? -0.322 -2.244 -12.023 1 98.17 84 GLY B O 1
ATOM 2681 N N . LEU B 1 85 ? 0.942 -0.387 -12.287 1 98.23 85 LEU B N 1
ATOM 2682 C CA . LEU B 1 85 ? 2.114 -1.154 -12.695 1 98.23 85 LEU B CA 1
ATOM 2683 C C . LEU B 1 85 ? 2.629 -2.014 -11.546 1 98.23 85 LEU B C 1
ATOM 2685 O O . LEU B 1 85 ? 3.1 -3.132 -11.765 1 98.23 85 LEU B O 1
ATOM 2689 N N . GLY B 1 86 ? 2.627 -1.428 -10.33 1 98.47 86 GLY B N 1
ATOM 2690 C CA . GLY B 1 86 ? 2.983 -2.228 -9.169 1 98.47 86 GLY B CA 1
ATOM 2691 C C . GLY B 1 86 ? 2.112 -3.458 -9.002 1 98.47 86 GLY B C 1
ATOM 2692 O O . GLY B 1 86 ? 2.618 -4.556 -8.761 1 98.47 86 GLY B O 1
ATOM 2693 N N . LEU B 1 87 ? 0.84 -3.3 -9.114 1 98.62 87 LEU B N 1
ATOM 2694 C CA . LEU B 1 87 ? -0.088 -4.422 -9.02 1 98.62 87 LEU B CA 1
ATOM 2695 C C . LEU B 1 87 ? 0.151 -5.421 -10.147 1 98.62 87 LEU B C 1
ATOM 2697 O O . LEU B 1 87 ? 0.13 -6.633 -9.923 1 98.62 87 LEU B O 1
ATOM 2701 N N . LEU B 1 88 ? 0.358 -4.908 -11.338 1 98.42 88 LEU B N 1
ATOM 2702 C CA . LEU B 1 88 ? 0.671 -5.774 -12.469 1 98.42 88 LEU B CA 1
ATOM 2703 C C . LEU B 1 88 ? 1.932 -6.588 -12.197 1 98.42 88 LEU B C 1
ATOM 2705 O O . LEU B 1 88 ? 2 -7.77 -12.544 1 98.42 88 LEU B O 1
ATOM 2709 N N . ALA B 1 89 ? 2.91 -5.929 -11.616 1 98.77 89 ALA B N 1
ATOM 2710 C CA . ALA B 1 89 ? 4.136 -6.638 -11.26 1 98.77 89 ALA B CA 1
ATOM 2711 C C . ALA B 1 89 ? 3.838 -7.833 -10.359 1 98.77 89 ALA B C 1
ATOM 2713 O O . ALA B 1 89 ? 4.421 -8.906 -10.528 1 98.77 89 ALA B O 1
ATOM 2714 N N . ILE B 1 90 ? 2.942 -7.686 -9.446 1 98.78 90 ILE B N 1
ATOM 2715 C CA . ILE B 1 90 ? 2.567 -8.768 -8.543 1 98.78 90 ILE B CA 1
ATOM 2716 C C . ILE B 1 90 ? 1.899 -9.891 -9.333 1 98.78 90 ILE B C 1
ATOM 2718 O O . ILE B 1 90 ? 2.233 -11.066 -9.158 1 98.78 90 ILE B O 1
ATOM 2722 N N . PHE B 1 91 ? 0.978 -9.568 -10.258 1 98.5 91 PHE B N 1
ATOM 2723 C CA . PHE B 1 91 ? 0.282 -10.572 -11.053 1 98.5 91 PHE B CA 1
ATOM 2724 C C . PHE B 1 91 ? 1.262 -11.346 -11.926 1 98.5 91 PHE B C 1
ATOM 2726 O O . PHE B 1 91 ? 1.156 -12.568 -12.055 1 98.5 91 PHE B O 1
ATOM 2733 N N . VAL B 1 92 ? 2.209 -10.631 -12.493 1 98.16 92 VAL B N 1
ATOM 2734 C CA . VAL B 1 92 ? 3.203 -11.259 -13.357 1 98.16 92 VAL B CA 1
ATOM 2735 C C . VAL B 1 92 ? 4.12 -12.153 -12.525 1 98.16 92 VAL B C 1
ATOM 2737 O O . VAL B 1 92 ? 4.497 -13.243 -12.96 1 98.16 92 VAL B O 1
ATOM 2740 N N . ALA B 1 93 ? 4.451 -11.681 -11.336 1 98.19 93 ALA B N 1
ATOM 2741 C CA . ALA B 1 93 ? 5.237 -12.511 -10.427 1 98.19 93 ALA B CA 1
ATOM 2742 C C . ALA B 1 93 ? 4.478 -13.78 -10.047 1 98.19 93 ALA B C 1
ATOM 2744 O O . ALA B 1 93 ? 5.069 -14.858 -9.948 1 98.19 93 ALA B O 1
ATOM 2745 N N . MET B 1 94 ? 3.198 -13.692 -9.827 1 97.12 94 MET B N 1
ATOM 2746 C CA . MET B 1 94 ? 2.348 -14.833 -9.499 1 97.12 94 MET B CA 1
ATOM 2747 C C . MET B 1 94 ? 2.342 -15.852 -10.633 1 97.12 94 MET B C 1
ATOM 2749 O O . MET B 1 94 ? 2.132 -17.044 -10.402 1 97.12 94 MET B O 1
ATOM 2753 N N . ALA B 1 95 ? 2.558 -15.381 -11.838 1 95.94 95 ALA B N 1
ATOM 2754 C CA . ALA B 1 95 ? 2.578 -16.246 -13.015 1 95.94 95 ALA B CA 1
ATOM 2755 C C . ALA B 1 95 ? 3.951 -16.887 -13.2 1 95.94 95 ALA B C 1
ATOM 2757 O O . ALA B 1 95 ? 4.189 -17.583 -14.19 1 95.94 95 ALA B O 1
ATOM 2758 N N . GLY B 1 96 ? 4.912 -16.574 -12.33 1 95.83 96 GLY B N 1
ATOM 2759 C CA . GLY B 1 96 ? 6.212 -17.224 -12.358 1 95.83 96 GLY B CA 1
ATOM 2760 C C . GLY B 1 96 ? 7.217 -16.511 -13.242 1 95.83 96 GLY B C 1
ATOM 2761 O O . GLY B 1 96 ? 8.15 -17.132 -13.756 1 95.83 96 GLY B O 1
ATOM 2762 N N . LYS B 1 97 ? 6.962 -15.172 -13.495 1 97.44 97 LYS B N 1
ATOM 2763 C CA . LYS B 1 97 ? 7.854 -14.404 -14.359 1 97.44 97 LYS B CA 1
ATOM 2764 C C . LYS B 1 97 ? 8.417 -13.19 -13.626 1 97.44 97 LYS B C 1
ATOM 2766 O O . LYS B 1 97 ? 8.157 -12.048 -14.013 1 97.44 97 LYS B O 1
ATOM 2771 N N . PRO B 1 98 ? 9.306 -13.412 -12.672 1 97.36 98 PRO B N 1
ATOM 2772 C CA . PRO B 1 98 ? 9.782 -12.31 -11.834 1 97.36 98 PRO B CA 1
ATOM 2773 C C . PRO B 1 98 ? 10.617 -11.295 -12.612 1 97.36 98 PRO B C 1
ATOM 2775 O O . PRO B 1 98 ? 10.627 -10.109 -12.273 1 97.36 98 PRO B O 1
ATOM 2778 N N . GLN B 1 99 ? 11.347 -11.716 -13.651 1 97.13 99 GLN B N 1
ATOM 2779 C CA . GLN B 1 99 ? 12.147 -10.767 -14.419 1 97.13 99 GLN B CA 1
ATOM 2780 C C . GLN B 1 99 ? 11.259 -9.761 -15.146 1 97.13 99 GLN B C 1
ATOM 2782 O O . GLN B 1 99 ? 11.56 -8.566 -15.173 1 97.13 99 GLN B O 1
ATOM 2787 N N . ILE B 1 100 ? 10.155 -10.255 -15.745 1 98.13 100 ILE B N 1
ATOM 2788 C CA . ILE B 1 100 ? 9.204 -9.36 -16.396 1 98.13 100 ILE B CA 1
ATOM 2789 C C . ILE B 1 100 ? 8.546 -8.459 -15.354 1 98.13 100 ILE B C 1
ATOM 2791 O O . ILE B 1 100 ? 8.306 -7.276 -15.61 1 98.13 100 ILE B O 1
ATOM 2795 N N . ALA B 1 101 ? 8.263 -9.073 -14.224 1 98.69 101 ALA B N 1
ATOM 2796 C CA . ALA B 1 101 ? 7.713 -8.289 -13.122 1 98.69 101 ALA B CA 1
ATOM 2797 C C . ALA B 1 101 ? 8.663 -7.163 -12.722 1 98.69 101 ALA B C 1
ATOM 2799 O O . ALA B 1 101 ? 8.224 -6.054 -12.41 1 98.69 101 ALA B O 1
ATOM 2800 N N . ALA B 1 102 ? 9.942 -7.428 -12.729 1 97.67 102 ALA B N 1
ATOM 2801 C CA . ALA B 1 102 ? 10.952 -6.434 -12.375 1 97.67 102 ALA B CA 1
ATOM 2802 C C . ALA B 1 102 ? 10.955 -5.277 -13.371 1 97.67 102 ALA B C 1
ATOM 2804 O O . ALA B 1 102 ? 11.214 -4.13 -12.999 1 97.67 102 ALA B O 1
ATOM 2805 N N . VAL B 1 103 ? 10.676 -5.524 -14.64 1 97.48 103 VAL B N 1
ATOM 2806 C CA . VAL B 1 103 ? 10.56 -4.471 -15.645 1 97.48 103 VAL B CA 1
ATOM 2807 C C . VAL B 1 103 ? 9.431 -3.516 -15.264 1 97.48 103 VAL B C 1
ATOM 2809 O O . VAL B 1 103 ? 9.58 -2.296 -15.371 1 97.48 103 VAL B O 1
ATOM 2812 N N . CYS B 1 104 ? 8.332 -4.088 -14.793 1 98.52 104 CYS B N 1
ATOM 2813 C CA . CYS B 1 104 ? 7.213 -3.271 -14.339 1 98.52 104 CYS B CA 1
ATOM 2814 C C . CYS B 1 104 ? 7.627 -2.378 -13.175 1 98.52 104 CYS B C 1
ATOM 2816 O O . CYS B 1 104 ? 7.23 -1.214 -13.109 1 98.52 104 CYS B O 1
ATOM 2818 N N . LEU B 1 105 ? 8.438 -2.923 -12.303 1 97.89 105 LEU B N 1
ATOM 2819 C CA . LEU B 1 105 ? 8.882 -2.154 -11.145 1 97.89 105 LEU B CA 1
ATOM 2820 C C . LEU B 1 105 ? 9.792 -1.007 -11.57 1 97.89 105 LEU B C 1
ATOM 2822 O O . LEU B 1 105 ? 9.723 0.088 -11.006 1 97.89 105 LEU B O 1
ATOM 2826 N N . VAL B 1 106 ? 10.646 -1.27 -12.519 1 95.29 106 VAL B N 1
ATOM 2827 C CA . VAL B 1 106 ? 11.502 -0.21 -13.04 1 95.29 106 VAL B CA 1
ATOM 2828 C C . VAL B 1 106 ? 10.643 0.899 -13.643 1 95.29 106 VAL B C 1
ATOM 2830 O O . VAL B 1 106 ? 10.927 2.085 -13.456 1 95.29 106 VAL B O 1
ATOM 2833 N N . ALA B 1 107 ? 9.617 0.525 -14.347 1 97.49 107 ALA B N 1
ATOM 2834 C CA . ALA B 1 107 ? 8.676 1.5 -14.893 1 97.49 107 ALA B CA 1
ATOM 2835 C C . ALA B 1 107 ? 7.995 2.289 -13.778 1 97.49 107 ALA B C 1
ATOM 2837 O O . ALA B 1 107 ? 7.723 3.482 -13.93 1 97.49 107 ALA B O 1
ATOM 2838 N N . CYS B 1 108 ? 7.685 1.65 -12.663 1 97.8 108 CYS B N 1
ATOM 2839 C CA . CYS B 1 108 ? 7.117 2.34 -11.51 1 97.8 108 CYS B CA 1
ATOM 2840 C C . CYS B 1 108 ? 8.04 3.455 -11.033 1 97.8 108 CYS B C 1
ATOM 2842 O O . CYS B 1 108 ? 7.58 4.552 -10.71 1 97.8 108 CYS B O 1
ATOM 2844 N N . VAL B 1 109 ? 9.337 3.131 -10.944 1 93.33 109 VAL B N 1
ATOM 2845 C CA . VAL B 1 109 ? 10.318 4.115 -10.497 1 93.33 109 VAL B CA 1
ATOM 2846 C C . VAL B 1 109 ? 10.294 5.327 -11.425 1 93.33 109 VAL B C 1
ATOM 2848 O O . VAL B 1 109 ? 10.326 6.47 -10.964 1 93.33 109 VAL B O 1
ATOM 2851 N N . ALA B 1 110 ? 10.175 5.104 -12.695 1 93.52 110 ALA B N 1
ATOM 2852 C CA . ALA B 1 110 ? 10.109 6.179 -13.683 1 93.52 110 ALA B CA 1
ATOM 2853 C C . ALA B 1 110 ? 8.86 7.033 -13.481 1 93.52 110 ALA B C 1
ATOM 2855 O O . ALA B 1 110 ? 8.936 8.264 -13.48 1 93.52 110 ALA B O 1
ATOM 2856 N N . PHE B 1 111 ? 7.732 6.457 -13.262 1 96.06 111 PHE B N 1
ATOM 2857 C CA . PHE B 1 111 ? 6.473 7.174 -13.096 1 96.06 111 PHE B CA 1
ATOM 2858 C C . PHE B 1 111 ? 6.454 7.937 -11.777 1 96.06 111 PHE B C 1
ATOM 2860 O O . PHE B 1 111 ? 5.844 9.004 -11.68 1 96.06 111 PHE B O 1
ATOM 2867 N N . ASP B 1 112 ? 7.033 7.326 -10.799 1 92.86 112 ASP B N 1
ATOM 2868 C CA . ASP B 1 112 ? 7.143 8.006 -9.513 1 92.86 112 ASP B CA 1
ATOM 2869 C C . ASP B 1 112 ? 7.923 9.312 -9.647 1 92.86 112 ASP B C 1
ATOM 2871 O O . ASP B 1 112 ? 7.506 10.347 -9.123 1 92.86 112 ASP B O 1
ATOM 2875 N N . GLY B 1 113 ? 9.063 9.258 -10.292 1 88.96 113 GLY B N 1
ATOM 2876 C CA . GLY B 1 113 ? 9.833 10.465 -10.548 1 88.96 113 GLY B CA 1
ATOM 2877 C C . GLY B 1 113 ? 9.098 11.47 -11.415 1 88.96 113 GLY B C 1
ATOM 2878 O O . GLY B 1 113 ? 9.175 12.677 -11.176 1 88.96 113 GLY B O 1
ATOM 2879 N N . LEU B 1 114 ? 8.328 11.016 -12.312 1 92.81 114 LEU B N 1
ATOM 2880 C CA . LEU B 1 114 ? 7.621 11.858 -13.27 1 92.81 114 LEU B CA 1
ATOM 2881 C C . LEU B 1 114 ? 6.477 12.607 -12.594 1 92.81 114 LEU B C 1
ATOM 2883 O O . LEU B 1 114 ? 6.284 13.801 -12.834 1 92.81 114 LEU B O 1
ATOM 2887 N N . ASP B 1 115 ? 5.718 11.956 -11.787 1 92.91 115 ASP B N 1
ATOM 2888 C CA . ASP B 1 115 ? 4.556 12.617 -11.201 1 92.91 115 ASP B CA 1
ATOM 2889 C C . ASP B 1 115 ? 4.981 13.731 -10.247 1 92.91 115 ASP B C 1
ATOM 2891 O O . ASP B 1 115 ? 4.374 14.805 -10.229 1 92.91 115 ASP B O 1
ATOM 2895 N N . GLY B 1 116 ? 6.022 13.517 -9.483 1 88.77 116 GLY B N 1
ATOM 2896 C CA . GLY B 1 116 ? 6.538 14.577 -8.632 1 88.77 116 GLY B CA 1
ATOM 2897 C C . GLY B 1 116 ? 7.049 15.773 -9.412 1 88.77 116 GLY B C 1
ATOM 2898 O O . GLY B 1 116 ? 6.733 16.918 -9.081 1 88.77 116 GLY B O 1
ATOM 2899 N N . ALA B 1 117 ? 7.784 15.503 -10.451 1 89.61 117 ALA B N 1
ATOM 2900 C CA . ALA B 1 117 ? 8.338 16.564 -11.288 1 89.61 117 ALA B CA 1
ATOM 2901 C C . ALA B 1 117 ? 7.231 17.335 -12.001 1 89.61 117 ALA B C 1
ATOM 2903 O O . ALA B 1 117 ? 7.264 18.566 -12.064 1 89.61 117 ALA B O 1
ATOM 2904 N N . LEU B 1 118 ? 6.268 16.621 -12.452 1 93.68 118 LEU B N 1
ATOM 2905 C CA . LEU B 1 118 ? 5.164 17.238 -13.178 1 93.68 118 LEU B CA 1
ATOM 2906 C C . LEU B 1 118 ? 4.305 18.085 -12.245 1 93.68 118 LEU B C 1
ATOM 2908 O O . LEU B 1 118 ? 3.829 19.154 -12.632 1 93.68 118 LEU B O 1
ATOM 2912 N N . ALA B 1 119 ? 4.077 17.647 -11.025 1 92.61 119 ALA B N 1
ATOM 2913 C CA . ALA B 1 119 ? 3.277 18.397 -10.06 1 92.61 119 ALA B CA 1
ATOM 2914 C C . ALA B 1 119 ? 3.907 19.754 -9.763 1 92.61 119 ALA B C 1
ATOM 2916 O O . ALA B 1 119 ? 3.205 20.764 -9.671 1 92.61 119 ALA B O 1
ATOM 2917 N N . ARG B 1 120 ? 5.185 19.731 -9.665 1 89.92 120 ARG B N 1
ATOM 2918 C CA . ARG B 1 120 ? 5.913 20.966 -9.394 1 89.92 120 ARG B CA 1
ATOM 2919 C C . ARG B 1 120 ? 5.935 21.869 -10.623 1 89.92 120 ARG B C 1
ATOM 2921 O O . ARG B 1 120 ? 5.669 23.069 -10.523 1 89.92 120 ARG B O 1
ATOM 2928 N N . LYS B 1 121 ? 6.184 21.338 -11.719 1 93.77 121 LYS B N 1
ATOM 2929 C CA . LYS B 1 121 ? 6.309 22.096 -12.96 1 93.77 121 LYS B CA 1
ATOM 2930 C C . LYS B 1 121 ? 4.974 22.717 -13.362 1 93.77 121 LYS B C 1
ATOM 2932 O O . LYS B 1 121 ? 4.932 23.845 -13.856 1 93.77 121 LYS B O 1
ATOM 2937 N N . LEU B 1 122 ? 3.916 21.972 -13.108 1 94.58 122 LEU B N 1
ATOM 2938 C CA . LEU B 1 122 ? 2.603 22.424 -13.557 1 94.58 122 LEU B CA 1
ATOM 2939 C C . LEU B 1 122 ? 1.899 23.219 -12.463 1 94.58 122 LEU B C 1
ATOM 2941 O O . LEU B 1 122 ? 0.779 23.696 -12.66 1 94.58 122 LEU B O 1
ATOM 2945 N N . GLY B 1 123 ? 2.466 23.298 -11.275 1 92.4 123 GLY B N 1
ATOM 2946 C CA . GLY B 1 123 ? 1.936 24.1 -10.183 1 92.4 123 GLY B CA 1
ATOM 2947 C C . GLY B 1 123 ? 0.684 23.51 -9.563 1 92.4 123 GLY B C 1
ATOM 2948 O O . GLY B 1 123 ? -0.244 24.241 -9.211 1 92.4 123 GLY B O 1
ATOM 2949 N N . VAL B 1 124 ? 0.594 22.246 -9.508 1 92.56 124 VAL B N 1
ATOM 2950 C CA . VAL B 1 124 ? -0.628 21.638 -8.993 1 92.56 124 VAL B CA 1
ATOM 2951 C C . VAL B 1 124 ? -0.298 20.751 -7.794 1 92.56 124 VAL B C 1
ATOM 2953 O O . VAL B 1 124 ? -1.023 19.797 -7.502 1 92.56 124 VAL B O 1
ATOM 2956 N N . ALA B 1 125 ? 0.817 21.02 -7.197 1 90.97 125 ALA B N 1
ATOM 2957 C CA . ALA B 1 125 ? 1.121 20.32 -5.952 1 90.97 125 ALA B CA 1
ATOM 2958 C C . ALA B 1 125 ? 0.028 20.55 -4.912 1 90.97 125 ALA B C 1
ATOM 2960 O O . ALA B 1 125 ? -0.477 21.666 -4.77 1 90.97 125 ALA B O 1
ATOM 2961 N N . SER B 1 126 ? -0.44 19.498 -4.257 1 91.16 126 SER B N 1
ATOM 2962 C CA . SER B 1 126 ? -1.551 19.572 -3.314 1 91.16 126 SER B CA 1
ATOM 2963 C C . SER B 1 126 ? -1.392 18.553 -2.191 1 91.16 126 SER B C 1
ATOM 2965 O O . SER B 1 126 ? -0.659 17.572 -2.335 1 91.16 126 SER B O 1
ATOM 2967 N N . PRO B 1 127 ? -2.039 18.748 -1.105 1 90.16 127 PRO B N 1
ATOM 2968 C CA . PRO B 1 127 ? -2.03 17.749 -0.034 1 90.16 127 PRO B CA 1
ATOM 2969 C C . PRO B 1 127 ? -2.595 16.402 -0.479 1 90.16 127 PRO B C 1
ATOM 2971 O O . PRO B 1 127 ? -2.086 15.352 -0.078 1 90.16 127 PRO B O 1
ATOM 2974 N N . PHE B 1 128 ? -3.635 16.442 -1.286 1 92.84 128 PHE B N 1
ATOM 2975 C CA . PHE B 1 128 ? -4.199 15.206 -1.816 1 92.84 128 PHE B CA 1
ATOM 2976 C C . PHE B 1 128 ? -3.164 14.449 -2.64 1 92.84 128 PHE B C 1
ATOM 2978 O O . PHE B 1 128 ? -2.998 13.238 -2.476 1 92.84 128 PHE B O 1
ATOM 2985 N N . GLY B 1 129 ? -2.515 15.196 -3.512 1 94.08 129 GLY B N 1
ATOM 2986 C CA . GLY B 1 129 ? -1.485 14.589 -4.341 1 94.08 129 GLY B CA 1
ATOM 2987 C C . GLY B 1 129 ? -0.357 13.974 -3.536 1 94.08 129 GLY B C 1
ATOM 2988 O O . GLY B 1 129 ? 0.18 12.928 -3.907 1 94.08 129 GLY B O 1
ATOM 2989 N N . ALA B 1 130 ? -0.009 14.594 -2.457 1 92.78 130 ALA B N 1
ATOM 2990 C CA . ALA B 1 130 ? 1.047 14.079 -1.589 1 92.78 130 ALA B CA 1
ATOM 2991 C C . ALA B 1 130 ? 0.632 12.759 -0.945 1 92.78 130 ALA B C 1
ATOM 2993 O O . ALA B 1 130 ? 1.437 11.831 -0.844 1 92.78 130 ALA B O 1
ATOM 2994 N N . GLN B 1 131 ? -0.62 12.705 -0.544 1 94.51 131 GLN B N 1
ATOM 2995 C CA . GLN B 1 131 ? -1.135 11.466 0.029 1 94.51 131 GLN B CA 1
ATOM 2996 C C . GLN B 1 131 ? -1.179 10.354 -1.015 1 94.51 131 GLN B C 1
ATOM 2998 O O . GLN B 1 131 ? -0.771 9.223 -0.742 1 94.51 131 GLN B O 1
ATOM 3003 N N . MET B 1 132 ? -1.623 10.721 -2.191 1 96.48 132 MET B N 1
ATOM 3004 C CA . MET B 1 132 ? -1.692 9.754 -3.283 1 96.48 132 MET B CA 1
ATOM 3005 C C . MET B 1 132 ? -0.31 9.195 -3.604 1 96.48 132 MET B C 1
ATOM 3007 O O . MET B 1 132 ? -0.157 7.992 -3.822 1 96.48 132 MET B O 1
ATOM 3011 N N . ASP B 1 133 ? 0.598 10.093 -3.625 1 95.74 133 ASP B N 1
ATOM 3012 C CA . ASP B 1 133 ? 1.973 9.711 -3.931 1 95.74 133 ASP B CA 1
ATOM 3013 C C . ASP B 1 133 ? 2.517 8.736 -2.889 1 95.74 133 ASP B C 1
ATOM 3015 O O . ASP B 1 133 ? 3.114 7.716 -3.238 1 95.74 133 ASP B O 1
ATOM 3019 N N . SER B 1 134 ? 2.296 9.033 -1.642 1 96.12 134 SER B N 1
ATOM 3020 C CA . SER B 1 134 ? 2.768 8.187 -0.551 1 96.12 134 SER B CA 1
ATOM 3021 C C . SER B 1 134 ? 2.133 6.801 -0.612 1 96.12 134 SER B C 1
ATOM 3023 O O . SER B 1 134 ? 2.813 5.792 -0.418 1 96.12 134 SER B O 1
ATOM 3025 N N . LEU B 1 135 ? 0.87 6.683 -0.874 1 97.71 135 LEU B N 1
ATOM 3026 C CA . LEU B 1 135 ? 0.151 5.416 -0.956 1 97.71 135 LEU B CA 1
ATOM 3027 C C . LEU B 1 135 ? 0.633 4.593 -2.145 1 97.71 135 LEU B C 1
ATOM 3029 O O . LEU B 1 135 ? 0.807 3.377 -2.035 1 97.71 135 LEU B O 1
ATOM 3033 N N . ALA B 1 136 ? 0.827 5.28 -3.247 1 97.92 136 ALA B N 1
ATOM 3034 C CA . ALA B 1 136 ? 1.339 4.602 -4.434 1 97.92 136 ALA B CA 1
ATOM 3035 C C . ALA B 1 136 ? 2.745 4.059 -4.193 1 97.92 136 ALA B C 1
ATOM 3037 O O . ALA B 1 136 ? 3.069 2.947 -4.615 1 97.92 136 ALA B O 1
ATOM 3038 N N . ASP B 1 137 ? 3.552 4.881 -3.553 1 96.96 137 ASP B N 1
ATOM 3039 C CA . ASP B 1 137 ? 4.906 4.447 -3.222 1 96.96 137 ASP B CA 1
ATOM 3040 C C . ASP B 1 137 ? 4.883 3.186 -2.361 1 96.96 137 ASP B C 1
ATOM 3042 O O . ASP B 1 137 ? 5.672 2.264 -2.58 1 96.96 137 ASP B O 1
ATOM 3046 N N . MET B 1 138 ? 4.037 3.163 -1.396 1 97.96 138 MET B N 1
ATOM 3047 C CA . MET B 1 138 ? 3.934 1.988 -0.535 1 97.96 138 MET B CA 1
ATOM 3048 C C . MET B 1 138 ? 3.53 0.757 -1.341 1 97.96 138 MET B C 1
ATOM 3050 O O . MET B 1 138 ? 4.055 -0.335 -1.119 1 97.96 138 MET B O 1
ATOM 3054 N N . CYS B 1 139 ? 2.652 0.889 -2.274 1 98.09 139 CYS B N 1
ATOM 3055 C CA . CYS B 1 139 ? 2.178 -0.212 -3.105 1 98.09 139 CYS B CA 1
ATOM 3056 C C . CYS B 1 139 ? 3.29 -0.73 -4.009 1 98.09 139 CYS B C 1
ATOM 3058 O O . CYS B 1 139 ? 3.569 -1.931 -4.032 1 98.09 139 CYS B O 1
ATOM 3060 N N . SER B 1 140 ? 3.917 0.185 -4.722 1 98.23 140 SER B N 1
ATOM 3061 C CA . SER B 1 140 ? 4.879 -0.194 -5.752 1 98.23 140 SER B CA 1
ATOM 3062 C C . SER B 1 140 ? 6.213 -0.606 -5.138 1 98.23 140 SER B C 1
ATOM 3064 O O . SER B 1 140 ? 6.798 -1.617 -5.53 1 98.23 140 SER B O 1
ATOM 3066 N N . PHE B 1 141 ? 6.625 0.151 -4.138 1 97.53 141 PHE B N 1
ATOM 3067 C CA . PHE B 1 141 ? 7.985 -0.035 -3.646 1 97.53 141 PHE B CA 1
ATOM 3068 C C . PHE B 1 141 ? 7.981 -0.753 -2.302 1 97.53 141 PHE B C 1
ATOM 3070 O O . PHE B 1 141 ? 8.919 -1.487 -1.982 1 97.53 141 PHE B O 1
ATOM 3077 N N . GLY B 1 142 ? 6.981 -0.592 -1.554 1 97.6 142 GLY B N 1
ATOM 3078 C CA . GLY B 1 142 ? 6.903 -1.213 -0.242 1 97.6 142 GLY B CA 1
ATOM 3079 C C . GLY B 1 142 ? 6.335 -2.619 -0.281 1 97.6 142 GLY B C 1
ATOM 3080 O O . GLY B 1 142 ? 6.634 -3.44 0.589 1 97.6 142 GLY B O 1
ATOM 3081 N N . LEU B 1 143 ? 5.535 -2.891 -1.282 1 98.5 143 LEU B N 1
ATOM 3082 C CA . LEU B 1 143 ? 4.881 -4.195 -1.313 1 98.5 143 LEU B CA 1
ATOM 3083 C C . LEU B 1 143 ? 5.23 -4.946 -2.594 1 98.5 143 LEU B C 1
ATOM 3085 O O . LEU B 1 143 ? 5.712 -6.08 -2.541 1 98.5 143 LEU B O 1
ATOM 3089 N N . ALA B 1 144 ? 5.008 -4.336 -3.755 1 98.75 144 ALA B N 1
ATOM 3090 C CA . ALA B 1 144 ? 5.246 -5.024 -5.021 1 98.75 144 ALA B CA 1
ATOM 3091 C C . ALA B 1 144 ? 6.707 -5.446 -5.149 1 98.75 144 ALA B C 1
ATOM 3093 O O . ALA B 1 144 ? 7.002 -6.555 -5.603 1 98.75 144 ALA B O 1
ATOM 3094 N N . ALA B 1 145 ? 7.629 -4.565 -4.781 1 98.45 145 ALA B N 1
ATOM 3095 C CA . ALA B 1 145 ? 9.052 -4.866 -4.913 1 98.45 145 ALA B CA 1
ATOM 3096 C C . ALA B 1 145 ? 9.431 -6.097 -4.095 1 98.45 145 ALA B C 1
ATOM 3098 O O . ALA B 1 145 ? 9.993 -7.057 -4.628 1 98.45 145 ALA B O 1
ATOM 3099 N N . PRO B 1 146 ? 9.092 -6.141 -2.83 1 98.54 146 PRO B N 1
ATOM 3100 C CA . PRO B 1 146 ? 9.461 -7.351 -2.09 1 98.54 146 PRO B CA 1
ATOM 3101 C C . PRO B 1 146 ? 8.72 -8.592 -2.58 1 98.54 146 PRO B C 1
ATOM 3103 O O . PRO B 1 146 ? 9.25 -9.703 -2.503 1 98.54 146 PRO B O 1
ATOM 3106 N N . VAL B 1 147 ? 7.541 -8.525 -3.117 1 98.75 147 VAL B N 1
ATOM 3107 C CA . VAL B 1 147 ? 6.824 -9.675 -3.658 1 98.75 147 VAL B CA 1
ATOM 3108 C C . VAL B 1 147 ? 7.576 -10.234 -4.864 1 98.75 147 VAL B C 1
ATOM 3110 O O . VAL B 1 147 ? 7.721 -11.45 -5.004 1 98.75 147 VAL B O 1
ATOM 3113 N N . VAL B 1 148 ? 8.054 -9.335 -5.734 1 98.49 148 VAL B N 1
ATOM 3114 C CA . VAL B 1 148 ? 8.8 -9.758 -6.914 1 98.49 148 VAL B CA 1
ATOM 3115 C C . VAL B 1 148 ? 10.114 -10.41 -6.489 1 98.49 148 VAL B C 1
ATOM 3117 O O . VAL B 1 148 ? 10.521 -11.427 -7.056 1 98.49 148 VAL B O 1
ATOM 3120 N N . VAL B 1 149 ? 10.75 -9.836 -5.492 1 97.77 149 VAL B N 1
ATOM 3121 C CA . VAL B 1 149 ? 11.983 -10.407 -4.96 1 97.77 149 VAL B CA 1
ATOM 3122 C C . VAL B 1 149 ? 11.703 -11.792 -4.38 1 97.77 149 VAL B C 1
ATOM 3124 O O . VAL B 1 149 ? 12.469 -12.732 -4.606 1 97.77 149 VAL B O 1
ATOM 3127 N N . TYR B 1 150 ? 10.631 -11.916 -3.62 1 98.23 150 TYR B N 1
ATOM 3128 C CA . TYR B 1 150 ? 10.222 -13.199 -3.059 1 98.23 150 TYR B CA 1
ATOM 3129 C C . TYR B 1 150 ? 10.062 -14.247 -4.154 1 98.23 150 TYR B C 1
ATOM 3131 O O . TYR B 1 150 ? 10.554 -15.37 -4.024 1 98.23 150 TYR B O 1
ATOM 3139 N N . ALA B 1 151 ? 9.364 -13.876 -5.229 1 97.54 151 ALA B N 1
ATOM 3140 C CA . ALA B 1 151 ? 9.149 -14.792 -6.347 1 97.54 151 ALA B CA 1
ATOM 3141 C C . ALA B 1 151 ? 10.477 -15.249 -6.944 1 97.54 151 ALA B C 1
ATOM 3143 O O . ALA B 1 151 ? 10.638 -16.421 -7.292 1 97.54 151 ALA B O 1
ATOM 3144 N N . SER B 1 152 ? 11.421 -14.312 -7.058 1 96.12 152 SER B N 1
ATOM 3145 C CA . SER B 1 152 ? 12.728 -14.635 -7.622 1 96.12 152 SER B CA 1
ATOM 3146 C C . SER B 1 152 ? 13.521 -15.547 -6.692 1 96.12 152 SER B C 1
ATOM 3148 O O . SER B 1 152 ? 14.11 -16.535 -7.136 1 96.12 152 SER B O 1
ATOM 3150 N N . LEU B 1 153 ? 13.488 -15.281 -5.376 1 95.71 153 LEU B N 1
ATOM 3151 C CA . LEU B 1 153 ? 14.264 -16.025 -4.39 1 95.71 153 LEU B CA 1
ATOM 3152 C C . LEU B 1 153 ? 13.74 -17.45 -4.249 1 95.71 153 LEU B C 1
ATOM 3154 O O . LEU B 1 153 ? 14.517 -18.384 -4.04 1 95.71 153 LEU B O 1
ATOM 3158 N N . THR B 1 154 ? 12.453 -17.618 -4.32 1 93.37 154 THR B N 1
ATOM 3159 C CA . THR B 1 154 ? 11.863 -18.932 -4.095 1 93.37 154 THR B CA 1
ATOM 3160 C C . THR B 1 154 ? 12.098 -19.843 -5.297 1 93.37 154 THR B C 1
ATOM 3162 O O . THR B 1 154 ? 11.944 -21.062 -5.198 1 93.37 154 THR B O 1
ATOM 3165 N N . GLN B 1 155 ? 12.494 -19.216 -6.387 1 90.88 155 GLN B N 1
ATOM 3166 C CA . GLN B 1 155 ? 12.911 -20.011 -7.537 1 90.88 155 GLN B CA 1
ATOM 3167 C C . GLN B 1 155 ? 14.35 -20.493 -7.38 1 90.88 155 GLN B C 1
ATOM 3169 O O . GLN B 1 155 ? 14.768 -21.444 -8.045 1 90.88 155 GLN B O 1
ATOM 3174 N N . GLU B 1 156 ? 15.29 -19.79 -6.515 1 84.91 156 GLU B N 1
ATOM 3175 C CA . GLU B 1 156 ? 16.71 -20.074 -6.334 1 84.91 156 GLU B CA 1
ATOM 3176 C C . GLU B 1 156 ? 16.949 -20.916 -5.083 1 84.91 156 GLU B C 1
ATOM 3178 O O . GLU B 1 156 ? 18.04 -20.89 -4.51 1 84.91 156 GLU B O 1
ATOM 3183 N N . ALA B 1 157 ? 16.151 -21.752 -4.567 1 84.01 157 ALA B N 1
ATOM 3184 C CA . ALA B 1 157 ? 16.286 -22.706 -3.47 1 84.01 157 ALA B CA 1
ATOM 3185 C C . ALA B 1 157 ? 16.416 -21.987 -2.13 1 84.01 157 ALA B C 1
ATOM 3187 O O . ALA B 1 157 ? 17.07 -22.487 -1.211 1 84.01 157 ALA B O 1
ATOM 3188 N N . VAL B 1 158 ? 16.125 -20.778 -2.017 1 92.05 158 VAL B N 1
ATOM 3189 C CA . VAL B 1 158 ? 16.016 -20.103 -0.728 1 92.05 158 VAL B CA 1
ATOM 3190 C C . VAL B 1 158 ? 14.76 -20.579 -0 1 92.05 158 VAL B C 1
ATOM 3192 O O . VAL B 1 158 ? 13.681 -20.649 -0.593 1 92.05 158 VAL B O 1
ATOM 3195 N N . PRO B 1 159 ? 14.992 -20.957 1.332 1 94.87 159 PRO B N 1
ATOM 3196 C CA . PRO B 1 159 ? 13.801 -21.378 2.073 1 94.87 159 PRO B CA 1
ATOM 3197 C C . PRO B 1 159 ? 12.702 -20.319 2.075 1 94.87 159 PRO B C 1
ATOM 3199 O O . PRO B 1 159 ? 12.976 -19.139 2.306 1 94.87 159 PRO B O 1
ATOM 3202 N N . GLN B 1 160 ? 11.496 -20.728 1.81 1 95.77 160 GLN B N 1
ATOM 3203 C CA . GLN B 1 160 ? 10.355 -19.835 1.634 1 95.77 160 GLN B CA 1
ATOM 3204 C C . GLN B 1 160 ? 10.139 -18.969 2.871 1 95.77 160 GLN B C 1
ATOM 3206 O O . GLN B 1 160 ? 9.945 -17.757 2.761 1 95.77 160 GLN B O 1
ATOM 3211 N N . PRO B 1 161 ? 10.21 -19.53 4.113 1 96.26 161 PRO B N 1
ATOM 3212 C CA . PRO B 1 161 ? 9.977 -18.694 5.292 1 96.26 161 PRO B CA 1
ATOM 3213 C C . PRO B 1 161 ? 11.026 -17.596 5.455 1 96.26 161 PRO B C 1
ATOM 3215 O O . PRO B 1 161 ? 10.705 -16.492 5.902 1 96.26 161 PRO B O 1
ATOM 3218 N N . ALA B 1 162 ? 12.281 -17.901 5.144 1 96.89 162 ALA B N 1
ATOM 3219 C CA . ALA B 1 162 ? 13.343 -16.903 5.24 1 96.89 162 ALA B CA 1
ATOM 3220 C C . ALA B 1 162 ? 13.129 -15.776 4.233 1 96.89 162 ALA B C 1
ATOM 3222 O O . ALA B 1 162 ? 13.292 -14.6 4.565 1 96.89 162 ALA B O 1
ATOM 3223 N N . ALA B 1 163 ? 12.782 -16.174 3.058 1 97.5 163 ALA B N 1
ATOM 3224 C CA . ALA B 1 163 ? 12.496 -15.181 2.026 1 97.5 163 ALA B CA 1
ATOM 3225 C C . ALA B 1 163 ? 11.312 -14.303 2.423 1 97.5 163 ALA B C 1
ATOM 3227 O O . ALA B 1 163 ? 11.353 -13.082 2.254 1 97.5 163 ALA B O 1
ATOM 3228 N N . ALA B 1 164 ? 10.284 -14.932 2.949 1 97.75 164 ALA B N 1
ATOM 3229 C CA . ALA B 1 164 ? 9.087 -14.209 3.37 1 97.75 164 ALA B CA 1
ATOM 3230 C C . ALA B 1 164 ? 9.412 -13.208 4.475 1 97.75 164 ALA B C 1
ATOM 3232 O O . ALA B 1 164 ? 8.924 -12.075 4.457 1 97.75 164 ALA B O 1
ATOM 3233 N N . LEU B 1 165 ? 10.215 -13.629 5.377 1 97.13 165 LEU B N 1
ATOM 3234 C CA . LEU B 1 165 ? 10.581 -12.769 6.497 1 97.13 165 LEU B CA 1
ATOM 3235 C C . LEU B 1 165 ? 11.389 -11.567 6.018 1 97.13 165 LEU B C 1
ATOM 3237 O O . LEU B 1 165 ? 11.157 -10.441 6.463 1 97.13 165 LEU B O 1
ATOM 3241 N N . ALA B 1 166 ? 12.347 -11.802 5.172 1 97.26 166 ALA B N 1
ATOM 3242 C CA . ALA B 1 166 ? 13.16 -10.713 4.636 1 97.26 166 ALA B CA 1
ATOM 3243 C C . ALA B 1 166 ? 12.3 -9.716 3.864 1 97.26 166 ALA B C 1
ATOM 3245 O O . ALA B 1 166 ? 12.491 -8.503 3.98 1 97.26 166 ALA B O 1
ATOM 3246 N N . CYS B 1 167 ? 11.38 -10.226 3.116 1 97.94 167 CYS B N 1
ATOM 3247 C CA . CYS B 1 167 ? 10.502 -9.371 2.324 1 97.94 167 CYS B CA 1
ATOM 3248 C C . CYS B 1 167 ? 9.532 -8.608 3.218 1 97.94 167 CYS B C 1
ATOM 3250 O O . CYS B 1 167 ? 9.204 -7.453 2.941 1 97.94 167 CYS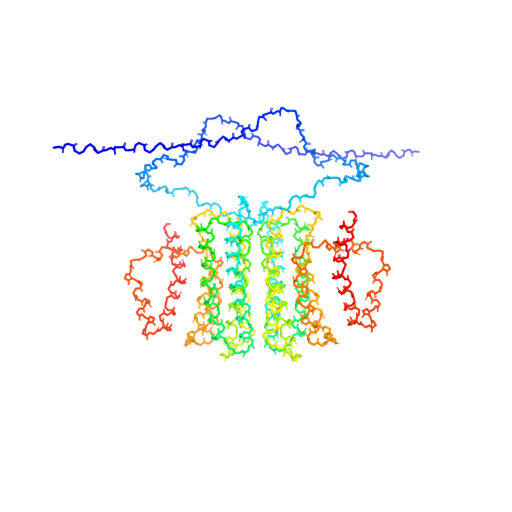 B O 1
ATOM 3252 N N . ALA B 1 168 ? 9.09 -9.248 4.285 1 97.91 168 ALA B N 1
ATOM 3253 C CA . ALA B 1 168 ? 8.252 -8.564 5.267 1 97.91 168 ALA B CA 1
ATOM 3254 C C . ALA B 1 168 ? 9.014 -7.424 5.937 1 97.91 168 ALA B C 1
ATOM 3256 O O . ALA B 1 168 ? 8.436 -6.377 6.24 1 97.91 168 ALA B O 1
ATOM 3257 N N . LEU B 1 169 ? 10.274 -7.645 6.167 1 97.21 169 LEU B N 1
ATOM 3258 C CA . LEU B 1 169 ? 11.121 -6.602 6.735 1 97.21 169 LEU B CA 1
ATOM 3259 C C . LEU B 1 169 ? 11.203 -5.399 5.801 1 97.21 169 LEU B C 1
ATOM 3261 O O . LEU B 1 169 ? 11.123 -4.253 6.249 1 97.21 169 LEU B O 1
ATOM 3265 N N . VAL B 1 170 ? 11.345 -5.652 4.548 1 97.66 170 VAL B N 1
ATOM 3266 C CA . VAL B 1 170 ? 11.398 -4.577 3.563 1 97.66 170 VAL B CA 1
ATOM 3267 C C . VAL B 1 170 ? 10.093 -3.785 3.592 1 97.66 170 VAL B C 1
ATOM 3269 O O . VAL B 1 170 ? 10.109 -2.552 3.64 1 97.66 170 VAL B O 1
ATOM 3272 N N . ALA B 1 171 ? 8.969 -4.48 3.614 1 98.41 171 ALA B N 1
ATOM 3273 C CA . ALA B 1 171 ? 7.661 -3.829 3.621 1 98.41 171 ALA B CA 1
ATOM 3274 C C . ALA B 1 171 ? 7.475 -2.986 4.88 1 98.41 171 ALA B C 1
ATOM 3276 O O . ALA B 1 171 ? 7.02 -1.842 4.807 1 98.41 171 ALA B O 1
ATOM 3277 N N . GLY B 1 172 ? 7.817 -3.571 6.002 1 97.68 172 GLY B N 1
ATOM 3278 C CA . GLY B 1 172 ? 7.691 -2.849 7.258 1 97.68 172 GLY B CA 1
ATOM 3279 C C . GLY B 1 172 ? 8.572 -1.616 7.328 1 97.68 172 GLY B C 1
ATOM 3280 O O . GLY B 1 172 ? 8.12 -0.547 7.744 1 97.68 172 GLY B O 1
ATOM 3281 N N . CYS B 1 173 ? 9.809 -1.714 6.939 1 96.09 173 CYS B N 1
ATOM 3282 C CA . CYS B 1 173 ? 10.745 -0.596 6.979 1 96.09 173 CYS B CA 1
ATOM 3283 C C . CYS B 1 173 ? 10.339 0.491 5.991 1 96.09 173 CYS B C 1
ATOM 3285 O O . CYS B 1 173 ? 10.531 1.679 6.255 1 96.09 173 CYS B O 1
ATOM 3287 N N . ALA B 1 174 ? 9.836 0.055 4.876 1 96.86 174 ALA B N 1
ATOM 3288 C CA . ALA B 1 174 ? 9.33 1.031 3.913 1 96.86 174 ALA B CA 1
ATOM 3289 C C . ALA B 1 174 ? 8.178 1.839 4.505 1 96.86 174 ALA B C 1
ATOM 3291 O O . ALA B 1 174 ? 8.12 3.06 4.342 1 96.86 174 ALA B O 1
ATOM 3292 N N . ALA B 1 175 ? 7.251 1.139 5.187 1 97.24 175 ALA B N 1
ATOM 3293 C CA . ALA B 1 175 ? 6.12 1.819 5.813 1 97.24 175 ALA B CA 1
ATOM 3294 C C . ALA B 1 175 ? 6.594 2.819 6.863 1 97.24 175 ALA B C 1
ATOM 3296 O O . ALA B 1 175 ? 6.107 3.951 6.916 1 97.24 175 ALA B O 1
ATOM 3297 N N . ILE B 1 176 ? 7.508 2.421 7.647 1 94.88 176 ILE B N 1
ATOM 3298 C CA . ILE B 1 176 ? 8.038 3.28 8.7 1 94.88 176 ILE B CA 1
ATOM 3299 C C . ILE B 1 176 ? 8.716 4.499 8.078 1 94.88 176 ILE B C 1
ATOM 3301 O O . ILE B 1 176 ? 8.486 5.632 8.509 1 94.88 176 ILE B O 1
ATOM 3305 N N . ARG B 1 177 ? 9.486 4.284 7.092 1 92.53 177 ARG B N 1
ATOM 3306 C CA . ARG B 1 177 ? 10.199 5.376 6.437 1 92.53 177 ARG B CA 1
ATOM 3307 C C . ARG B 1 177 ? 9.224 6.368 5.81 1 92.53 177 ARG B C 1
ATOM 3309 O O . ARG B 1 177 ? 9.384 7.581 5.959 1 92.53 177 ARG B O 1
ATOM 3316 N N . LEU B 1 178 ? 8.302 5.892 5.091 1 93.95 178 LEU B N 1
ATOM 3317 C CA . LEU B 1 178 ? 7.332 6.754 4.425 1 93.95 178 LEU B CA 1
ATOM 3318 C C . LEU B 1 178 ? 6.504 7.529 5.444 1 93.95 178 LEU B C 1
ATOM 3320 O O . LEU B 1 178 ? 6.217 8.712 5.246 1 93.95 178 LEU B O 1
ATOM 3324 N N . ALA B 1 179 ? 6.093 6.84 6.506 1 93.92 179 ALA B N 1
ATOM 3325 C CA . ALA B 1 179 ? 5.326 7.51 7.552 1 93.92 179 ALA B CA 1
ATOM 3326 C C . ALA B 1 179 ? 6.127 8.649 8.176 1 93.92 179 ALA B C 1
ATOM 3328 O O . ALA B 1 179 ? 5.596 9.739 8.4 1 93.92 179 ALA B O 1
ATOM 3329 N N . ARG B 1 180 ? 7.402 8.416 8.449 1 89.78 180 ARG B N 1
ATOM 3330 C CA . ARG B 1 180 ? 8.279 9.443 9.004 1 89.78 180 ARG B CA 1
ATOM 3331 C C . ARG B 1 180 ? 8.43 10.614 8.039 1 89.78 180 ARG B C 1
ATOM 3333 O O . ARG B 1 180 ? 8.404 11.774 8.454 1 89.78 180 ARG B O 1
ATOM 3340 N N . PHE B 1 181 ? 8.555 10.321 6.85 1 86.34 181 PHE B N 1
ATOM 3341 C CA . PHE B 1 181 ? 8.714 11.342 5.821 1 86.34 181 PHE B CA 1
ATOM 3342 C C . PHE B 1 181 ? 7.471 12.219 5.732 1 86.34 181 PHE B C 1
ATOM 3344 O O . PHE B 1 181 ? 7.573 13.432 5.54 1 86.34 181 PHE B O 1
ATOM 3351 N N . ASN B 1 182 ? 6.355 11.617 5.88 1 88.25 182 ASN B N 1
ATOM 3352 C CA . ASN B 1 182 ? 5.09 12.329 5.736 1 88.25 182 ASN B CA 1
ATOM 3353 C C . ASN B 1 182 ? 4.85 13.286 6.901 1 88.25 182 ASN B C 1
ATOM 3355 O O . ASN B 1 182 ? 4.114 14.265 6.764 1 88.25 182 ASN B O 1
ATOM 3359 N N . VAL B 1 183 ? 5.375 12.99 8.053 1 86.76 183 VAL B N 1
ATOM 3360 C CA . VAL B 1 183 ? 5.082 13.821 9.216 1 86.76 183 VAL B CA 1
ATOM 3361 C C . VAL B 1 183 ? 6.215 14.821 9.435 1 86.76 183 VAL B C 1
ATOM 3363 O O . VAL B 1 183 ? 6.061 15.788 10.184 1 86.76 183 VAL B O 1
ATOM 3366 N N . SER B 1 184 ? 7.325 14.588 8.886 1 77.84 184 SER B N 1
ATOM 3367 C CA . SER B 1 184 ? 8.463 15.482 9.072 1 77.84 184 SER B CA 1
ATOM 3368 C C . SER B 1 184 ? 8.294 16.767 8.269 1 77.84 184 SER B C 1
ATOM 3370 O O . SER B 1 184 ? 7.807 16.738 7.137 1 77.84 184 SER B O 1
ATOM 3372 N N . PRO B 1 185 ? 8.553 17.811 9.043 1 61.41 185 PRO B N 1
ATOM 3373 C CA . PRO B 1 185 ? 8.514 19.06 8.278 1 61.41 185 PRO B CA 1
ATOM 3374 C C . PRO B 1 185 ? 9.438 19.035 7.062 1 61.41 185 PRO B C 1
ATOM 3376 O O . PRO B 1 185 ? 10.516 18.437 7.113 1 61.41 185 PRO B O 1
ATOM 3379 N N . LYS B 1 186 ? 8.91 19.046 5.922 1 55.93 186 LYS B N 1
ATOM 3380 C CA . LYS B 1 186 ? 9.69 19.022 4.688 1 55.93 186 LYS B CA 1
ATOM 3381 C C . LYS B 1 186 ? 10.818 20.048 4.73 1 55.93 186 LYS B C 1
ATOM 3383 O O . LYS B 1 186 ? 11.398 20.384 3.695 1 55.93 186 LYS B O 1
ATOM 3388 N N . ASP B 1 187 ? 11.356 20.42 5.9 1 48.85 187 ASP B N 1
ATOM 3389 C CA . ASP B 1 187 ? 12.497 21.33 5.887 1 48.85 187 ASP B CA 1
ATOM 3390 C C . ASP B 1 187 ? 13.732 20.655 5.294 1 48.85 187 ASP B C 1
ATOM 3392 O O . ASP B 1 187 ? 13.839 19.427 5.303 1 48.85 187 ASP B O 1
ATOM 3396 N N . GLY B 1 188 ? 14.359 20.922 4.237 1 43.12 188 GLY B N 1
ATOM 3397 C CA . GLY B 1 188 ? 15.419 20.568 3.307 1 43.12 188 GLY B CA 1
ATOM 3398 C C . GLY B 1 188 ? 16.417 19.584 3.886 1 43.12 188 GLY B C 1
ATOM 3399 O O . GLY B 1 188 ? 17.369 19.187 3.211 1 43.12 188 GLY B O 1
ATOM 3400 N N . ARG B 1 189 ? 17.031 19.841 5.003 1 38.5 189 ARG B N 1
ATOM 3401 C CA . ARG B 1 189 ? 18.448 19.501 5.088 1 38.5 189 ARG B CA 1
ATOM 3402 C C . ARG B 1 189 ? 18.641 17.999 5.265 1 38.5 189 ARG B C 1
ATOM 3404 O O . ARG B 1 189 ? 19.617 17.43 4.771 1 38.5 189 ARG B O 1
ATOM 3411 N N . PHE B 1 190 ? 18.136 17.233 6.243 1 43.12 190 PHE B N 1
ATOM 3412 C CA . PHE B 1 190 ? 18.697 15.9 6.424 1 43.12 190 PHE B CA 1
ATOM 3413 C C . PHE B 1 190 ? 17.632 14.831 6.208 1 43.12 190 PHE B C 1
ATOM 3415 O O . PHE B 1 190 ? 16.528 14.928 6.748 1 43.12 190 PHE B O 1
ATOM 3422 N N . PHE B 1 191 ? 17.487 14.387 5.042 1 50.2 191 PHE B N 1
ATOM 3423 C CA . PHE B 1 191 ? 16.714 13.159 4.902 1 50.2 191 PHE B CA 1
ATOM 3424 C C . PHE B 1 191 ? 17.408 11.999 5.605 1 50.2 191 PHE B C 1
ATOM 3426 O O . PHE B 1 191 ? 18.58 11.721 5.346 1 50.2 191 PHE B O 1
ATOM 3433 N N . SER B 1 192 ? 17.006 11.493 6.787 1 52.56 192 SER B N 1
ATOM 3434 C CA . SER B 1 192 ? 17.633 10.32 7.385 1 52.56 192 SER B CA 1
ATOM 3435 C C . SER B 1 192 ? 17.08 9.031 6.786 1 52.56 192 SER B C 1
ATOM 3437 O O . SER B 1 192 ? 15.863 8.862 6.679 1 52.56 192 SER B O 1
ATOM 3439 N N . GLY B 1 193 ? 17.855 8.2 5.994 1 60.19 193 GLY B N 1
ATOM 3440 C CA . GLY B 1 193 ? 17.649 6.843 5.514 1 60.19 193 GLY B CA 1
ATOM 3441 C C . GLY B 1 193 ? 17.537 6.755 4.004 1 60.19 193 GLY B C 1
ATOM 3442 O O . GLY B 1 193 ? 17.317 7.766 3.333 1 60.19 193 GLY B O 1
ATOM 3443 N N . VAL B 1 194 ? 17.793 5.625 3.387 1 71.92 194 VAL B N 1
ATOM 3444 C CA . VAL B 1 194 ? 17.688 5.373 1.954 1 71.92 194 VAL B CA 1
ATOM 3445 C C . VAL B 1 194 ? 16.235 5.52 1.508 1 71.92 194 VAL B C 1
ATOM 3447 O O . VAL B 1 194 ? 15.334 4.919 2.098 1 71.92 194 VAL B O 1
ATOM 3450 N N . PRO B 1 195 ? 16.068 6.333 0.547 1 84.75 195 PRO B N 1
ATOM 3451 C CA . PRO B 1 195 ? 14.695 6.451 0.049 1 84.75 195 PRO B CA 1
ATOM 3452 C C . PRO B 1 195 ? 14.12 5.116 -0.418 1 84.75 195 PRO B C 1
ATOM 3454 O O . PRO B 1 195 ? 14.847 4.285 -0.97 1 84.75 195 PRO B O 1
ATOM 3457 N N . THR B 1 196 ? 12.846 4.906 -0.162 1 90.93 196 THR B N 1
ATOM 3458 C CA . THR B 1 196 ? 12.139 3.675 -0.497 1 90.93 196 THR B CA 1
ATOM 3459 C C . THR B 1 196 ? 12.218 3.397 -1.996 1 90.93 196 THR B C 1
ATOM 3461 O O . THR B 1 196 ? 12.404 2.251 -2.411 1 90.93 196 THR B O 1
ATOM 3464 N N . THR B 1 197 ? 12.126 4.429 -2.811 1 91.46 197 THR B N 1
ATOM 3465 C CA . THR B 1 197 ? 12.182 4.294 -4.262 1 91.46 197 THR B CA 1
ATOM 3466 C C . THR B 1 197 ? 13.532 3.734 -4.701 1 91.46 197 THR B C 1
ATOM 3468 O O . THR B 1 197 ? 13.596 2.856 -5.564 1 91.46 197 THR B O 1
ATOM 3471 N N . MET B 1 198 ? 14.59 4.206 -4.14 1 87.54 198 MET B N 1
ATOM 3472 C CA . MET B 1 198 ? 15.934 3.74 -4.468 1 87.54 198 MET B CA 1
ATOM 3473 C C . MET B 1 198 ? 16.123 2.286 -4.047 1 87.54 198 MET B C 1
ATOM 3475 O O . MET B 1 198 ? 16.704 1.491 -4.788 1 87.54 198 MET B O 1
ATOM 3479 N N . ALA B 1 199 ? 15.688 1.973 -2.859 1 91.92 199 ALA B N 1
ATOM 3480 C CA . ALA B 1 199 ? 15.765 0.588 -2.402 1 91.92 199 ALA B CA 1
ATOM 3481 C C . ALA B 1 199 ? 15.026 -0.346 -3.355 1 91.92 199 ALA B C 1
ATOM 3483 O O . ALA B 1 199 ? 15.538 -1.409 -3.714 1 91.92 199 ALA B O 1
ATOM 3484 N N . ALA B 1 200 ? 13.861 0.045 -3.771 1 94.8 200 ALA B N 1
ATOM 3485 C CA . ALA B 1 200 ? 13.069 -0.764 -4.693 1 94.8 200 ALA B CA 1
ATOM 3486 C C . ALA B 1 200 ? 13.762 -0.891 -6.047 1 94.8 200 ALA B C 1
ATOM 3488 O O . ALA B 1 200 ? 13.71 -1.948 -6.681 1 94.8 200 ALA B O 1
ATOM 3489 N N . ALA B 1 201 ? 14.359 0.2 -6.497 1 91.64 201 ALA B N 1
ATOM 3490 C CA . ALA B 1 201 ? 15.087 0.167 -7.763 1 91.64 201 ALA B CA 1
ATOM 3491 C C . ALA B 1 201 ? 16.234 -0.839 -7.71 1 91.64 201 ALA B C 1
ATOM 3493 O O . ALA B 1 201 ? 16.437 -1.608 -8.652 1 91.64 201 ALA B O 1
ATOM 3494 N N . VAL B 1 202 ? 16.972 -0.803 -6.631 1 90.82 202 VAL B N 1
ATOM 3495 C CA . VAL B 1 202 ? 18.08 -1.734 -6.445 1 90.82 202 VAL B CA 1
ATOM 3496 C C . VAL B 1 202 ? 17.558 -3.169 -6.466 1 90.82 202 VAL B C 1
ATOM 3498 O O . VAL B 1 202 ? 18.122 -4.031 -7.144 1 90.82 202 VAL B O 1
ATOM 3501 N N . LEU B 1 203 ? 16.506 -3.439 -5.783 1 94.93 203 LEU B N 1
ATOM 3502 C CA . LEU B 1 203 ? 15.922 -4.774 -5.726 1 94.93 203 LEU B CA 1
ATOM 3503 C C . LEU B 1 203 ? 15.415 -5.205 -7.098 1 94.93 203 LEU B C 1
ATOM 3505 O O . LEU B 1 203 ? 15.653 -6.336 -7.526 1 94.93 203 LEU B O 1
ATOM 3509 N N . ALA B 1 204 ? 14.699 -4.316 -7.763 1 95.12 204 ALA B N 1
ATOM 3510 C CA . ALA B 1 204 ? 14.152 -4.614 -9.085 1 95.12 204 ALA B CA 1
ATOM 3511 C C . ALA B 1 204 ? 15.264 -4.933 -10.079 1 95.12 204 ALA B C 1
ATOM 3513 O O . ALA B 1 204 ? 15.167 -5.897 -10.841 1 95.12 204 ALA B O 1
ATOM 3514 N N . LEU B 1 205 ? 16.292 -4.147 -10.083 1 90.54 205 LEU B N 1
ATOM 3515 C CA . LEU B 1 205 ? 17.397 -4.345 -11.015 1 90.54 205 LEU B CA 1
ATOM 3516 C C . LEU B 1 205 ? 18.145 -5.638 -10.704 1 90.54 205 LEU B C 1
ATOM 3518 O O . LEU B 1 205 ? 18.612 -6.324 -11.616 1 90.54 205 LEU B O 1
ATOM 3522 N N . ALA B 1 206 ? 18.304 -5.927 -9.408 1 91.37 206 ALA B N 1
ATOM 3523 C CA . ALA B 1 206 ? 18.935 -7.187 -9.022 1 91.37 206 ALA B CA 1
ATOM 3524 C C . ALA B 1 206 ? 18.193 -8.378 -9.621 1 91.37 206 ALA B C 1
ATOM 3526 O O . ALA B 1 206 ? 18.816 -9.323 -10.111 1 91.37 206 ALA B O 1
ATOM 3527 N N . VAL B 1 207 ? 16.876 -8.344 -9.609 1 94.33 207 VAL B N 1
ATOM 3528 C CA . VAL B 1 207 ? 16.063 -9.417 -10.173 1 94.33 207 VAL B CA 1
ATOM 3529 C C . VAL B 1 207 ? 16.163 -9.395 -11.696 1 94.33 207 VAL B C 1
ATOM 3531 O O . VAL B 1 207 ? 16.285 -10.445 -12.332 1 94.33 207 VAL B O 1
ATOM 3534 N N . LEU B 1 208 ? 16.13 -8.181 -12.257 1 92.22 208 LEU B N 1
ATOM 3535 C CA . LEU B 1 208 ? 16.117 -8.006 -13.705 1 92.22 208 LEU B CA 1
ATOM 3536 C C . LEU B 1 208 ? 17.395 -8.556 -14.331 1 92.22 208 LEU B C 1
ATOM 3538 O O . LEU B 1 208 ? 17.345 -9.239 -15.356 1 92.22 208 LEU B O 1
ATOM 3542 N N . ILE B 1 209 ? 18.541 -8.311 -13.697 1 88.08 209 ILE B N 1
ATOM 3543 C CA . ILE B 1 209 ? 19.828 -8.688 -14.272 1 88.08 209 ILE B CA 1
ATOM 3544 C C . ILE B 1 209 ? 20.181 -10.114 -13.856 1 88.08 209 ILE B C 1
ATOM 3546 O O . ILE B 1 209 ? 21.187 -10.667 -14.306 1 88.08 209 ILE B O 1
ATOM 3550 N N . ASP B 1 210 ? 19.35 -10.667 -12.969 1 86.92 210 ASP B N 1
ATOM 3551 C CA . ASP B 1 210 ? 19.588 -12.03 -12.503 1 86.92 210 ASP B CA 1
ATOM 3552 C C . ASP B 1 210 ? 20.981 -12.166 -11.892 1 86.92 210 ASP B C 1
ATOM 3554 O O . ASP B 1 210 ? 21.801 -12.951 -12.373 1 86.92 210 ASP B O 1
ATOM 3558 N N . LEU B 1 211 ? 21.123 -11.528 -10.8 1 80.89 211 LEU B N 1
ATOM 3559 C CA . LEU B 1 211 ? 22.414 -11.485 -10.124 1 80.89 211 LEU B CA 1
ATOM 3560 C C . LEU B 1 211 ? 22.945 -12.893 -9.875 1 80.89 211 LEU B C 1
ATOM 3562 O O . LEU B 1 211 ? 22.217 -13.757 -9.381 1 80.89 211 LEU B O 1
ATOM 3566 N N . PRO B 1 212 ? 24.189 -13.087 -10.284 1 81.51 212 PRO B N 1
ATOM 3567 C CA . PRO B 1 212 ? 24.798 -14.408 -10.117 1 81.51 212 PRO B CA 1
ATOM 3568 C C . PRO B 1 212 ? 25.304 -14.65 -8.697 1 81.51 212 PRO B C 1
ATOM 3570 O O . PRO B 1 212 ? 26.5 -14.878 -8.494 1 81.51 212 PRO B O 1
ATOM 3573 N N . LEU B 1 213 ? 24.536 -14.388 -7.726 1 84.89 213 LEU B N 1
ATOM 3574 C CA . LEU B 1 213 ? 24.865 -14.623 -6.324 1 84.89 213 LEU B CA 1
ATOM 3575 C C . LEU B 1 213 ? 23.989 -15.726 -5.738 1 84.89 213 LEU B C 1
ATOM 3577 O O . LEU B 1 213 ? 22.857 -15.928 -6.183 1 84.89 213 LEU B O 1
ATOM 3581 N N . PRO B 1 214 ? 24.717 -16.444 -4.834 1 88.65 214 PRO B N 1
ATOM 3582 C CA . PRO B 1 214 ? 23.885 -17.43 -4.142 1 88.65 214 PRO B CA 1
ATOM 3583 C C . PRO B 1 214 ? 22.641 -16.811 -3.508 1 88.65 214 PRO B C 1
ATOM 3585 O O . PRO B 1 214 ? 22.681 -15.665 -3.053 1 88.65 214 PRO B O 1
ATOM 3588 N N . GLY B 1 215 ? 21.595 -17.531 -3.45 1 90.15 215 GLY B N 1
ATOM 3589 C CA . GLY B 1 215 ? 20.316 -17.075 -2.931 1 90.15 215 GLY B CA 1
ATOM 3590 C C . GLY B 1 215 ? 20.415 -16.479 -1.539 1 90.15 215 GLY B C 1
ATOM 3591 O O . GLY B 1 215 ? 19.775 -15.468 -1.244 1 90.15 215 GLY B O 1
ATOM 3592 N N . MET B 1 216 ? 21.267 -17.093 -0.748 1 91.99 216 MET B N 1
ATOM 3593 C CA . MET B 1 216 ? 21.401 -16.637 0.633 1 91.99 216 MET B CA 1
ATOM 3594 C C . MET B 1 216 ? 22.086 -15.276 0.693 1 91.99 216 MET B C 1
ATOM 3596 O O . MET B 1 216 ? 21.793 -14.468 1.576 1 91.99 216 MET B O 1
ATOM 3600 N N . ALA B 1 217 ? 23.009 -15.03 -0.219 1 90.77 217 ALA B N 1
ATOM 3601 C CA . ALA B 1 217 ? 23.663 -13.727 -0.299 1 90.77 217 ALA B CA 1
ATOM 3602 C C . ALA B 1 217 ? 22.674 -12.641 -0.712 1 90.77 217 ALA B C 1
ATOM 3604 O O . ALA B 1 217 ? 22.698 -11.532 -0.171 1 90.77 217 ALA B O 1
ATOM 3605 N N . VAL B 1 218 ? 21.859 -12.995 -1.641 1 91.5 218 VAL B N 1
ATOM 3606 C CA . VAL B 1 218 ? 20.832 -12.055 -2.075 1 91.5 218 VAL B CA 1
ATOM 3607 C C . VAL B 1 218 ? 19.873 -11.768 -0.923 1 91.5 218 VAL B C 1
ATOM 3609 O O . VAL B 1 218 ? 19.503 -10.615 -0.686 1 91.5 218 VAL B O 1
ATOM 3612 N N . LEU B 1 219 ? 19.528 -12.805 -0.211 1 94.66 219 LEU B N 1
ATOM 3613 C CA . LEU B 1 219 ? 18.653 -12.673 0.948 1 94.66 219 LEU B CA 1
ATOM 3614 C C . LEU B 1 219 ? 19.248 -11.711 1.972 1 94.66 219 LEU B C 1
ATOM 3616 O O . LEU B 1 219 ? 18.544 -10.849 2.503 1 94.66 219 LEU B O 1
ATOM 3620 N N . ALA B 1 220 ? 20.499 -11.873 2.233 1 92.97 220 ALA B N 1
ATOM 3621 C CA . ALA B 1 220 ? 21.193 -10.986 3.163 1 92.97 220 ALA B CA 1
ATOM 3622 C C . ALA B 1 220 ? 21.173 -9.544 2.663 1 92.97 220 ALA B C 1
ATOM 3624 O O . ALA B 1 220 ? 20.994 -8.611 3.448 1 92.97 220 ALA B O 1
ATOM 3625 N N . GLY B 1 221 ? 21.388 -9.379 1.367 1 92.07 221 GLY B N 1
ATOM 3626 C CA . GLY B 1 221 ? 21.33 -8.054 0.771 1 92.07 221 GLY B CA 1
ATOM 3627 C C . GLY B 1 221 ? 19.971 -7.395 0.915 1 92.07 221 GLY B C 1
ATOM 3628 O O . GLY B 1 221 ? 19.883 -6.194 1.178 1 92.07 221 GLY B O 1
ATOM 3629 N N . VAL B 1 222 ? 18.924 -8.179 0.755 1 95.02 222 VAL B N 1
ATOM 3630 C CA . VAL B 1 222 ? 17.559 -7.683 0.897 1 95.02 222 VAL B CA 1
ATOM 3631 C C . VAL B 1 222 ? 17.335 -7.189 2.324 1 95.02 222 VAL B C 1
ATOM 3633 O O . VAL B 1 222 ? 16.809 -6.093 2.533 1 95.02 222 VAL B O 1
ATOM 3636 N N . ALA B 1 223 ? 17.739 -7.955 3.282 1 94.55 223 ALA B N 1
ATOM 3637 C CA . ALA B 1 223 ? 17.594 -7.589 4.688 1 94.55 223 ALA B CA 1
ATOM 3638 C C . ALA B 1 223 ? 18.39 -6.327 5.011 1 94.55 223 ALA B C 1
ATOM 3640 O O . ALA B 1 223 ? 17.898 -5.437 5.709 1 94.55 223 ALA B O 1
ATOM 3641 N N . LEU B 1 224 ? 19.555 -6.237 4.481 1 90.69 224 LEU B N 1
ATOM 3642 C CA . LEU B 1 224 ? 20.413 -5.082 4.723 1 90.69 224 LEU B CA 1
ATOM 3643 C C . LEU B 1 224 ? 19.794 -3.814 4.145 1 90.69 224 LEU B C 1
ATOM 3645 O O . LEU B 1 224 ? 19.84 -2.754 4.773 1 90.69 224 LEU B O 1
ATOM 3649 N N . LEU B 1 225 ? 19.266 -3.955 2.993 1 91.5 225 LEU B N 1
ATOM 3650 C CA . LEU B 1 225 ? 18.619 -2.813 2.357 1 91.5 225 LEU B CA 1
ATOM 3651 C C . LEU B 1 225 ? 17.415 -2.348 3.169 1 91.5 225 LEU B C 1
ATOM 3653 O O . LEU B 1 225 ? 17.159 -1.147 3.275 1 91.5 225 LEU B O 1
ATOM 3657 N N . ALA B 1 226 ? 16.665 -3.297 3.718 1 94.45 226 ALA B N 1
ATOM 3658 C CA . ALA B 1 226 ? 15.524 -2.965 4.568 1 94.45 226 ALA B CA 1
ATOM 3659 C C . ALA B 1 226 ? 15.96 -2.133 5.771 1 94.45 226 ALA B C 1
ATOM 3661 O O . ALA B 1 226 ? 15.377 -1.083 6.051 1 94.45 226 ALA B O 1
ATOM 3662 N N . PHE B 1 227 ? 16.985 -2.487 6.404 1 90.12 227 PHE B N 1
ATOM 3663 C CA . PHE B 1 227 ? 17.461 -1.785 7.59 1 90.12 227 PHE B CA 1
ATOM 3664 C C . PHE B 1 227 ? 18.042 -0.426 7.219 1 90.12 227 PHE B C 1
ATOM 3666 O O . PHE B 1 227 ? 17.93 0.533 7.985 1 90.12 227 PHE B O 1
ATOM 3673 N N . ALA B 1 228 ? 18.632 -0.359 6.045 1 86.71 228 ALA B N 1
ATOM 3674 C CA . ALA B 1 228 ? 19.21 0.901 5.583 1 86.71 228 ALA B CA 1
ATOM 3675 C C . ALA B 1 228 ? 18.132 1.967 5.406 1 86.71 228 ALA B C 1
ATOM 3677 O O . ALA B 1 228 ? 18.399 3.16 5.565 1 86.71 228 ALA B O 1
ATOM 3678 N N . MET B 1 229 ? 16.929 1.606 5.102 1 88.46 229 MET B N 1
ATOM 3679 C CA . MET B 1 229 ? 15.834 2.548 4.888 1 88.46 229 MET B CA 1
ATOM 3680 C C . MET B 1 229 ? 15.455 3.247 6.19 1 88.46 229 MET B C 1
ATOM 3682 O O . MET B 1 229 ? 14.985 4.386 6.174 1 88.46 229 MET B O 1
ATOM 3686 N N . VAL B 1 230 ? 15.62 2.543 7.33 1 87.03 230 VAL B N 1
ATOM 3687 C CA . VAL B 1 230 ? 15.176 3.113 8.598 1 87.03 230 VAL B CA 1
ATOM 3688 C C . VAL B 1 230 ? 16.386 3.573 9.409 1 87.03 230 VAL B C 1
ATOM 3690 O O . VAL B 1 230 ? 16.239 4.057 10.534 1 87.03 230 VAL B O 1
ATOM 3693 N N . SER B 1 231 ? 17.487 3.426 8.889 1 79.32 231 SER B N 1
ATOM 3694 C CA . SER B 1 231 ? 18.693 3.844 9.597 1 79.32 231 SER B CA 1
ATOM 3695 C C . SER B 1 231 ? 18.838 5.362 9.592 1 79.32 231 SER B C 1
ATOM 3697 O O . SER B 1 231 ? 18.254 6.044 8.747 1 79.32 231 SER B O 1
ATOM 3699 N N . SER B 1 232 ? 19.393 5.849 10.635 1 64.52 232 SER B N 1
ATOM 3700 C CA . SER B 1 232 ? 19.64 7.28 10.776 1 64.52 232 SER B CA 1
ATOM 3701 C C . SER B 1 232 ? 20.986 7.671 10.174 1 64.52 232 SER B C 1
ATOM 3703 O O . SER B 1 232 ? 21.479 8.777 10.407 1 64.52 232 SER B O 1
ATOM 3705 N N . PHE B 1 233 ? 21.513 6.721 9.509 1 60.98 233 PHE B N 1
ATOM 3706 C CA . PHE B 1 233 ? 22.797 7.08 8.919 1 60.98 233 PHE B CA 1
ATOM 3707 C C . PHE B 1 233 ? 22.612 8.089 7.792 1 60.98 233 PHE B C 1
ATOM 3709 O O . PHE B 1 233 ? 21.687 7.966 6.987 1 60.98 233 PHE B O 1
ATOM 3716 N N . PRO B 1 234 ? 23.374 9.178 7.898 1 52.59 234 PRO B N 1
ATOM 3717 C CA . PRO B 1 234 ? 23.26 10.173 6.829 1 52.59 234 PRO B CA 1
ATOM 3718 C C . PRO B 1 234 ? 23.684 9.627 5.467 1 52.59 234 PRO B C 1
ATOM 3720 O O . PRO B 1 234 ? 24.766 9.048 5.34 1 52.59 234 PRO B O 1
ATOM 3723 N N . TYR B 1 235 ? 22.917 9.107 4.692 1 54.39 235 TYR B N 1
ATOM 3724 C CA . TYR B 1 235 ? 23.293 8.724 3.336 1 54.39 235 TYR B CA 1
ATOM 3725 C C . TYR B 1 235 ? 23.358 9.942 2.423 1 54.39 235 TYR B C 1
ATOM 3727 O O . TYR B 1 235 ? 22.604 10.901 2.602 1 54.39 235 TYR B O 1
ATOM 3735 N N . ALA B 1 236 ? 24.58 10.134 1.719 1 46.75 236 ALA B N 1
ATOM 3736 C CA . ALA B 1 236 ? 24.761 11.271 0.821 1 46.75 236 ALA B CA 1
ATOM 3737 C C . ALA B 1 236 ? 23.537 11.467 -0.069 1 46.75 236 ALA B C 1
ATOM 3739 O O . ALA B 1 236 ? 22.926 10.495 -0.518 1 46.75 236 ALA B O 1
ATOM 3740 N N . LYS B 1 237 ? 22.945 12.635 0.074 1 45.08 237 LYS B N 1
ATOM 3741 C CA . LYS B 1 237 ? 21.854 12.972 -0.836 1 45.08 237 LYS B CA 1
ATOM 3742 C C . LYS B 1 237 ? 22.204 12.601 -2.274 1 45.08 237 LYS B C 1
ATOM 3744 O O . LYS B 1 237 ? 23.373 12.639 -2.664 1 45.08 237 LYS B O 1
ATOM 3749 N N . LEU B 1 238 ? 21.455 11.711 -2.883 1 44.49 238 LEU B N 1
ATOM 3750 C CA . LEU B 1 238 ? 21.638 11.464 -4.309 1 44.49 238 LEU B CA 1
ATOM 3751 C C . LEU B 1 238 ? 22.151 12.714 -5.016 1 44.49 238 LEU B C 1
ATOM 3753 O O . LEU B 1 238 ? 22.993 12.624 -5.912 1 44.49 238 LEU B O 1
ATOM 3757 N N . ALA B 1 239 ? 21.751 13.825 -4.584 1 41.47 239 ALA B N 1
ATOM 3758 C CA . ALA B 1 239 ? 22.145 15.087 -5.204 1 41.47 239 ALA B CA 1
ATOM 3759 C C . ALA B 1 239 ? 23.644 15.33 -5.048 1 41.47 239 ALA B C 1
ATOM 3761 O O . ALA B 1 239 ? 24.278 15.923 -5.924 1 41.47 239 ALA B O 1
ATOM 3762 N N . ARG B 1 240 ? 24.136 14.966 -4.015 1 44.82 240 ARG B N 1
ATOM 3763 C CA . ARG B 1 240 ? 25.57 15.195 -3.865 1 44.82 240 ARG B CA 1
ATOM 3764 C C . ARG B 1 240 ? 26.373 14.198 -4.692 1 44.82 240 ARG B C 1
ATOM 3766 O O . ARG B 1 240 ? 27.448 14.526 -5.198 1 44.82 240 ARG B O 1
ATOM 3773 N N . VAL B 1 241 ? 25.802 13.058 -4.794 1 49.68 241 VAL B N 1
ATOM 3774 C CA . VAL B 1 241 ? 26.459 12.081 -5.657 1 49.68 241 VAL B CA 1
ATOM 3775 C C . VAL B 1 241 ? 26.427 12.565 -7.105 1 49.68 241 VAL B C 1
ATOM 3777 O O . VAL B 1 241 ? 27.384 12.361 -7.855 1 49.68 241 VAL B O 1
ATOM 3780 N N . VAL B 1 242 ? 25.326 13.237 -7.421 1 48.7 242 VAL B N 1
ATOM 3781 C CA . VAL B 1 242 ? 25.232 13.813 -8.759 1 48.7 242 VAL B CA 1
ATOM 3782 C C . VAL B 1 242 ? 26.265 14.927 -8.915 1 48.7 242 VAL B C 1
ATOM 3784 O O . VAL B 1 242 ? 26.725 15.203 -10.025 1 48.7 242 VAL B O 1
ATOM 3787 N N . LYS B 1 243 ? 26.591 15.475 -7.825 1 47.59 243 LYS B N 1
ATOM 3788 C CA . LYS B 1 243 ? 27.589 16.538 -7.907 1 47.59 243 LYS B CA 1
ATOM 3789 C C . LYS B 1 243 ? 29 15.961 -7.976 1 47.59 243 LYS B C 1
ATOM 3791 O O . LYS B 1 243 ? 29.982 16.707 -7.966 1 47.59 243 LYS B O 1
ATOM 3796 N N . LEU B 1 244 ? 29.04 14.728 -7.865 1 50.1 244 LEU B N 1
ATOM 3797 C CA . LEU B 1 244 ? 30.371 14.152 -8.022 1 50.1 244 LEU B CA 1
ATOM 3798 C C . LEU B 1 244 ? 30.896 14.376 -9.436 1 50.1 244 LEU B C 1
ATOM 3800 O O . LEU B 1 244 ? 30.114 14.489 -10.383 1 50.1 244 LEU B O 1
ATOM 3804 N N . PRO B 1 245 ? 32.161 14.608 -9.632 1 52.68 245 PRO B N 1
ATOM 3805 C CA . PRO B 1 245 ? 32.751 14.829 -10.955 1 52.68 245 PRO B CA 1
ATOM 3806 C C . PRO B 1 245 ? 32.346 13.761 -11.968 1 52.68 245 PRO B C 1
ATOM 3808 O O . PRO B 1 245 ? 32.158 12.598 -11.602 1 52.68 245 PRO B O 1
ATOM 3811 N N . PRO B 1 246 ? 31.928 14.143 -13.083 1 54.12 246 PRO B N 1
ATOM 3812 C CA . PRO B 1 246 ? 31.405 13.303 -14.162 1 54.12 246 PRO B CA 1
ATOM 3813 C C . PRO B 1 246 ? 32.248 12.051 -14.397 1 54.12 246 PRO B C 1
ATOM 3815 O O . PRO B 1 246 ? 31.725 11.024 -14.839 1 54.12 246 PRO B O 1
ATOM 3818 N N . TRP B 1 247 ? 33.493 12.163 -14.087 1 55.63 247 TRP B N 1
ATOM 3819 C CA . TRP B 1 247 ? 34.343 11.013 -14.377 1 55.63 247 TRP B CA 1
ATOM 3820 C C . TRP B 1 247 ? 33.985 9.831 -13.481 1 55.63 247 TRP B C 1
ATOM 3822 O O . TRP B 1 247 ? 34.198 8.675 -13.853 1 55.63 247 TRP B O 1
ATOM 3832 N N . LEU B 1 248 ? 33.386 10.079 -12.435 1 55.69 248 LEU B N 1
ATOM 3833 C CA . LEU B 1 248 ? 33.048 9.002 -11.511 1 55.69 248 LEU B CA 1
ATOM 3834 C C . LEU B 1 248 ? 31.815 8.242 -11.989 1 55.69 248 LEU B C 1
ATOM 3836 O O . LEU B 1 248 ? 31.673 7.047 -11.719 1 55.69 248 LEU B O 1
ATOM 3840 N N . TRP B 1 249 ? 31.103 9.016 -12.752 1 56.88 249 TRP B N 1
ATOM 3841 C CA . TRP B 1 249 ? 29.94 8.344 -13.32 1 56.88 249 TRP B CA 1
ATOM 3842 C C . TRP B 1 249 ? 30.349 7.415 -14.458 1 56.88 249 TRP B C 1
ATOM 3844 O O . TRP B 1 249 ? 29.574 6.548 -14.87 1 56.88 249 TRP B O 1
ATOM 3854 N N . LEU B 1 250 ? 31.445 7.663 -15.031 1 56.69 250 LEU B N 1
ATOM 3855 C CA . LEU B 1 250 ? 31.921 6.832 -16.131 1 56.69 250 LEU B CA 1
ATOM 3856 C C . LEU B 1 250 ? 32.138 5.394 -15.673 1 56.69 250 LEU B C 1
ATOM 3858 O O . LEU B 1 250 ? 31.899 4.453 -16.434 1 56.69 250 LEU B O 1
ATOM 3862 N N . LEU B 1 251 ? 32.521 5.219 -14.513 1 56.46 251 LEU B N 1
ATOM 3863 C CA . LEU B 1 251 ? 32.861 3.872 -14.068 1 56.46 251 LEU B CA 1
ATOM 3864 C C . LEU B 1 251 ? 31.616 2.996 -13.985 1 56.46 251 LEU B C 1
ATOM 3866 O O . LEU B 1 251 ? 31.589 1.894 -14.538 1 56.46 251 LEU B O 1
ATOM 3870 N N . PRO B 1 252 ? 30.703 3.496 -13.383 1 58.74 252 PRO B N 1
ATOM 3871 C CA . PRO B 1 252 ? 29.539 2.608 -13.385 1 58.74 252 PRO B CA 1
ATOM 3872 C C . PRO B 1 252 ? 28.928 2.44 -14.775 1 58.74 252 PRO B C 1
ATOM 3874 O O . PRO B 1 252 ? 28.415 1.367 -15.102 1 58.74 252 PRO B O 1
ATOM 3877 N N . VAL B 1 253 ? 29.092 3.418 -15.598 1 56.89 253 VAL B N 1
ATOM 3878 C CA . VAL B 1 253 ? 28.531 3.305 -16.94 1 56.89 253 VAL B CA 1
ATOM 3879 C C . VAL B 1 253 ? 29.334 2.291 -17.751 1 56.89 253 VAL B C 1
ATOM 3881 O O . VAL B 1 253 ? 28.76 1.423 -18.414 1 56.89 253 VAL B O 1
ATOM 3884 N N . VAL B 1 254 ? 30.603 2.475 -17.719 1 56 254 VAL B N 1
ATOM 3885 C CA . VAL B 1 254 ? 31.456 1.556 -18.466 1 56 254 VAL B CA 1
ATOM 3886 C C . VAL B 1 254 ? 31.335 0.15 -17.883 1 56 254 VAL B C 1
ATOM 3888 O O . VAL B 1 254 ? 31.264 -0.833 -18.624 1 56 254 VAL B O 1
ATOM 3891 N N . GLY B 1 255 ? 31.346 0.128 -16.598 1 57.86 255 GLY B N 1
ATOM 3892 C CA . GLY B 1 255 ? 31.187 -1.172 -15.965 1 57.86 255 GLY B CA 1
ATOM 3893 C C . GLY B 1 255 ? 29.871 -1.844 -16.307 1 57.86 255 GLY B C 1
ATOM 3894 O O . GLY B 1 255 ? 29.828 -3.055 -16.537 1 57.86 255 GLY B O 1
ATOM 3895 N N . ALA B 1 256 ? 28.849 -1.007 -16.404 1 60.43 256 ALA B N 1
ATOM 3896 C CA . ALA B 1 256 ? 27.525 -1.529 -16.734 1 60.43 256 ALA B CA 1
ATOM 3897 C C . ALA B 1 256 ? 27.49 -2.071 -18.16 1 60.43 256 ALA B C 1
ATOM 3899 O O . ALA B 1 256 ? 26.747 -3.011 -18.455 1 60.43 256 ALA B O 1
ATOM 3900 N N . LEU B 1 257 ? 28.29 -1.505 -19.017 1 59.99 257 LEU B N 1
ATOM 3901 C CA . LEU B 1 257 ? 28.345 -1.961 -20.401 1 59.99 257 LEU B CA 1
ATOM 3902 C C . 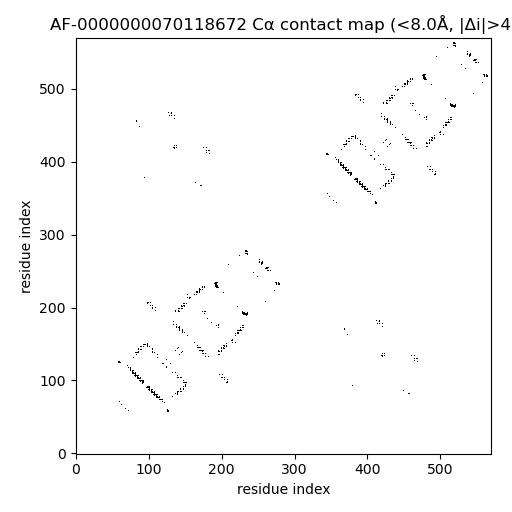LEU B 1 257 ? 29.147 -3.253 -20.517 1 59.99 257 LEU B C 1
ATOM 3904 O O . LEU B 1 257 ? 28.851 -4.099 -21.363 1 59.99 257 LEU B O 1
ATOM 3908 N N . MET B 1 258 ? 30.139 -3.438 -19.695 1 62.51 258 MET B N 1
ATOM 3909 C CA . MET B 1 258 ? 30.998 -4.613 -19.819 1 62.51 258 MET B CA 1
ATOM 3910 C C . MET B 1 258 ? 30.453 -5.774 -18.995 1 62.51 258 MET B C 1
ATOM 3912 O O . MET B 1 258 ? 30.41 -6.911 -19.469 1 62.51 258 MET B O 1
ATOM 3916 N N . GLN B 1 259 ? 30.133 -5.504 -17.698 1 73.1 259 GLN B N 1
ATOM 3917 C CA . GLN B 1 259 ? 29.585 -6.5 -16.784 1 73.1 259 GLN B CA 1
ATOM 3918 C C . GLN B 1 259 ? 28.49 -5.899 -15.908 1 73.1 259 GLN B C 1
ATOM 3920 O O . GLN B 1 259 ? 28.72 -5.603 -14.734 1 73.1 259 GLN B O 1
ATOM 3925 N N . PRO B 1 260 ? 27.357 -5.748 -16.563 1 71.33 260 PRO B N 1
ATOM 3926 C CA . PRO B 1 260 ? 26.282 -5.032 -15.872 1 71.33 260 PRO B CA 1
ATOM 3927 C C . PRO B 1 260 ? 25.974 -5.616 -14.495 1 71.33 260 PRO B C 1
ATOM 3929 O O . PRO B 1 260 ? 25.651 -4.874 -13.564 1 71.33 260 PRO B O 1
ATOM 3932 N N . ARG B 1 261 ? 26.234 -6.818 -14.342 1 76.94 261 ARG B N 1
ATOM 3933 C CA . ARG B 1 261 ? 25.89 -7.47 -13.083 1 76.94 261 ARG B CA 1
ATOM 3934 C C . ARG B 1 261 ? 26.863 -7.075 -11.977 1 76.94 261 ARG B C 1
ATOM 3936 O O . ARG B 1 261 ? 26.445 -6.659 -10.894 1 76.94 261 ARG B O 1
ATOM 3943 N N . MET B 1 262 ? 28.126 -7.18 -12.342 1 70.52 262 MET B N 1
ATOM 3944 C CA . MET B 1 262 ? 29.129 -6.867 -11.328 1 70.52 262 MET B CA 1
ATOM 3945 C C . MET B 1 262 ? 29.13 -5.376 -11.006 1 70.52 262 MET B C 1
ATOM 3947 O O . MET B 1 262 ? 29.3 -4.987 -9.849 1 70.52 262 MET B O 1
ATOM 3951 N N . THR B 1 263 ? 28.955 -4.588 -12.052 1 68.83 263 THR B N 1
ATOM 3952 C CA . THR B 1 263 ? 28.925 -3.144 -11.844 1 68.83 263 THR B CA 1
ATOM 3953 C C . THR B 1 263 ? 27.763 -2.753 -10.936 1 68.83 263 THR B C 1
ATOM 3955 O O . THR B 1 263 ? 27.921 -1.922 -10.039 1 68.83 263 THR B O 1
ATOM 3958 N N . PHE B 1 264 ? 26.728 -3.404 -11.172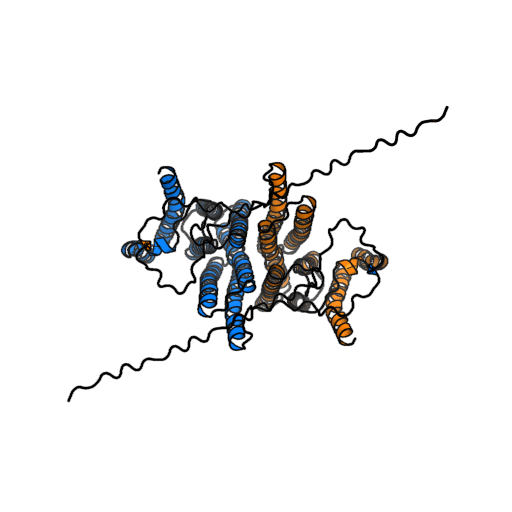 1 74.05 264 PHE B N 1
ATOM 3959 C CA . PHE B 1 264 ? 25.554 -3.122 -10.354 1 74.05 264 PHE B CA 1
ATOM 3960 C C . PHE B 1 264 ? 25.82 -3.459 -8.891 1 74.05 264 PHE B C 1
ATOM 3962 O O . PHE B 1 264 ? 25.549 -2.649 -8.003 1 74.05 264 PHE B O 1
ATOM 3969 N N . VAL B 1 265 ? 26.375 -4.59 -8.638 1 71.71 265 VAL B N 1
ATOM 3970 C CA . VAL B 1 265 ? 26.653 -5.037 -7.277 1 71.71 265 VAL B CA 1
ATOM 3971 C C . VAL B 1 265 ? 27.616 -4.064 -6.6 1 71.71 265 VAL B C 1
ATOM 3973 O O . VAL B 1 265 ? 27.412 -3.681 -5.446 1 71.71 265 VAL B O 1
ATOM 3976 N N . LEU B 1 266 ? 28.543 -3.633 -7.317 1 69.91 266 LEU B N 1
ATOM 3977 C CA . LEU B 1 266 ? 29.569 -2.763 -6.752 1 69.91 266 LEU B CA 1
ATOM 3978 C C . LEU B 1 266 ? 28.995 -1.389 -6.42 1 69.91 266 LEU B C 1
ATOM 3980 O O . LEU B 1 266 ? 29.298 -0.823 -5.368 1 69.91 266 LEU B O 1
ATOM 3984 N N . VAL B 1 267 ? 28.203 -0.915 -7.286 1 71.33 267 VAL B N 1
ATOM 3985 C CA . VAL B 1 267 ? 27.619 0.409 -7.097 1 71.33 267 VAL B CA 1
ATOM 3986 C C . VAL B 1 267 ? 26.692 0.396 -5.883 1 71.33 267 VAL B C 1
ATOM 3988 O O . VAL B 1 267 ? 26.743 1.301 -5.046 1 71.33 267 VAL B O 1
ATOM 3991 N N . VAL B 1 268 ? 25.991 -0.638 -5.829 1 72.33 268 VAL B N 1
ATOM 3992 C CA . VAL B 1 268 ? 25.034 -0.745 -4.733 1 72.33 268 VAL B CA 1
ATOM 3993 C C . VAL B 1 268 ? 25.778 -0.946 -3.414 1 72.33 268 VAL B C 1
ATOM 3995 O O . VAL B 1 268 ? 25.452 -0.313 -2.408 1 72.33 268 VAL B O 1
ATOM 3998 N N . ALA B 1 269 ? 26.731 -1.788 -3.451 1 71.7 269 ALA B N 1
ATOM 3999 C CA . ALA B 1 269 ? 27.522 -2.048 -2.251 1 71.7 269 ALA B CA 1
ATOM 4000 C C . ALA B 1 269 ? 28.216 -0.778 -1.766 1 71.7 269 ALA B C 1
ATOM 4002 O O . ALA B 1 269 ? 28.239 -0.496 -0.565 1 71.7 269 ALA B O 1
ATOM 4003 N N . THR B 1 270 ? 28.708 -0.029 -2.701 1 68.6 270 THR B N 1
ATOM 4004 C CA . THR B 1 270 ? 29.399 1.211 -2.366 1 68.6 270 THR B CA 1
ATOM 4005 C C . THR B 1 270 ? 28.428 2.229 -1.774 1 68.6 270 THR B C 1
ATOM 4007 O O . THR B 1 270 ? 28.75 2.904 -0.794 1 68.6 270 THR B O 1
ATOM 4010 N N . TYR B 1 271 ? 27.337 2.254 -2.345 1 69.11 271 TYR B N 1
ATOM 4011 C CA . TYR B 1 271 ? 26.324 3.181 -1.853 1 69.11 271 TYR B CA 1
ATOM 4012 C C . TYR B 1 271 ? 25.885 2.81 -0.441 1 69.11 271 TYR B C 1
ATOM 4014 O O . TYR B 1 271 ? 25.792 3.674 0.434 1 69.11 271 TYR B O 1
ATOM 4022 N N . LEU B 1 272 ? 25.707 1.553 -0.229 1 68.87 272 LEU B N 1
ATOM 4023 C CA . LEU B 1 272 ? 25.247 1.082 1.073 1 68.87 272 LEU B CA 1
ATOM 4024 C C . LEU B 1 272 ? 26.328 1.269 2.132 1 68.87 272 LEU B C 1
ATOM 4026 O O . LEU B 1 272 ? 26.023 1.548 3.294 1 68.87 272 LEU B O 1
ATOM 4030 N N . ALA B 1 273 ? 27.471 1.091 1.714 1 69.05 273 ALA B N 1
ATOM 4031 C CA . ALA B 1 273 ? 28.588 1.218 2.645 1 69.05 273 ALA B CA 1
ATOM 4032 C C . ALA B 1 273 ? 28.887 2.684 2.946 1 69.05 273 ALA B C 1
ATOM 4034 O O . ALA B 1 273 ? 29.495 3.003 3.97 1 69.05 273 ALA B O 1
ATOM 4035 N N . SER B 1 274 ? 28.515 3.553 2.064 1 66.46 274 SER B N 1
ATOM 4036 C CA . SER B 1 274 ? 28.832 4.97 2.208 1 66.46 274 SER B CA 1
ATOM 4037 C C . SER B 1 274 ? 28.114 5.578 3.407 1 66.46 274 SER B C 1
ATOM 4039 O O . SER B 1 274 ? 28.651 6.465 4.075 1 66.46 274 SER B O 1
ATOM 4041 N N . GLY B 1 275 ? 26.994 5.042 3.692 1 63.7 275 GLY B N 1
ATOM 4042 C CA . GLY B 1 275 ? 26.252 5.561 4.829 1 63.7 275 GLY B CA 1
ATOM 4043 C C . GLY B 1 275 ? 26.983 5.388 6.148 1 63.7 275 GLY B C 1
ATOM 4044 O O . GLY B 1 275 ? 27.344 6.372 6.797 1 63.7 275 GLY B O 1
ATOM 4045 N N . PRO B 1 276 ? 27.242 4.182 6.496 1 65.28 276 PRO B N 1
ATOM 4046 C CA . PRO B 1 276 ? 27.963 3.929 7.746 1 65.28 276 PRO B CA 1
ATOM 4047 C C . PRO B 1 276 ? 29.332 4.604 7.784 1 65.28 276 PRO B C 1
ATOM 4049 O O . PRO B 1 276 ? 29.77 5.062 8.843 1 65.28 276 PRO B O 1
ATOM 4052 N N . ILE B 1 277 ? 29.999 4.721 6.72 1 65.17 277 ILE B N 1
ATOM 4053 C CA . ILE B 1 277 ? 31.332 5.312 6.677 1 65.17 277 ILE B CA 1
ATOM 4054 C C . ILE B 1 277 ? 31.24 6.812 6.949 1 65.17 277 ILE B C 1
ATOM 4056 O O . ILE B 1 277 ? 32.032 7.359 7.72 1 65.17 277 ILE B O 1
ATOM 4060 N N . LEU B 1 278 ? 30.275 7.406 6.347 1 61.71 278 LEU B N 1
ATOM 4061 C CA . LEU B 1 278 ? 30.087 8.837 6.559 1 61.71 278 LEU B CA 1
ATOM 4062 C C . LEU B 1 278 ? 29.644 9.121 7.99 1 61.71 278 LEU B C 1
ATOM 4064 O O . LEU B 1 278 ? 30.059 10.117 8.587 1 61.71 278 LEU B O 1
ATOM 4068 N N . TRP B 1 279 ? 28.856 8.242 8.437 1 62.36 279 TRP B N 1
ATOM 4069 C CA . TRP B 1 279 ? 28.403 8.371 9.818 1 62.36 279 TRP B CA 1
ATOM 4070 C C . TRP B 1 279 ? 29.571 8.238 10.789 1 62.36 279 TRP B C 1
ATOM 4072 O O . TRP B 1 279 ? 29.689 9.017 11.738 1 62.36 279 TRP B O 1
ATOM 4082 N N . MET B 1 280 ? 30.359 7.246 10.541 1 62.36 280 MET B N 1
ATOM 4083 C CA . MET B 1 280 ? 31.517 7.023 11.402 1 62.36 280 MET B CA 1
ATOM 4084 C C . MET B 1 280 ? 32.469 8.213 11.352 1 62.36 280 MET B C 1
ATOM 4086 O O . MET B 1 280 ? 33.028 8.61 12.376 1 62.36 280 MET B O 1
ATOM 4090 N N . ARG B 1 281 ? 32.583 8.757 10.203 1 58.72 281 ARG B N 1
ATOM 4091 C CA . ARG B 1 281 ? 33.474 9.901 10.038 1 58.72 281 ARG B CA 1
ATOM 4092 C C . ARG B 1 281 ? 32.899 11.144 10.71 1 58.72 281 ARG B C 1
ATOM 4094 O O . ARG B 1 281 ? 33.638 11.934 11.301 1 58.72 281 ARG B O 1
ATOM 4101 N N . ALA B 1 282 ? 31.67 11.226 10.587 1 55.25 282 ALA B N 1
ATOM 4102 C CA . ALA B 1 282 ? 31.016 12.373 11.212 1 55.25 282 ALA B CA 1
ATOM 4103 C C . ALA B 1 282 ? 31.061 12.268 12.734 1 55.25 282 ALA B C 1
ATOM 4105 O O . ALA B 1 282 ? 31.172 13.281 13.429 1 55.25 282 ALA B O 1
ATOM 4106 N N . LYS B 1 283 ? 30.966 11.134 13.144 1 57.41 283 LYS B N 1
ATOM 4107 C CA . LYS B 1 283 ? 31.095 10.966 14.589 1 57.41 283 LYS B CA 1
ATOM 4108 C C . LYS B 1 283 ? 32.535 11.187 15.042 1 57.41 283 LYS B C 1
ATOM 4110 O O . LYS B 1 283 ? 32.775 11.662 16.154 1 57.41 283 LYS B O 1
ATOM 4115 N N . ARG B 1 284 ? 33.394 10.82 14.243 1 50.36 284 ARG B N 1
ATOM 4116 C CA . ARG B 1 284 ? 34.784 11.001 14.648 1 50.36 284 ARG B CA 1
ATOM 4117 C C . ARG B 1 284 ? 35.217 12.454 14.483 1 50.36 284 ARG B C 1
ATOM 4119 O O . ARG B 1 284 ? 36.142 12.912 15.158 1 50.36 284 ARG B O 1
ATOM 4126 N N . ALA B 1 285 ? 34.45 13.232 13.83 1 46.91 285 ALA B N 1
ATOM 4127 C CA . ALA B 1 285 ? 34.844 14.637 13.756 1 46.91 285 ALA B CA 1
ATOM 4128 C C . ALA B 1 285 ? 34.147 15.459 14.836 1 46.91 285 ALA B C 1
ATOM 4130 O O . ALA B 1 285 ? 33.021 15.148 15.233 1 46.91 285 ALA B O 1
#

Nearest PDB structures (foldseek):
  4o6m-assembly1_A  TM=6.022E-01  e=2.791E-03  Archaeoglobus fulgidus DSM 4304
  4q7c-assembly1_B  TM=5.715E-01  e=3.213E-03  Archaeoglobus fulgidus DSM 4304
  6wmv-assembly1_A  TM=6.944E-01  e=1.739E-02  Archaeoglobus fulgidus
  6wmv-assembly1_C  TM=6.536E-01  e=2.305E-02  Archaeoglobus fulgidus
  5d92-assembly1_A  TM=6.935E-01  e=5.363E-02  Archaeoglobus fulgidus DSM 4304

Foldseek 3Di:
DDPPPPPPPPPPPPPPPPPPPPDCPPDDPVPPDDPPPPPPCVVVPDPPPDPPDPPPPDQFPDDDDPLLVVLLVVLLVLLVQLLVLLVVLLVCLVVLNLLVSLVSLLVSLVSLVVSVVSCVVSVRDGPNSLVSSLVSLLSSQLQSLLSSLLSLLVVQVPPNVLSVVLSPLSNVLLVVLSVCVVPDDVPPDFSFFDHSSVLSNLSSVCSNLVAPDRSVVVSVVSNLNSVRRNGRFGQPDVVVVVVPPVVVVVVLVVCCVVPVRVSSVVVVVCRSVVRVVVRVVVVVD/DDPPPPPPPPPPPPPPPPPPPPDCPPDDPVPPDDPPPPPPCVVVPDPPPDPPDPPPPDQFPDDDDPLLVVLLVVLLVLLVQLLVLLVVLLVCLVVLNLLVSLVSLLVSLVSLVVSVVSCVVSVRDGPNSLVSSLVSLLSSQLQSLLSSLLSLLVVQVPPNVLSVVLSNLSNVLLVVLSVCVVPDDVPPDFSFFDHSSVLSNLSSVCSNLVAPDRSVVVSVVSNLNSVRRNGRQRQPDVVVVVVPPVVVVVVLVVCCVVPVRVSSVVVVVCSSVRRVVVRVVVVVD

Organism: Actinoplanes teichomyceticus (NCBI:txid1867)

Sequence (570 aa):
MGRRSAETSRAATATRAEVLYTGSEPGLSRTIPAPGVPLDTTAFDQPVLDEPAPASIPLLPGERTMARRVRFGLVNACTLSSLGLGLLAIFVAMAGKPQIAAVCLVACVAFDGLDGALARKLGVASPFGAQMDSLADMCSFGLAAPVVVYASLTQEAVPQPAAALACALVAGCAAIRLARFNVSPKDGRFFSGVPTTMAAAVLALAVLIDLPLPGMAVLAGVALLAFAMVSSFPYAKLARVVKLPPWLWLLPVVGALMQPRMTFVLVVATYLASGPILWMRAKRAMGRRSAETSRAATATRAEVLYTGSEPGLSRTIPAPGVPLDTTAFDQPVLDEPAPASIPLLPGERTMARRVRFGLVNACTLSSLGLGLLAIFVAMAGKPQIAAVCLVACVAFDGLDGALARKLGVASPFGAQMDSLADMCSFGLAAPVVVYASLTQEAVPQPAAALACALVAGCAAIRLARFNVSPKDGRFFSGVPTTMAAAVLALAVLIDLPLPGMAVLAGVALLAFAMVSSFPYAKLARVVKLPPWLWLLPVVGALMQPRMTFVLVVATYLASGPILWMRAKRA

Secondary structure (DSSP, 8-state):
----------------------------------TTS---TTGGGS----S-------SS-S---HHHHHHHHHHHHHHHHHHHHHHHHHHHHHTT-HHHHHHHHHHHHHHHHHHHHHHHHTT---HHHHHHHHHHHIIIIIIIHHHHHHHHHHHTT--HHHHHHHHHHHHHHHHHHHHHHHHS---SS--BS--HHHHHHHHHHHHHTT--S-HHHHHHHHHHHHHHHH---B---HHHHHTS-HHHHHHHHHHHHH-HHHHHHHHHHHHHHHHHHHHHHHHH-/----------------------------------TTS---TTGGGS----S-------SS-S---HHHHHHHHHHHHHHHHHHHHHHHHHHHHHTT-HHHHHHHHHHHHHHHHHHHHHHHHTT---HHHHHHHHHHHIIIIIIIHHHHHHHHHHHTT--HHHHHHHHHHHHHHHHHHHHHHHHS---SS---S--HHHHHHHHHHHHHTT--S-HHHHHHHHHHHHHHHH-------HHHHHTS-HHHHHHHHHHHHH-HHHHHHHHHHHHHHHHHHHHHHHHH-